Protein AF-0000000078983706 (afdb_homodimer)

Secondary structure (DSSP, 8-state):
--TT---GGGHHHHHHHHTT-EEEEEEETTEEEEEEEES-TTSPPEEEE--TT--GGGGTTTGGGS-TTS-EEEE--TTSTTSPPPPTT----TTHHHHHHHHHHHHHT-SSEEEEEETHHHHHHHHHHHHSGGGEEEEEEES--SPPP--HHHHHHHHHHHHHHHHHHHHHHHHTPPPP-B-HHHHHHHHHHHTTSSS-GGGHHHHHHHHEEE-SSSTT-EEE-S-GGGGG-------HHHHHHHHTT--S-EEEEEETTS--SS-HHHHHHHHHHHHHH-TTEEEEEESS-TTHHHH-HHHHHHHHHHHHHHH----S------/--TT---GGGHHHHHHHHTT-EEEEEEETTEEEEEEEES-TTSPPEEEE--TT--GGGGTTTGGGS-TTS-EEEE--TTSTTSPPPPTT----GGGHHHHHHHHHHHHT-SSEEEEEETHHHHHHHHHHHHSGGGEEEEEEES--SPPP--HHHHHHHHHHHHHHHHHHHHHHHHTPPPP-B-HHHHHHHHHHHTTSSS-GGGHHHHHHHHEEE-SSSTT-EEE-S-GGGGG-------HHHHHHHHTT--S-EEEEEETTS--SS-HHHHHHHHHHHHHH-TTEEEEEESS-TTHHHH-HHHHHHHHHHHHHHH----S------

Foldseek 3Di:
DPPPPPDLLCVVVVLCVVQVWDWDWADDPQGTKIWIKGADLLFAAAEEEEAQQFFLLLQSVQVSLADRNHMYITIGDALFFPHHHGDQPDADALVCLLVVVVSVCVRQVQQAHHYEYAHSRQQSCLQNCLVPVVRYAEYEYEAAHHFAADDPVVLVVLCVPLVVVLVVLSVVVVVPDADDWAAPVVQLVCQCVVVPNQADSSLSSSRVSRQWDADPVHRRIIDGRGRPSSVSDRYNNDHLVVSQSSLLRNAHQYEYEHEPAEDNNHPCVSVVSSVVNNVVRHVNYYYHYFHGYSSCCRHPVVRVNVVVNVSCVVRPDTDPDRPSPD/DPPPVPDLLCVVVVLCVVQVWDWDWADDPQGTKIWIKGADLLFAAAEEEEAQQFFQLLQSVQVSLADRNHMYITIGDALFFPHHHGDQPDADALVCLLVVVVSVCVRQVQQAHHYEYAHSRQQSCLQNCLVPVVRYAEYEYEAAHHFAADDPVVLVVLCVPLVVVLVVLSVVVVVPDADDWAAPVVQLVCQCVVVPNQADSSLSSSRVSRQWDADPVHRRIIDGRGRPSSVSDRYNNDHLVVSQSSLLRNAHQYEYEHEPAEDNNHPCVSVVSSVVNNVVRHVNYYYHYFHGYSSCCRHPVVRVNVVVNVSCVVRPDTDPDRPSPD

InterPro domains:
  IPR000073 Alpha/beta hydrolase fold-1 [PF00561] (45-301)
  IPR029058 Alpha/Beta hydrolase fold [G3DSA:3.40.50.1820] (24-315)
  IPR029058 Alpha/Beta hydrolase fold [SSF53474] (13-315)
  IPR050266 AB hydrolase superfamily [PTHR43798] (25-316)

Solvent-accessible surface area (backbone atoms only — not comparable to full-atom values): 34345 Å² total; per-residue (Å²): 130,82,85,80,75,63,59,72,86,46,48,54,62,53,50,34,60,76,60,58,48,40,82,45,75,41,75,46,73,67,46,38,38,18,32,41,36,34,50,49,75,66,42,77,40,35,38,30,33,35,33,80,94,44,18,34,34,52,44,62,59,25,58,78,64,35,65,66,86,51,18,34,35,22,28,12,55,75,24,17,33,78,13,33,51,73,62,57,78,63,80,80,53,59,72,50,51,60,53,52,55,46,46,53,28,60,75,59,68,46,82,58,43,30,41,33,14,30,39,50,14,7,22,49,47,43,52,45,34,24,47,39,38,90,35,33,64,35,41,37,22,38,49,28,65,55,75,58,54,71,53,48,70,55,49,49,49,46,53,47,59,27,50,62,54,26,53,52,34,43,52,48,66,71,67,71,65,82,67,76,66,29,42,66,67,53,48,44,50,50,52,37,61,70,48,69,74,27,50,43,75,88,42,40,53,39,43,45,66,43,31,43,40,72,30,86,88,43,74,80,22,26,21,73,59,45,46,67,45,66,79,43,52,78,64,78,62,43,46,65,63,40,54,45,55,35,34,69,38,44,56,40,42,30,39,39,38,37,29,70,68,34,76,76,86,38,63,60,66,62,56,51,55,38,50,52,46,27,57,72,68,8,92,49,47,44,82,45,78,36,88,34,29,66,34,25,47,42,58,42,20,82,70,43,26,63,58,53,39,53,52,42,68,74,70,60,74,84,73,89,76,56,63,46,85,116,133,80,85,81,74,62,57,71,87,47,47,53,61,52,51,34,60,76,60,58,48,39,80,46,76,40,76,45,74,65,46,37,37,19,32,41,35,34,48,49,74,66,40,76,40,36,38,30,33,36,32,81,92,44,18,35,36,52,45,62,59,26,58,79,65,36,66,67,85,52,18,35,34,22,29,12,54,76,24,15,33,79,14,34,51,73,63,58,80,63,78,82,53,59,73,50,52,60,53,50,54,48,46,53,27,59,75,58,68,46,81,59,43,31,41,34,14,28,40,49,14,6,23,48,48,43,52,46,36,25,49,39,38,91,37,32,63,34,40,38,23,37,48,28,67,55,75,57,55,70,53,47,70,56,51,49,49,46,53,47,58,28,49,62,54,27,54,52,35,44,52,49,65,70,66,71,65,80,68,78,66,30,42,67,70,53,48,44,50,51,52,38,61,69,49,70,73,26,51,44,74,89,40,39,53,42,43,44,66,43,31,43,40,73,31,87,89,42,74,81,22,27,21,72,58,45,46,67,46,68,80,42,52,78,65,79,62,44,46,64,63,39,54,45,55,35,36,67,38,43,56,41,40,31,40,37,38,38,30,70,66,34,76,75,86,38,65,59,66,62,54,51,54,38,51,51,45,27,57,70,67,9,90,48,49,44,83,46,78,35,89,36,28,67,34,24,48,40,57,42,18,82,70,44,26,62,60,54,40,52,51,42,69,72,70,61,74,84,73,90,77,54,63,44,85,117

Sequence (652 aa):
MDVDSQPIEKLVERHDREHGVQEVRIPVPFGEIAGKWWGPRNVRPIVCLHGWQDNAGTFDTLIPLLPKHISFLALDTPGHGYSSRIPHGMSYQPMNVFFLLNFIMAEYGWRKISLMGHSMGSVLVYAYAAVFPTRVDLVVSLDALKPQVLSDTVIVSLMAELTPEFVKADRRNQDRTEPPAYTYEEAIDRLYHGAVNSITREACPFLLQRNIRRSAKYPDKYYFSRDSRLKYGLGFLWSQAINLRLAQNLTMPFLFVKASDSPYWEKKQYYDEAIEILRRDNPHFELQHVEGTHHVHLSNPERVAPIVTEFLRKYWQKDDDVASKLMDVDSQPIEKLVERHDREHGVQEVRIPVPFGEIAGKWWGPRNVRPIVCLHGWQDNAGTFDTLIPLLPKHISFLALDTPGHGYSSRIPHGMSYQPMNVFFLLNFIMAEYGWRKISLMGHSMGSVLVYAYAAVFPTRVDLVVSLDALKPQVLSDTVIVSLMAELTPEFVKADRRNQDRTEPPAYTYEEAIDRLYHGAVNSITREACPFLLQRNIRRSAKYPDKYYFSRDSRLKYGLGFLWSQAINLRLAQNLTMPFLFVKASDSPYWEKKQYYDEAIEILRRDNPHFELQHVEGTHHVHLSNPERVAPIVTEFLRKYWQKDDDVASKL

Structure (mmCIF, N/CA/C/O backbone):
data_AF-0000000078983706-model_v1
#
loop_
_entity.id
_entity.type
_entity.pdbx_description
1 polymer 'Valacyclovir hydrolase'
#
loop_
_atom_site.group_PDB
_atom_site.id
_atom_site.type_symbol
_atom_site.label_atom_id
_atom_site.label_alt_id
_atom_site.label_comp_id
_atom_site.label_asym_id
_atom_site.label_entity_id
_atom_site.label_seq_id
_atom_site.pdbx_PDB_ins_code
_atom_site.Cartn_x
_atom_site.Cartn_y
_atom_site.Cartn_z
_atom_site.occupancy
_atom_site.B_iso_or_equiv
_atom_site.auth_seq_id
_atom_site.auth_comp_id
_atom_site.auth_asym_id
_atom_site.auth_atom_id
_atom_site.pdbx_PDB_model_num
ATOM 1 N N . MET A 1 1 ? -6.461 -54.969 0.641 1 29.86 1 MET A N 1
ATOM 2 C CA . MET A 1 1 ? -6.688 -53.625 1.18 1 29.86 1 MET A CA 1
ATOM 3 C C . MET A 1 1 ? -6.977 -52.625 0.06 1 29.86 1 MET A C 1
ATOM 5 O O . MET A 1 1 ? -6.20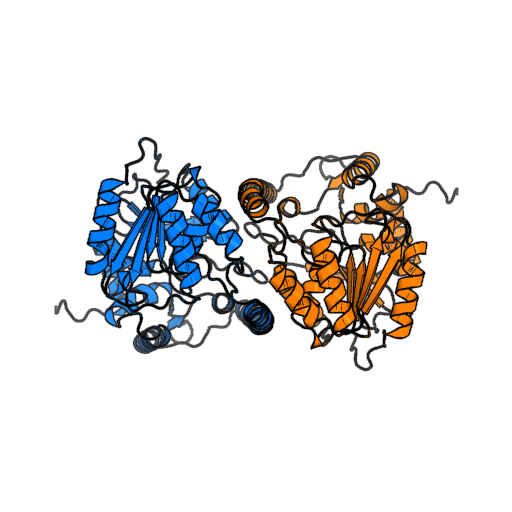3 -52.5 -0.892 1 29.86 1 MET A O 1
ATOM 9 N N . ASP A 1 2 ? -8.211 -52.281 -0.403 1 35.12 2 ASP A N 1
ATOM 10 C CA . ASP A 1 2 ? -8.695 -51.562 -1.582 1 35.12 2 ASP A CA 1
ATOM 11 C C . ASP A 1 2 ? -7.965 -50.25 -1.751 1 35.12 2 ASP A C 1
ATOM 13 O O . ASP A 1 2 ? -7.93 -49.438 -0.828 1 35.12 2 ASP A O 1
ATOM 17 N N . VAL A 1 3 ? -7.012 -50.031 -2.443 1 44.81 3 VAL A N 1
ATOM 18 C CA . VAL A 1 3 ? -6.152 -48.938 -2.896 1 44.81 3 VAL A CA 1
ATOM 19 C C . VAL A 1 3 ? -6.98 -47.656 -3.062 1 44.81 3 VAL A C 1
ATOM 21 O O . VAL A 1 3 ? -6.434 -46.562 -3.082 1 44.81 3 VAL A O 1
ATOM 24 N N . ASP A 1 4 ? -8.227 -47.594 -3.529 1 44.72 4 ASP A N 1
ATOM 25 C CA . ASP A 1 4 ? -9.211 -46.656 -4.066 1 44.72 4 ASP A CA 1
ATOM 26 C C . ASP A 1 4 ? -9.805 -45.781 -2.965 1 44.72 4 ASP A C 1
ATOM 28 O O . ASP A 1 4 ? -10.461 -44.781 -3.244 1 44.72 4 ASP A O 1
ATOM 32 N N . SER A 1 5 ? -10.086 -46.219 -1.645 1 52.59 5 SER A N 1
ATOM 33 C CA . SER A 1 5 ? -10.961 -45.5 -0.709 1 52.59 5 SER A CA 1
ATOM 34 C C . SER A 1 5 ? -10.211 -44.438 0.073 1 52.59 5 SER A C 1
ATOM 36 O O . SER A 1 5 ? -10.391 -44.312 1.283 1 52.59 5 SER A O 1
ATOM 38 N N . GLN A 1 6 ? -9.086 -44.094 -0.352 1 65.31 6 GLN A N 1
ATOM 39 C CA . GLN A 1 6 ? -8.359 -43.125 0.481 1 65.31 6 GLN A CA 1
ATOM 40 C C . GLN A 1 6 ? -9.109 -41.812 0.569 1 65.31 6 GLN A C 1
ATOM 42 O O . GLN A 1 6 ? -9.688 -41.344 -0.417 1 65.31 6 GLN A O 1
ATOM 47 N N . PRO A 1 7 ? -9.141 -41.438 1.779 1 76.69 7 PRO A N 1
ATOM 48 C CA . PRO A 1 7 ? -9.891 -40.219 2.008 1 76.69 7 PRO A CA 1
ATOM 49 C C . PRO A 1 7 ? -9.383 -39.031 1.159 1 76.69 7 PRO A C 1
ATOM 51 O O . PRO A 1 7 ? -8.172 -38.875 1.002 1 76.69 7 PRO A O 1
ATOM 54 N N . ILE A 1 8 ? -10.203 -38.5 0.36 1 80.06 8 ILE A N 1
ATOM 55 C CA . ILE A 1 8 ? -9.914 -37.375 -0.521 1 80.06 8 ILE A CA 1
ATOM 56 C C . ILE A 1 8 ? -9.133 -36.312 0.24 1 80.06 8 ILE A C 1
ATOM 58 O O . ILE A 1 8 ? -8.32 -35.594 -0.346 1 80.06 8 ILE A O 1
ATOM 62 N N . GLU A 1 9 ? -9.18 -36.406 1.566 1 80.44 9 GLU A N 1
ATOM 63 C CA . GLU A 1 9 ? -8.484 -35.438 2.414 1 80.44 9 GLU A CA 1
ATOM 64 C C . GLU A 1 9 ? -6.977 -35.656 2.355 1 80.44 9 GLU A C 1
ATOM 66 O O . GLU A 1 9 ? -6.211 -34.75 2.686 1 80.44 9 GLU A O 1
ATOM 71 N N . LYS A 1 10 ? -6.562 -36.781 1.899 1 88.69 10 LYS A N 1
ATOM 72 C CA . LYS A 1 10 ? -5.137 -37.094 1.896 1 88.69 10 LYS A CA 1
ATOM 73 C C . LYS A 1 10 ? -4.574 -37.094 0.479 1 88.69 10 LYS A C 1
ATOM 75 O O . LYS A 1 10 ? -3.404 -37.406 0.267 1 88.69 10 LYS A O 1
ATOM 80 N N . LEU A 1 11 ? -5.391 -36.75 -0.471 1 92.25 11 LEU A N 1
ATOM 81 C CA . LEU A 1 11 ? -5.004 -36.781 -1.877 1 92.25 11 LEU A CA 1
ATOM 82 C C . LEU A 1 11 ? -3.734 -35.969 -2.104 1 92.25 11 LEU A C 1
ATOM 84 O O . LEU A 1 11 ? -2.787 -36.438 -2.732 1 92.25 11 LEU A O 1
ATOM 88 N N . VAL A 1 12 ? -3.695 -34.75 -1.646 1 95.5 12 VAL A N 1
ATOM 89 C CA . VAL A 1 12 ? -2.6 -33.812 -1.929 1 95.5 12 VAL A CA 1
ATOM 90 C C . VAL A 1 12 ? -1.332 -34.281 -1.219 1 95.5 12 VAL A C 1
ATOM 92 O O . VAL A 1 12 ? -0.235 -34.219 -1.777 1 95.5 12 VAL A O 1
ATOM 95 N N . GLU A 1 13 ? -1.453 -34.75 -0.022 1 94.44 13 GLU A N 1
ATOM 96 C CA . GLU A 1 13 ? -0.304 -35.312 0.692 1 94.44 13 GLU A CA 1
ATOM 97 C C . GLU A 1 13 ? 0.353 -36.438 -0.101 1 94.44 13 GLU A C 1
ATOM 99 O O . GLU A 1 13 ? 1.58 -36.5 -0.205 1 94.44 13 GLU A O 1
ATOM 104 N N . ARG A 1 14 ? -0.441 -37.375 -0.599 1 95.56 14 ARG A N 1
ATOM 105 C CA . ARG A 1 14 ? 0.064 -38.469 -1.406 1 95.56 14 ARG A CA 1
ATOM 106 C C . ARG A 1 14 ? 0.708 -37.969 -2.691 1 95.56 14 ARG A C 1
ATOM 108 O O . ARG A 1 14 ? 1.771 -38.438 -3.092 1 95.56 14 ARG A O 1
ATOM 115 N N . HIS A 1 15 ? 0.01 -37.031 -3.254 1 96.62 15 HIS A N 1
ATOM 116 C CA . HIS A 1 15 ? 0.529 -36.406 -4.465 1 96.62 15 HIS A CA 1
ATOM 117 C C . HIS A 1 15 ? 1.897 -35.781 -4.219 1 96.62 15 HIS A C 1
ATOM 119 O O . HIS A 1 15 ? 2.83 -36 -5 1 96.62 15 HIS A O 1
ATOM 125 N N . ASP A 1 16 ? 2.047 -35 -3.178 1 97.19 16 ASP A N 1
ATOM 126 C CA . ASP A 1 16 ? 3.299 -34.344 -2.84 1 97.19 16 ASP A CA 1
ATOM 127 C C . ASP A 1 16 ? 4.418 -35.344 -2.609 1 97.19 16 ASP A C 1
ATOM 129 O O . ASP A 1 16 ? 5.551 -35.156 -3.047 1 97.19 16 ASP A O 1
ATOM 133 N N . ARG A 1 17 ? 4.102 -36.406 -1.923 1 96.19 17 ARG A N 1
ATOM 134 C CA . ARG A 1 17 ? 5.082 -37.469 -1.683 1 96.19 17 ARG A CA 1
ATOM 135 C C . ARG A 1 17 ? 5.535 -38.094 -2.992 1 96.19 17 ARG A C 1
ATOM 137 O O . ARG A 1 17 ? 6.73 -38.312 -3.203 1 96.19 17 ARG A O 1
ATOM 144 N N . GLU A 1 18 ? 4.598 -38.406 -3.785 1 96.5 18 GLU A N 1
ATOM 145 C CA . GLU A 1 18 ? 4.871 -39.031 -5.066 1 96.5 18 GLU A CA 1
ATOM 146 C C . GLU A 1 18 ? 5.797 -38.188 -5.926 1 96.5 18 GLU A C 1
ATOM 148 O O . GLU A 1 18 ? 6.605 -38.719 -6.695 1 96.5 18 GLU A O 1
ATOM 153 N N . HIS A 1 19 ? 5.715 -36.938 -5.789 1 97.19 19 HIS A N 1
ATOM 154 C CA . HIS A 1 19 ? 6.457 -36.031 -6.684 1 97.19 19 HIS A CA 1
ATOM 155 C C . HIS A 1 19 ? 7.625 -35.375 -5.961 1 97.19 19 HIS A C 1
ATOM 157 O O . HIS A 1 19 ? 8.211 -34.406 -6.465 1 97.19 19 HIS A O 1
ATOM 163 N N . GLY A 1 20 ? 7.914 -35.781 -4.762 1 96.5 20 GLY A N 1
ATOM 164 C CA . GLY A 1 20 ? 9.078 -35.312 -4.023 1 96.5 20 GLY A CA 1
ATOM 165 C C . GLY A 1 20 ? 9 -33.844 -3.654 1 96.5 20 GLY A C 1
ATOM 166 O O . GLY A 1 20 ? 10.008 -33.125 -3.705 1 96.5 20 GLY A O 1
ATOM 167 N N . VAL A 1 21 ? 7.82 -33.375 -3.367 1 97.75 21 VAL A N 1
ATOM 168 C CA . VAL A 1 21 ? 7.613 -31.984 -3.014 1 97.75 21 VAL A CA 1
ATOM 169 C C . VAL A 1 21 ? 8.125 -31.719 -1.599 1 97.75 21 VAL A C 1
ATOM 171 O O . VAL A 1 21 ? 7.895 -32.531 -0.691 1 97.75 21 VAL A O 1
ATOM 174 N N . GLN A 1 22 ? 8.828 -30.641 -1.427 1 97.5 22 GLN A N 1
ATOM 175 C CA . GLN A 1 22 ? 9.273 -30.219 -0.102 1 97.5 22 GLN A CA 1
ATOM 176 C C . GLN A 1 22 ? 8.57 -28.922 0.328 1 97.5 22 GLN A C 1
ATOM 178 O O . GLN A 1 22 ? 8.586 -27.938 -0.401 1 97.5 22 GLN A O 1
ATOM 183 N N . GLU A 1 23 ? 8 -28.984 1.484 1 98 23 GLU A N 1
ATOM 184 C CA . GLU A 1 23 ? 7.48 -27.766 2.102 1 98 23 GLU A CA 1
ATOM 185 C C . GLU A 1 23 ? 8.617 -26.859 2.578 1 98 23 GLU A C 1
ATOM 187 O O . GLU A 1 23 ? 9.609 -27.344 3.133 1 98 23 GLU A O 1
ATOM 192 N N . VAL A 1 24 ? 8.445 -25.594 2.318 1 98.06 24 VAL A N 1
ATOM 193 C CA . VAL A 1 24 ? 9.477 -24.672 2.775 1 98.06 24 VAL A CA 1
ATOM 194 C C . VAL A 1 24 ? 8.828 -23.562 3.609 1 98.06 24 VAL A C 1
ATOM 196 O O . VAL A 1 24 ? 7.629 -23.312 3.496 1 98.06 24 VAL A O 1
ATOM 199 N N . ARG A 1 25 ? 9.57 -22.984 4.445 1 98.31 25 ARG A N 1
ATOM 200 C CA . ARG A 1 25 ? 9.258 -21.812 5.242 1 98.31 25 ARG A CA 1
ATOM 201 C C . ARG A 1 25 ? 10.375 -20.766 5.148 1 98.31 25 ARG A C 1
ATOM 203 O O . ARG A 1 25 ? 11.492 -21.016 5.625 1 98.31 25 ARG A O 1
ATOM 210 N N . ILE A 1 26 ? 10.078 -19.719 4.574 1 98.38 26 ILE A N 1
ATOM 211 C CA . ILE A 1 26 ? 11.055 -18.672 4.344 1 98.38 26 ILE A CA 1
ATOM 212 C C . ILE A 1 26 ? 10.797 -17.5 5.297 1 98.38 26 ILE A C 1
ATOM 214 O O . ILE A 1 26 ? 9.734 -16.891 5.258 1 98.38 26 ILE A O 1
ATOM 218 N N . PRO A 1 27 ? 11.75 -17.188 6.121 1 97.88 27 PRO A N 1
ATOM 219 C CA . PRO A 1 27 ? 11.539 -16.062 7.031 1 97.88 27 PRO A CA 1
ATOM 220 C C . PRO A 1 27 ? 11.453 -14.727 6.305 1 97.88 27 PRO A C 1
ATOM 222 O O . PRO A 1 27 ? 12.203 -14.484 5.355 1 97.88 27 PRO A O 1
ATOM 225 N N . VAL A 1 28 ? 10.562 -13.906 6.68 1 97.19 28 VAL A N 1
ATOM 226 C CA . VAL A 1 28 ? 10.445 -12.516 6.262 1 97.19 28 VAL A CA 1
ATOM 227 C C . VAL A 1 28 ? 10.234 -11.625 7.48 1 97.19 28 VAL A C 1
ATOM 229 O O . VAL A 1 28 ? 9.922 -12.109 8.57 1 97.19 28 VAL A O 1
ATOM 232 N N . PRO A 1 29 ? 10.344 -10.328 7.363 1 96.12 29 PRO A N 1
ATOM 233 C CA . PRO A 1 29 ? 10.367 -9.461 8.539 1 96.12 29 PRO A CA 1
ATOM 234 C C . PRO A 1 29 ? 9.078 -9.539 9.352 1 96.12 29 PRO A C 1
ATOM 236 O O . PRO A 1 29 ? 9.094 -9.32 10.57 1 96.12 29 PRO A O 1
ATOM 239 N N . PHE A 1 30 ? 8.008 -9.898 8.75 1 96.81 30 PHE A N 1
ATOM 240 C CA . PHE A 1 30 ? 6.742 -9.875 9.477 1 96.81 30 PHE A CA 1
ATOM 241 C C . PHE A 1 30 ? 6.266 -11.281 9.789 1 96.81 30 PHE A C 1
ATOM 243 O O . PHE A 1 30 ? 5.164 -11.469 10.312 1 96.81 30 PHE A O 1
ATOM 250 N N . GLY A 1 31 ? 7.066 -12.266 9.438 1 97.75 31 GLY A N 1
ATOM 251 C CA . GLY A 1 31 ? 6.699 -13.656 9.68 1 97.75 31 GLY A CA 1
ATOM 252 C C . GLY A 1 31 ? 7.426 -14.633 8.781 1 97.75 31 GLY A C 1
ATOM 253 O O . GLY A 1 31 ? 8.656 -14.633 8.727 1 97.75 31 GLY A O 1
ATOM 254 N N . GLU A 1 32 ? 6.613 -15.43 8.094 1 98.44 32 GLU A N 1
ATOM 255 C CA . GLU A 1 32 ? 7.207 -16.422 7.188 1 98.44 32 GLU A CA 1
ATOM 256 C C . GLU A 1 32 ? 6.344 -16.609 5.945 1 98.44 32 GLU A C 1
ATOM 258 O O . GLU A 1 32 ? 5.121 -16.469 6 1 98.44 32 GLU A O 1
ATOM 263 N N . ILE A 1 33 ? 7.004 -16.953 4.898 1 98.75 33 ILE A N 1
ATOM 264 C CA . ILE A 1 33 ? 6.371 -17.328 3.639 1 98.75 33 ILE A CA 1
ATOM 265 C C . ILE A 1 33 ? 6.547 -18.828 3.402 1 98.75 33 ILE A C 1
ATOM 267 O O . ILE A 1 33 ? 7.676 -19.328 3.391 1 98.75 33 ILE A O 1
ATOM 271 N N . ALA A 1 34 ? 5.438 -19.438 3.264 1 98.81 34 ALA A N 1
ATOM 272 C CA . ALA A 1 34 ? 5.457 -20.875 2.994 1 98.81 34 ALA A CA 1
ATOM 273 C C . ALA A 1 34 ? 5.375 -21.156 1.495 1 98.81 34 ALA A C 1
ATOM 275 O O . ALA A 1 34 ? 4.965 -20.281 0.719 1 98.81 34 ALA A O 1
ATOM 276 N N . GLY A 1 35 ? 5.801 -22.328 1.123 1 98.62 35 GLY A N 1
ATOM 277 C CA . GLY A 1 35 ? 5.727 -22.734 -0.274 1 98.62 35 GLY A CA 1
ATOM 278 C C . GLY A 1 35 ? 6.047 -24.188 -0.496 1 98.62 35 GLY A C 1
ATOM 279 O O . GLY A 1 35 ? 6.301 -24.938 0.458 1 98.62 35 GLY A O 1
ATOM 280 N N . LYS A 1 36 ? 5.91 -24.562 -1.755 1 98.75 36 LYS A N 1
ATOM 281 C CA . LYS A 1 36 ? 6.234 -25.906 -2.236 1 98.75 36 LYS A CA 1
ATOM 282 C C . LYS A 1 36 ? 7.414 -25.875 -3.205 1 98.75 36 LYS A C 1
ATOM 284 O O . LYS A 1 36 ? 7.371 -25.172 -4.219 1 98.75 36 LYS A O 1
ATOM 289 N N . TRP A 1 37 ? 8.406 -26.641 -2.861 1 98.56 37 TRP A N 1
ATOM 290 C CA . TRP A 1 37 ? 9.586 -26.734 -3.721 1 98.56 37 TRP A CA 1
ATOM 291 C C . TRP A 1 37 ? 9.578 -28.047 -4.492 1 98.56 37 TRP A C 1
ATOM 293 O O . TRP A 1 37 ? 9.562 -29.125 -3.893 1 98.56 37 TRP A O 1
ATOM 303 N N . TRP A 1 38 ? 9.57 -27.922 -5.82 1 98.19 38 TRP A N 1
ATOM 304 C CA . TRP A 1 38 ? 9.625 -29.047 -6.738 1 98.19 38 TRP A CA 1
ATOM 305 C C . TRP A 1 38 ? 10.984 -29.125 -7.43 1 98.19 38 TRP A C 1
ATOM 307 O O . TRP A 1 38 ? 11.57 -28.094 -7.77 1 98.19 38 TRP A O 1
ATOM 317 N N . GLY A 1 39 ? 11.516 -30.359 -7.652 1 97 39 GLY A N 1
ATOM 318 C CA . GLY A 1 39 ? 12.727 -30.516 -8.438 1 97 39 GLY A CA 1
ATOM 319 C C . GLY A 1 39 ? 13.992 -30.422 -7.605 1 97 39 GLY A C 1
ATOM 320 O O . GLY A 1 39 ? 13.938 -30.453 -6.375 1 97 39 GLY A O 1
ATOM 321 N N . PRO A 1 40 ? 15.164 -30.359 -8.266 1 95.5 40 PRO A N 1
ATOM 322 C CA . PRO A 1 40 ? 16.438 -30.375 -7.559 1 95.5 40 PRO A CA 1
ATOM 323 C C . PRO A 1 40 ? 16.672 -29.109 -6.73 1 95.5 40 PRO A C 1
ATOM 325 O O . PRO A 1 40 ? 16.328 -28.016 -7.16 1 95.5 40 PRO A O 1
ATOM 328 N N . ARG A 1 41 ? 17.312 -29.281 -5.641 1 92.75 41 ARG A N 1
ATOM 329 C CA . ARG A 1 41 ? 17.5 -28.188 -4.695 1 92.75 41 ARG A CA 1
ATOM 330 C C . ARG A 1 41 ? 18.75 -27.375 -5.043 1 92.75 41 ARG A C 1
ATOM 332 O O . ARG A 1 41 ? 18.938 -26.266 -4.527 1 92.75 41 ARG A O 1
ATOM 339 N N . ASN A 1 42 ? 19.531 -27.891 -5.875 1 92.06 42 ASN A N 1
ATOM 340 C CA . ASN A 1 42 ? 20.75 -27.188 -6.281 1 92.06 42 ASN A CA 1
ATOM 341 C C . ASN A 1 42 ? 20.531 -26.391 -7.566 1 92.06 42 ASN A C 1
ATOM 343 O O . ASN A 1 42 ? 21.5 -25.891 -8.156 1 92.06 42 ASN A O 1
ATOM 347 N N . VAL A 1 43 ? 19.359 -26.375 -8.016 1 95 43 VAL A N 1
ATOM 348 C CA . VAL A 1 43 ? 18.953 -25.594 -9.18 1 95 43 VAL A CA 1
ATOM 349 C C . VAL A 1 43 ? 18.062 -24.438 -8.742 1 95 43 VAL A C 1
ATOM 351 O O . VAL A 1 43 ? 17.094 -24.641 -7.996 1 95 43 VAL A O 1
ATOM 354 N N . ARG A 1 44 ? 18.391 -23.172 -9.109 1 96.44 44 ARG A N 1
ATOM 355 C CA . ARG A 1 44 ? 17.531 -22.047 -8.781 1 96.44 44 ARG A CA 1
ATOM 356 C C . ARG A 1 44 ? 16.141 -22.234 -9.375 1 96.44 44 ARG A C 1
ATOM 358 O O . ARG A 1 44 ? 15.984 -22.406 -10.586 1 96.44 44 ARG A O 1
ATOM 365 N N . PRO A 1 45 ? 15.203 -22.188 -8.602 1 98.06 45 PRO A N 1
ATOM 366 C CA . PRO A 1 45 ? 13.852 -22.516 -9.086 1 98.06 45 PRO A CA 1
ATOM 367 C C . PRO A 1 45 ? 13.195 -21.344 -9.812 1 98.06 45 PRO A C 1
ATOM 369 O O . PRO A 1 45 ? 13.602 -20.188 -9.633 1 98.06 45 PRO A O 1
ATOM 372 N N . ILE A 1 46 ? 12.266 -21.672 -10.672 1 98.75 46 ILE A N 1
ATOM 373 C CA . ILE A 1 46 ? 11.273 -20.703 -11.117 1 98.75 46 ILE A CA 1
ATOM 374 C C . ILE A 1 46 ? 10.281 -20.422 -9.992 1 98.75 46 ILE A C 1
ATOM 376 O O . ILE A 1 46 ? 9.625 -21.344 -9.492 1 98.75 46 ILE A O 1
ATOM 380 N N . VAL A 1 47 ? 10.195 -19.188 -9.523 1 98.94 47 VAL A N 1
ATOM 381 C CA . VAL A 1 47 ? 9.289 -18.812 -8.445 1 98.94 47 VAL A CA 1
ATOM 382 C C . VAL A 1 47 ? 7.883 -18.609 -9 1 98.94 47 VAL A C 1
ATOM 384 O O . VAL A 1 47 ? 7.688 -17.891 -9.977 1 98.94 47 VAL A O 1
ATOM 387 N N . CYS A 1 48 ? 6.922 -19.281 -8.375 1 98.94 48 CYS A N 1
ATOM 388 C CA . CYS A 1 48 ? 5.547 -19.297 -8.859 1 98.94 48 CYS A CA 1
ATOM 389 C C . CYS A 1 48 ? 4.621 -18.562 -7.91 1 98.94 48 CYS A C 1
ATOM 391 O O . CYS A 1 48 ? 4.609 -18.828 -6.707 1 98.94 48 CYS A O 1
ATOM 393 N N . LEU A 1 49 ? 3.854 -17.609 -8.461 1 98.94 49 LEU A N 1
ATOM 394 C CA . LEU A 1 49 ? 2.889 -16.844 -7.68 1 98.94 49 LEU A CA 1
ATOM 395 C C . LEU A 1 49 ? 1.462 -17.156 -8.125 1 98.94 49 LEU A C 1
ATOM 397 O O . LEU A 1 49 ? 1.158 -17.141 -9.32 1 98.94 49 LEU A O 1
ATOM 401 N N . HIS A 1 50 ? 0.607 -17.422 -7.176 1 98.75 50 HIS A N 1
ATOM 402 C CA . HIS A 1 50 ? -0.759 -17.875 -7.406 1 98.75 50 HIS A CA 1
ATOM 403 C C . HIS A 1 50 ? -1.713 -16.703 -7.566 1 98.75 50 HIS A C 1
ATOM 405 O O . HIS A 1 50 ? -1.305 -15.547 -7.445 1 98.75 50 HIS A O 1
ATOM 411 N N . GLY A 1 51 ? -2.975 -17.047 -7.867 1 97.38 51 GLY A N 1
ATOM 412 C CA . GLY A 1 51 ? -4.016 -16.047 -8.055 1 97.38 51 GLY A CA 1
ATOM 413 C C . GLY A 1 51 ? -4.676 -15.625 -6.758 1 97.38 51 GLY A C 1
ATOM 414 O O . GLY A 1 51 ? -4.363 -16.156 -5.691 1 97.38 51 GLY A O 1
ATOM 415 N N . TRP A 1 52 ? -5.59 -14.68 -6.926 1 95.25 52 TRP A N 1
ATOM 416 C CA . TRP A 1 52 ? -6.305 -14.086 -5.805 1 95.25 52 TRP A CA 1
ATOM 417 C C . TRP A 1 52 ? -7.082 -15.141 -5.027 1 95.25 52 TRP A C 1
ATOM 419 O O . TRP A 1 52 ? -7.875 -15.891 -5.605 1 95.25 52 TRP A O 1
ATOM 429 N N . GLN A 1 53 ? -6.832 -15.258 -3.746 1 93.31 53 GLN A N 1
ATOM 430 C CA . GLN A 1 53 ? -7.492 -16.141 -2.783 1 93.31 53 GLN A CA 1
ATOM 431 C C . GLN A 1 53 ? -7.145 -17.594 -3.043 1 93.31 53 GLN A C 1
ATOM 433 O O . GLN A 1 53 ? -7.82 -18.5 -2.539 1 93.31 53 GLN A O 1
ATOM 438 N N . ASP A 1 54 ? -6.219 -17.859 -3.928 1 96.94 54 ASP A N 1
ATOM 439 C CA . ASP A 1 54 ? -5.648 -19.172 -4.148 1 96.94 54 ASP A CA 1
ATOM 440 C C . ASP A 1 54 ? -4.457 -19.422 -3.225 1 96.94 54 ASP A C 1
ATOM 442 O O . ASP A 1 54 ? -4.473 -19.016 -2.061 1 96.94 54 ASP A O 1
ATOM 446 N N . ASN A 1 55 ? -3.539 -20.297 -3.676 1 98.38 55 ASN A N 1
ATOM 447 C CA . ASN A 1 55 ? -2.287 -20.594 -2.99 1 98.38 55 ASN A CA 1
ATOM 448 C C . ASN A 1 55 ? -1.363 -21.438 -3.855 1 98.38 55 ASN A C 1
ATOM 450 O O . ASN A 1 55 ? -1.621 -21.641 -5.047 1 98.38 55 ASN A O 1
ATOM 454 N N . ALA A 1 56 ? -0.297 -21.875 -3.266 1 98.75 56 ALA A N 1
ATOM 455 C CA . ALA A 1 56 ? 0.75 -22.594 -3.992 1 98.75 56 ALA A CA 1
ATOM 456 C C . ALA A 1 56 ? 0.199 -23.844 -4.652 1 98.75 56 ALA A C 1
ATOM 458 O O . ALA A 1 56 ? 0.729 -24.312 -5.668 1 98.75 56 ALA A O 1
ATOM 459 N N . GLY A 1 57 ? -0.875 -24.375 -4.125 1 98.56 57 GLY A N 1
ATOM 460 C CA . GLY A 1 57 ? -1.439 -25.609 -4.621 1 98.56 57 GLY A CA 1
ATOM 461 C C . GLY A 1 57 ? -1.984 -25.5 -6.031 1 98.56 57 GLY A C 1
ATOM 462 O O . GLY A 1 57 ? -2.221 -26.516 -6.695 1 98.56 57 GLY A O 1
ATOM 463 N N . THR A 1 58 ? -2.162 -24.297 -6.512 1 98.62 58 THR A N 1
ATOM 464 C CA . THR A 1 58 ? -2.734 -24.078 -7.836 1 98.62 58 THR A CA 1
ATOM 465 C C . THR A 1 58 ? -1.834 -24.672 -8.922 1 98.62 58 THR A C 1
ATOM 467 O O . THR A 1 58 ? -2.293 -24.953 -10.023 1 98.62 58 THR A O 1
ATOM 470 N N . PHE A 1 59 ? -0.596 -24.938 -8.602 1 98.88 59 PHE A N 1
ATOM 471 C CA . PHE A 1 59 ? 0.361 -25.391 -9.602 1 98.88 59 PHE A CA 1
ATOM 472 C C . PHE A 1 59 ? 0.6 -26.891 -9.484 1 98.88 59 PHE A C 1
ATOM 474 O O . PHE A 1 59 ? 1.392 -27.453 -10.234 1 98.88 59 PHE A O 1
ATOM 481 N N . ASP A 1 60 ? -0.068 -27.531 -8.57 1 98.62 60 ASP A N 1
ATOM 482 C CA . ASP A 1 60 ? 0.23 -28.906 -8.172 1 98.62 60 ASP A CA 1
ATOM 483 C C . ASP A 1 60 ? 0.049 -29.859 -9.344 1 98.62 60 ASP A C 1
ATOM 485 O O . ASP A 1 60 ? 0.776 -30.859 -9.461 1 98.62 60 ASP A O 1
ATOM 489 N N . THR A 1 61 ? -0.91 -29.609 -10.195 1 98.56 61 THR A N 1
ATOM 490 C CA . THR A 1 61 ? -1.173 -30.562 -11.266 1 98.56 61 THR A CA 1
ATOM 491 C C . THR A 1 61 ? -0.352 -30.219 -12.508 1 98.56 61 THR A C 1
ATOM 493 O O . THR A 1 61 ? -0.101 -31.078 -13.352 1 98.56 61 THR A O 1
ATOM 496 N N . LEU A 1 62 ? 0.1 -29 -12.633 1 98.88 62 LEU A N 1
ATOM 497 C CA . LEU A 1 62 ? 0.853 -28.562 -13.797 1 98.88 62 LEU A CA 1
ATOM 498 C C . LEU A 1 62 ? 2.324 -28.938 -13.672 1 98.88 62 LEU A C 1
ATOM 500 O O . LEU A 1 62 ? 2.906 -29.516 -14.594 1 98.88 62 LEU A O 1
ATOM 504 N N . ILE A 1 63 ? 2.969 -28.656 -12.531 1 98.88 63 ILE A N 1
ATOM 505 C CA . ILE A 1 63 ? 4.418 -28.719 -12.359 1 98.88 63 ILE A CA 1
ATOM 506 C C . ILE A 1 63 ? 4.91 -30.141 -12.578 1 98.88 63 ILE A C 1
ATOM 508 O O . ILE A 1 63 ? 5.945 -30.359 -13.219 1 98.88 63 ILE A O 1
ATOM 512 N N . PRO A 1 64 ? 4.191 -31.219 -12.172 1 98.5 64 PRO A N 1
ATOM 513 C CA . PRO A 1 64 ? 4.652 -32.594 -12.398 1 98.5 64 PRO A CA 1
ATOM 514 C C . PRO A 1 64 ? 4.77 -32.938 -13.883 1 98.5 64 PRO A C 1
ATOM 516 O O . PRO A 1 64 ? 5.441 -33.906 -14.242 1 98.5 64 PRO A O 1
ATOM 519 N N . LEU A 1 65 ? 4.07 -32.156 -14.711 1 98.69 65 LEU A N 1
ATOM 520 C CA . LEU A 1 65 ? 4.094 -32.438 -16.141 1 98.69 65 LEU A CA 1
ATOM 521 C C . LEU A 1 65 ? 5.219 -31.656 -16.828 1 98.69 65 LEU A C 1
ATOM 523 O O . LEU A 1 65 ? 5.469 -31.828 -18.016 1 98.69 65 LEU A O 1
ATOM 527 N N . LEU A 1 66 ? 5.957 -30.797 -16.109 1 98.81 66 LEU A N 1
ATOM 528 C CA . LEU A 1 66 ? 7.047 -29.984 -16.641 1 98.81 66 LEU A CA 1
ATOM 529 C C . LEU A 1 66 ? 8.383 -30.719 -16.5 1 98.81 66 LEU A C 1
ATOM 531 O O . LEU A 1 66 ? 8.461 -31.734 -15.82 1 98.81 66 LEU A O 1
ATOM 535 N N . PRO A 1 67 ? 9.414 -30.203 -17.188 1 98.25 67 PRO A N 1
ATOM 536 C CA . PRO A 1 67 ? 10.695 -30.906 -17.141 1 98.25 67 PRO A CA 1
ATOM 537 C C . PRO A 1 67 ? 11.227 -31.094 -15.727 1 98.25 67 PRO A C 1
ATOM 539 O O . PRO A 1 67 ? 11.305 -30.125 -14.961 1 98.25 67 PRO A O 1
ATOM 542 N N . LYS A 1 68 ? 11.727 -32.219 -15.398 1 96.75 68 LYS A N 1
ATOM 543 C CA . LYS A 1 68 ? 12.062 -32.625 -14.031 1 96.75 68 LYS A CA 1
ATOM 544 C C . LYS A 1 68 ? 13.391 -32.031 -13.594 1 96.75 68 LYS A C 1
ATOM 546 O O . LYS A 1 68 ? 13.68 -31.938 -12.398 1 96.75 68 LYS A O 1
ATOM 551 N N . HIS A 1 69 ? 14.211 -31.672 -14.516 1 96.62 69 HIS A N 1
ATOM 552 C CA . HIS A 1 69 ? 15.508 -31.125 -14.156 1 96.62 69 HIS A CA 1
ATOM 553 C C . HIS A 1 69 ? 15.406 -29.641 -13.789 1 96.62 69 HIS A C 1
ATOM 555 O O . HIS A 1 69 ? 16.359 -29.047 -13.305 1 96.62 69 HIS A O 1
ATOM 561 N N . ILE A 1 70 ? 14.281 -29.047 -14.055 1 97.88 70 ILE A N 1
ATOM 562 C CA . ILE A 1 70 ? 14.023 -27.672 -13.664 1 97.88 70 ILE A CA 1
ATOM 563 C C . ILE A 1 70 ? 13.328 -27.625 -12.305 1 97.88 70 ILE A C 1
ATOM 565 O O . ILE A 1 70 ? 12.43 -28.438 -12.039 1 97.88 70 ILE A O 1
ATOM 569 N N . SER A 1 71 ? 13.727 -26.703 -11.453 1 97.81 71 SER A N 1
ATOM 570 C CA . SER A 1 71 ? 13.125 -26.562 -10.125 1 97.81 71 SER A CA 1
ATOM 571 C C . SER A 1 71 ? 12.062 -25.469 -10.125 1 97.81 71 SER A C 1
ATOM 573 O O . SER A 1 71 ? 12.164 -24.484 -10.867 1 97.81 71 SER A O 1
ATOM 575 N N . PHE A 1 72 ? 11.047 -25.688 -9.32 1 98.75 72 PHE A N 1
ATOM 576 C CA . PHE A 1 72 ? 9.961 -24.734 -9.133 1 98.75 72 PHE A CA 1
ATOM 577 C C . PHE A 1 72 ? 9.711 -24.484 -7.652 1 98.75 72 PHE A C 1
ATOM 579 O O . PHE A 1 72 ? 9.711 -25.422 -6.852 1 98.75 72 PHE A O 1
ATOM 586 N N . LEU A 1 73 ? 9.547 -23.25 -7.266 1 98.81 73 LEU A N 1
ATOM 587 C CA . LEU A 1 73 ? 9.164 -22.844 -5.918 1 98.81 73 LEU A CA 1
ATOM 588 C C . LEU A 1 73 ? 7.836 -22.094 -5.938 1 98.81 73 LEU A C 1
ATOM 590 O O . LEU A 1 73 ? 7.797 -20.891 -6.258 1 98.81 73 LEU A O 1
ATOM 594 N N . ALA A 1 74 ? 6.777 -22.797 -5.633 1 98.94 74 ALA A N 1
ATOM 595 C CA . ALA A 1 74 ? 5.461 -22.172 -5.539 1 98.94 74 ALA A CA 1
ATOM 596 C C . ALA A 1 74 ? 5.223 -21.594 -4.145 1 98.94 74 ALA A C 1
ATOM 598 O O . ALA A 1 74 ? 5.262 -22.328 -3.152 1 98.94 74 ALA A O 1
ATOM 599 N N . LEU A 1 75 ? 4.918 -20.312 -4.105 1 98.94 75 LEU A N 1
ATOM 600 C CA . LEU A 1 75 ? 4.789 -19.641 -2.816 1 98.94 75 LEU A CA 1
ATOM 601 C C . LEU A 1 75 ? 3.322 -19.422 -2.463 1 98.94 75 LEU A C 1
ATOM 603 O O . LEU A 1 75 ? 2.492 -19.203 -3.348 1 98.94 75 LEU A O 1
ATOM 607 N N . ASP A 1 76 ? 3.023 -19.547 -1.171 1 98.81 76 ASP A N 1
ATOM 608 C CA . ASP A 1 76 ? 1.84 -18.891 -0.625 1 98.81 76 ASP A CA 1
ATOM 609 C C . ASP A 1 76 ? 2.104 -17.406 -0.368 1 98.81 76 ASP A C 1
ATOM 611 O O . ASP A 1 76 ? 2.857 -17.047 0.542 1 98.81 76 ASP A O 1
ATOM 615 N N . THR A 1 77 ? 1.511 -16.562 -1.151 1 98.44 77 THR A N 1
ATOM 616 C CA . THR A 1 77 ? 1.708 -15.148 -0.868 1 98.44 77 THR A CA 1
ATOM 617 C C . THR A 1 77 ? 1.139 -14.789 0.501 1 98.44 77 THR A C 1
ATOM 619 O O . THR A 1 77 ? 0.352 -15.547 1.072 1 98.44 77 THR A O 1
ATOM 622 N N . PRO A 1 78 ? 1.542 -13.695 1.05 1 98.38 78 PRO A N 1
ATOM 623 C CA . PRO A 1 78 ? 1.108 -13.352 2.406 1 98.38 78 PRO A CA 1
ATOM 624 C C . PRO A 1 78 ? -0.406 -13.445 2.584 1 98.38 78 PRO A C 1
ATOM 626 O O . PRO A 1 78 ? -1.161 -12.984 1.724 1 98.38 78 PRO A O 1
ATOM 629 N N . GLY A 1 79 ? -0.776 -14.031 3.691 1 98.06 79 GLY A N 1
ATOM 630 C CA . GLY A 1 79 ? -2.189 -14.156 4.012 1 98.06 79 GLY A CA 1
ATOM 631 C C . GLY A 1 79 ? -2.852 -15.344 3.34 1 98.06 79 GLY A C 1
ATOM 632 O O . GLY A 1 79 ? -4.031 -15.617 3.57 1 98.06 79 GLY A O 1
ATOM 633 N N . HIS A 1 80 ? -2.094 -16.062 2.543 1 98.31 80 HIS A N 1
ATOM 634 C CA . HIS A 1 80 ? -2.596 -17.234 1.847 1 98.31 80 HIS A CA 1
ATOM 635 C C . HIS A 1 80 ? -1.917 -18.5 2.354 1 98.31 80 HIS A C 1
ATOM 637 O O . HIS A 1 80 ? -0.776 -18.469 2.818 1 98.31 80 HIS A O 1
ATOM 643 N N . GLY A 1 81 ? -2.648 -19.594 2.217 1 98.06 81 GLY A N 1
ATOM 644 C CA . GLY A 1 81 ? -2.064 -20.891 2.527 1 98.06 81 GLY A CA 1
ATOM 645 C C . GLY A 1 81 ? -1.479 -20.953 3.926 1 98.06 81 GLY A C 1
ATOM 646 O O . GLY A 1 81 ? -2.158 -20.641 4.906 1 98.06 81 GLY A O 1
ATOM 647 N N . TYR A 1 82 ? -0.196 -21.359 3.926 1 98.19 82 TYR A N 1
ATOM 648 C CA . TYR A 1 82 ? 0.461 -21.547 5.211 1 98.19 82 TYR A CA 1
ATOM 649 C C . TYR A 1 82 ? 1.351 -20.359 5.562 1 98.19 82 TYR A C 1
ATOM 651 O O . TYR A 1 82 ? 2.066 -20.391 6.566 1 98.19 82 TYR A O 1
ATOM 659 N N . SER A 1 83 ? 1.294 -19.312 4.746 1 98.62 83 SER A N 1
ATOM 660 C CA . SER A 1 83 ? 2.105 -18.125 4.996 1 98.62 83 SER A CA 1
ATOM 661 C C . SER A 1 83 ? 1.493 -17.266 6.094 1 98.62 83 SER A C 1
ATOM 663 O O . SER A 1 83 ? 0.287 -17.328 6.344 1 98.62 83 SER A O 1
ATOM 665 N N . SER A 1 84 ? 2.309 -16.484 6.707 1 98.12 84 SER A N 1
ATOM 666 C CA . SER A 1 84 ? 1.855 -15.516 7.707 1 98.12 84 SER A CA 1
ATOM 667 C C . SER A 1 84 ? 0.927 -14.477 7.094 1 98.12 84 SER A C 1
ATOM 669 O O . SER A 1 84 ? 1.111 -14.078 5.941 1 98.12 84 SER A O 1
ATOM 671 N N . ARG A 1 85 ? -0.016 -14.102 7.902 1 96.88 85 ARG A N 1
ATOM 672 C CA . ARG A 1 85 ? -0.767 -12.891 7.582 1 96.88 85 ARG A CA 1
ATOM 673 C C . ARG A 1 85 ? 0.087 -11.648 7.797 1 96.88 85 ARG A C 1
ATOM 675 O O . ARG A 1 85 ? 1.079 -11.688 8.531 1 96.88 85 ARG A O 1
ATOM 682 N N . ILE A 1 86 ? -0.256 -10.609 7.133 1 97 86 ILE A N 1
ATOM 683 C CA . ILE A 1 86 ? 0.38 -9.336 7.457 1 97 86 ILE A CA 1
ATOM 684 C C . ILE A 1 86 ? -0.139 -8.828 8.805 1 97 86 ILE A C 1
ATOM 686 O O . ILE A 1 86 ? -1.185 -9.273 9.281 1 97 86 ILE A O 1
ATOM 690 N N . PRO A 1 87 ? 0.59 -7.918 9.43 1 96.94 87 PRO A N 1
ATOM 691 C CA . PRO A 1 87 ? 0.188 -7.438 10.758 1 96.94 87 PRO A CA 1
ATOM 692 C C . PRO A 1 87 ? -1.169 -6.738 10.742 1 96.94 87 PRO A C 1
ATOM 694 O O . PRO A 1 87 ? -1.578 -6.195 9.711 1 96.94 87 PRO A O 1
ATOM 697 N N . HIS A 1 88 ? -1.812 -6.758 11.898 1 96.06 88 HIS A N 1
ATOM 698 C CA . HIS A 1 88 ? -3.096 -6.082 12.055 1 96.06 88 HIS A CA 1
ATOM 699 C C . HIS A 1 88 ? -2.977 -4.594 11.734 1 96.06 88 HIS A C 1
ATOM 701 O O . HIS A 1 88 ? -1.949 -3.975 12.023 1 96.06 88 HIS A O 1
ATOM 707 N N . GLY A 1 89 ? -3.992 -4.043 11.109 1 95.31 89 GLY A N 1
ATOM 708 C CA . GLY A 1 89 ? -4.02 -2.625 10.781 1 95.31 89 GLY A CA 1
ATOM 709 C C . GLY A 1 89 ? -3.35 -2.301 9.461 1 95.31 89 GLY A C 1
ATOM 710 O O . GLY A 1 89 ? -3.436 -1.171 8.977 1 95.31 89 GLY A O 1
ATOM 711 N N . MET A 1 90 ? -2.65 -3.289 8.898 1 95.75 90 MET A N 1
ATOM 712 C CA . MET A 1 90 ? -2.021 -3.127 7.59 1 95.75 90 MET A CA 1
ATOM 713 C C . MET A 1 90 ? -2.914 -3.684 6.488 1 95.75 90 MET A C 1
ATOM 715 O O . MET A 1 90 ? -3.781 -4.52 6.746 1 95.75 90 MET A O 1
ATOM 719 N N . SER A 1 91 ? -2.668 -3.207 5.281 1 94.94 91 SER A N 1
ATOM 720 C CA . SER A 1 91 ? -3.465 -3.684 4.156 1 94.94 91 SER A CA 1
ATOM 721 C C . SER A 1 91 ? -2.598 -4.398 3.125 1 94.94 91 SER A C 1
ATOM 723 O O . SER A 1 91 ? -1.39 -4.16 3.051 1 94.94 91 SER A O 1
ATOM 725 N N . TYR A 1 92 ? -3.207 -5.309 2.387 1 94.94 92 TYR A N 1
ATOM 726 C CA . TYR A 1 92 ? -2.521 -5.988 1.294 1 94.94 92 TYR A CA 1
ATOM 727 C C . TYR A 1 92 ? -2.436 -5.094 0.064 1 94.94 92 TYR A C 1
ATOM 729 O O . TYR A 1 92 ? -3.457 -4.762 -0.543 1 94.94 92 TYR A O 1
ATOM 737 N N . GLN A 1 93 ? -1.274 -4.742 -0.242 1 93.69 93 GLN A N 1
ATOM 738 C CA . GLN A 1 93 ? -1.001 -3.9 -1.4 1 93.69 93 GLN A CA 1
ATOM 739 C C . GLN A 1 93 ? -0.174 -4.648 -2.443 1 93.69 93 GLN A C 1
ATOM 741 O O . GLN A 1 93 ? 0.872 -5.219 -2.121 1 93.69 93 GLN A O 1
ATOM 746 N N . PRO A 1 94 ? -0.624 -4.535 -3.688 1 95.75 94 PRO A N 1
ATOM 747 C CA . PRO A 1 94 ? 0.105 -5.281 -4.715 1 95.75 94 PRO A CA 1
ATOM 748 C C . PRO A 1 94 ? 1.565 -4.852 -4.832 1 95.75 94 PRO A C 1
ATOM 750 O O . PRO A 1 94 ? 2.43 -5.676 -5.152 1 95.75 94 PRO A O 1
ATOM 753 N N . MET A 1 95 ? 1.866 -3.648 -4.539 1 94.44 95 MET A N 1
ATOM 754 C CA . MET A 1 95 ? 3.23 -3.148 -4.676 1 94.44 95 MET A CA 1
ATOM 755 C C . MET A 1 95 ? 4.164 -3.844 -3.689 1 94.44 95 MET A C 1
ATOM 757 O O . MET A 1 95 ? 5.387 -3.818 -3.861 1 94.44 95 MET A O 1
ATOM 761 N N . ASN A 1 96 ? 3.627 -4.48 -2.74 1 94.81 96 ASN A N 1
ATOM 762 C CA . ASN A 1 96 ? 4.445 -5.188 -1.764 1 94.81 96 ASN A CA 1
ATOM 763 C C . ASN A 1 96 ? 5.172 -6.375 -2.393 1 94.81 96 ASN A C 1
ATOM 765 O O . ASN A 1 96 ? 6.098 -6.926 -1.8 1 94.81 96 ASN A O 1
ATOM 769 N N . VAL A 1 97 ? 4.762 -6.719 -3.625 1 96.5 97 VAL A N 1
ATOM 770 C CA . VAL A 1 97 ? 5.434 -7.809 -4.328 1 96.5 97 VAL A CA 1
ATOM 771 C C . VAL A 1 97 ? 6.895 -7.441 -4.57 1 96.5 97 VAL A C 1
ATOM 773 O O . VAL A 1 97 ? 7.762 -8.32 -4.605 1 96.5 97 VAL A O 1
ATOM 776 N N . PHE A 1 98 ? 7.188 -6.16 -4.691 1 96.94 98 PHE A N 1
ATOM 777 C CA . PHE A 1 98 ? 8.555 -5.707 -4.926 1 96.94 98 PHE A CA 1
ATOM 778 C C . PHE A 1 98 ? 9.445 -6.059 -3.744 1 96.94 98 PHE A C 1
ATOM 780 O O . PHE A 1 98 ? 10.578 -6.512 -3.932 1 96.94 98 PHE A O 1
ATOM 787 N N . PHE A 1 99 ? 8.883 -5.969 -2.596 1 95.75 99 PHE A N 1
ATOM 788 C CA . PHE A 1 99 ? 9.641 -6.258 -1.383 1 95.75 99 PHE A CA 1
ATOM 789 C C . PHE A 1 99 ? 9.656 -7.754 -1.1 1 95.75 99 PHE A C 1
ATOM 791 O O . PHE A 1 99 ? 10.695 -8.312 -0.735 1 95.75 99 PHE A O 1
ATOM 798 N N . LEU A 1 100 ? 8.555 -8.375 -1.307 1 97.31 100 LEU A N 1
ATOM 799 C CA . LEU A 1 100 ? 8.422 -9.805 -1.051 1 97.31 100 LEU A CA 1
ATOM 800 C C . LEU A 1 100 ? 9.469 -10.586 -1.838 1 97.31 100 LEU A C 1
ATOM 802 O O . LEU A 1 100 ? 10.188 -11.414 -1.27 1 97.31 100 LEU A O 1
ATOM 806 N N . LEU A 1 101 ? 9.531 -10.312 -3.135 1 98.25 101 LEU A N 1
ATOM 807 C CA . LEU A 1 101 ? 10.461 -11.062 -3.977 1 98.25 101 LEU A CA 1
ATOM 808 C C . LEU A 1 101 ? 11.906 -10.711 -3.652 1 98.25 101 LEU A C 1
ATOM 810 O O . LEU A 1 101 ? 12.805 -11.539 -3.795 1 98.25 101 LEU A O 1
ATOM 814 N N . ASN A 1 102 ? 12.102 -9.508 -3.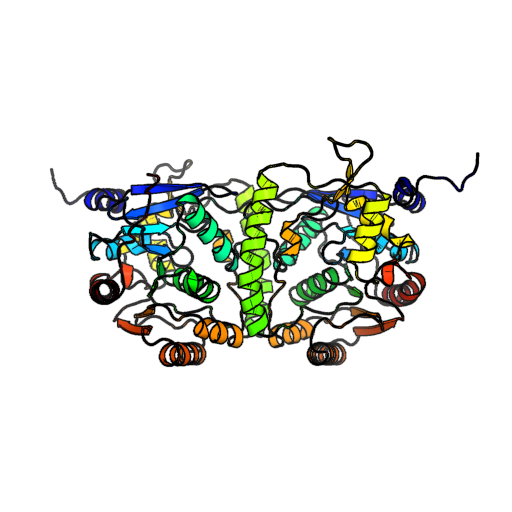164 1 95.75 102 ASN A N 1
ATOM 815 C CA . ASN A 1 102 ? 13.422 -9.156 -2.658 1 95.75 102 ASN A CA 1
ATOM 816 C C . ASN A 1 102 ? 13.797 -9.992 -1.438 1 95.75 102 ASN A C 1
ATOM 818 O O . ASN A 1 102 ? 14.938 -10.453 -1.32 1 95.75 102 ASN A O 1
ATOM 822 N N . PHE A 1 103 ? 12.859 -10.164 -0.504 1 96.25 103 PHE A N 1
ATOM 823 C CA . PHE A 1 103 ? 13.117 -10.977 0.678 1 96.25 103 PHE A CA 1
ATOM 824 C C . PHE A 1 103 ? 13.477 -12.406 0.283 1 96.25 103 PHE A C 1
ATOM 826 O O . PHE A 1 103 ? 14.414 -12.992 0.826 1 96.25 103 PHE A O 1
ATOM 833 N N . ILE A 1 104 ? 12.75 -12.922 -0.704 1 97.75 104 ILE A N 1
ATOM 834 C CA . ILE A 1 104 ? 12.961 -14.297 -1.139 1 97.75 104 ILE A CA 1
ATOM 835 C C . ILE A 1 104 ? 14.336 -14.43 -1.784 1 97.75 104 ILE A C 1
ATOM 837 O O . ILE A 1 104 ? 15.102 -15.344 -1.452 1 97.75 104 ILE A O 1
ATOM 841 N N . MET A 1 105 ? 14.648 -13.523 -2.67 1 97 105 MET A N 1
ATOM 842 C CA . MET A 1 105 ? 15.938 -13.539 -3.354 1 97 105 MET A CA 1
ATOM 843 C C . MET A 1 105 ? 17.078 -13.406 -2.357 1 97 105 MET A C 1
ATOM 845 O O . MET A 1 105 ? 18.094 -14.102 -2.471 1 97 105 MET A O 1
ATOM 849 N N . ALA A 1 106 ? 16.891 -12.531 -1.384 1 95.06 106 ALA A N 1
ATOM 850 C CA . ALA A 1 106 ? 17.938 -12.312 -0.377 1 95.06 106 ALA A CA 1
ATOM 851 C C . ALA A 1 106 ? 18.141 -13.562 0.471 1 95.06 106 ALA A C 1
ATOM 853 O O . ALA A 1 106 ? 19.281 -13.914 0.795 1 95.06 106 ALA A O 1
ATOM 854 N N . GLU A 1 107 ? 17.078 -14.211 0.817 1 95.81 107 GLU A N 1
ATOM 855 C CA . GLU A 1 107 ? 17.156 -15.406 1.644 1 95.81 107 GLU A CA 1
ATOM 856 C C . GLU A 1 107 ? 17.984 -16.484 0.972 1 95.81 107 GLU A C 1
ATOM 858 O O . GLU A 1 107 ? 18.766 -17.188 1.636 1 95.81 107 GLU A O 1
ATOM 863 N N . TYR A 1 108 ? 17.875 -16.594 -0.334 1 95.69 108 TYR A N 1
ATOM 864 C CA . TYR A 1 108 ? 18.531 -17.703 -1.036 1 95.69 108 TYR A CA 1
ATOM 865 C C . TYR A 1 108 ? 19.766 -17.203 -1.775 1 95.69 108 TYR A C 1
ATOM 867 O O . TYR A 1 108 ? 20.438 -17.984 -2.463 1 95.69 108 TYR A O 1
ATOM 875 N N . GLY A 1 109 ? 20.031 -15.906 -1.686 1 94.88 109 GLY A N 1
ATOM 876 C CA . GLY A 1 109 ? 21.203 -15.336 -2.311 1 94.88 109 GLY A CA 1
ATOM 877 C C . GLY A 1 109 ? 21.125 -15.289 -3.824 1 94.88 109 GLY A C 1
ATOM 878 O O . GLY A 1 109 ? 22.125 -15.477 -4.516 1 94.88 109 GLY A O 1
ATOM 879 N N . TRP A 1 110 ? 19.938 -15.156 -4.375 1 95.56 110 TRP A N 1
ATOM 880 C CA . TRP A 1 110 ? 19.75 -15.117 -5.82 1 95.56 110 TRP A CA 1
ATOM 881 C C . TRP A 1 110 ? 19.969 -13.711 -6.367 1 95.56 110 TRP A C 1
ATOM 883 O O . TRP A 1 110 ? 19.406 -12.742 -5.844 1 95.56 110 TRP A O 1
ATOM 893 N N . ARG A 1 111 ? 20.688 -13.547 -7.398 1 93.38 111 ARG A N 1
ATOM 894 C CA . ARG A 1 111 ? 20.875 -12.266 -8.07 1 93.38 111 ARG A CA 1
ATOM 895 C C . ARG A 1 111 ? 19.797 -12.031 -9.125 1 93.38 111 ARG A C 1
ATOM 897 O O . ARG A 1 111 ? 19.438 -10.891 -9.406 1 93.38 111 ARG A O 1
ATOM 904 N N . LYS A 1 112 ? 19.328 -13.148 -9.672 1 96.25 112 LYS A N 1
ATOM 905 C CA . LYS A 1 112 ? 18.25 -13.133 -10.656 1 96.25 112 LYS A CA 1
ATOM 906 C C . LYS A 1 112 ? 17.094 -14.047 -10.227 1 96.25 112 LYS A C 1
ATOM 908 O O . LYS A 1 112 ? 17.25 -14.836 -9.297 1 96.25 112 LYS A O 1
ATOM 913 N N . ILE A 1 113 ? 16.016 -13.859 -10.93 1 97.94 113 ILE A N 1
ATOM 914 C CA . ILE A 1 113 ? 14.844 -14.656 -10.586 1 97.94 113 ILE A CA 1
ATOM 915 C C . ILE A 1 113 ? 14.078 -15.008 -11.859 1 97.94 113 ILE A C 1
ATOM 917 O O . ILE A 1 113 ? 14.047 -14.227 -12.812 1 97.94 113 ILE A O 1
ATOM 921 N N . SER A 1 114 ? 13.602 -16.203 -11.969 1 98.69 114 SER A N 1
ATOM 922 C CA . SER A 1 114 ? 12.633 -16.656 -12.969 1 98.69 114 SER A CA 1
ATOM 923 C C . SER A 1 114 ? 11.234 -16.75 -12.383 1 98.69 114 SER A C 1
ATOM 925 O O . SER A 1 114 ? 11.055 -17.219 -11.25 1 98.69 114 SER A O 1
ATOM 927 N N . LEU A 1 115 ? 10.242 -16.266 -13.18 1 98.88 115 LEU A N 1
ATOM 928 C CA . LEU A 1 115 ? 8.93 -16.094 -12.57 1 98.88 115 LEU A CA 1
ATOM 929 C C . LEU A 1 115 ? 7.848 -16.781 -13.398 1 98.88 115 LEU A C 1
ATOM 931 O O . LEU A 1 115 ? 7.879 -16.734 -14.633 1 98.88 115 LEU A O 1
ATOM 935 N N . MET A 1 116 ? 6.926 -17.422 -12.75 1 98.94 116 MET A N 1
ATOM 936 C CA . MET A 1 116 ? 5.672 -17.922 -13.312 1 98.94 116 MET A CA 1
ATOM 937 C C . MET A 1 116 ? 4.484 -17.469 -12.461 1 98.94 116 MET A C 1
ATOM 939 O O . MET A 1 116 ? 4.52 -17.594 -11.234 1 98.94 116 MET A O 1
ATOM 943 N N . GLY A 1 117 ? 3.479 -16.922 -13.062 1 98.88 117 GLY A N 1
ATOM 944 C CA . GLY A 1 117 ? 2.316 -16.453 -12.328 1 98.88 117 GLY A CA 1
ATOM 945 C C . GLY A 1 117 ? 1.003 -16.906 -12.938 1 98.88 117 GLY A C 1
ATOM 946 O O . GLY A 1 117 ? 0.919 -17.109 -14.148 1 98.88 117 GLY A O 1
ATOM 947 N N . HIS A 1 118 ? -0.002 -17.062 -12.125 1 98.81 118 HIS A N 1
ATOM 948 C CA . HIS A 1 118 ? -1.384 -17.266 -12.555 1 98.81 118 HIS A CA 1
ATOM 949 C C . HIS A 1 118 ? -2.279 -16.141 -12.039 1 98.81 118 HIS A C 1
ATOM 951 O O . HIS A 1 118 ? -2.248 -15.805 -10.852 1 98.81 118 HIS A O 1
ATOM 957 N N . SER A 1 119 ? -3.117 -15.523 -12.93 1 97.62 119 SER A N 1
ATOM 958 C CA . SER A 1 119 ? -4.113 -14.547 -12.516 1 97.62 119 SER A CA 1
ATOM 959 C C . SER A 1 119 ? -3.473 -13.391 -11.75 1 97.62 119 SER A C 1
ATOM 961 O O . SER A 1 119 ? -2.57 -12.727 -12.266 1 97.62 119 SER A O 1
ATOM 963 N N . MET A 1 120 ? -3.754 -13.203 -10.531 1 97.5 120 MET A N 1
ATOM 964 C CA . MET A 1 120 ? -3.117 -12.164 -9.719 1 97.5 120 MET A CA 1
ATOM 965 C C . MET A 1 120 ? -1.602 -12.336 -9.719 1 97.5 120 MET A C 1
ATOM 967 O O . MET A 1 120 ? -0.864 -11.352 -9.781 1 97.5 120 MET A O 1
ATOM 971 N N . GLY A 1 121 ? -1.157 -13.562 -9.625 1 98.69 121 GLY A N 1
ATOM 972 C CA . GLY A 1 121 ? 0.273 -13.82 -9.68 1 98.69 121 GLY A CA 1
ATOM 973 C C . GLY A 1 121 ? 0.923 -13.32 -10.953 1 98.69 121 GLY A C 1
ATOM 974 O O . GLY A 1 121 ? 2.035 -12.789 -10.922 1 98.69 121 GLY A O 1
ATOM 975 N N . SER A 1 122 ? 0.234 -13.461 -12.047 1 98.69 122 SER A N 1
ATOM 976 C CA . SER A 1 122 ? 0.741 -12.961 -13.32 1 98.69 122 SER A CA 1
ATOM 977 C C . SER A 1 122 ? 0.83 -11.445 -13.328 1 98.69 122 SER A C 1
ATOM 979 O O . SER A 1 122 ? 1.785 -10.875 -13.852 1 98.69 122 SER A O 1
ATOM 981 N N . VAL A 1 123 ? -0.145 -10.828 -12.719 1 98.44 123 VAL A N 1
ATOM 982 C CA . VAL A 1 123 ? -0.182 -9.367 -12.617 1 98.44 123 VAL A CA 1
ATOM 983 C C . VAL A 1 123 ? 0.996 -8.883 -11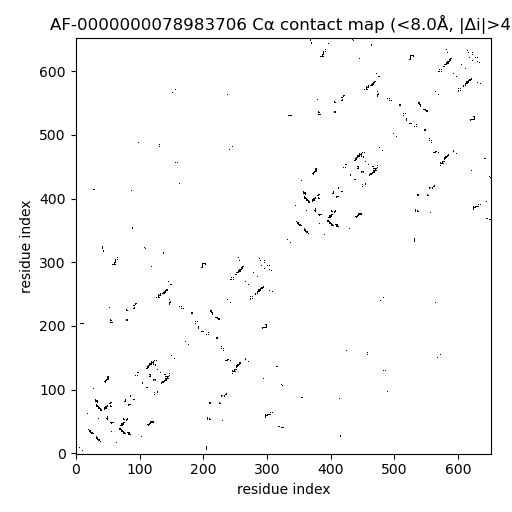.781 1 98.44 123 VAL A C 1
ATOM 985 O O . VAL A 1 123 ? 1.673 -7.918 -12.148 1 98.44 123 VAL A O 1
ATOM 988 N N . LEU A 1 124 ? 1.238 -9.578 -10.703 1 98.69 124 LEU A N 1
ATOM 989 C CA . LEU A 1 124 ? 2.336 -9.227 -9.812 1 98.69 124 LEU A CA 1
ATOM 990 C C . LEU A 1 124 ? 3.682 -9.422 -10.5 1 98.69 124 LEU A C 1
ATOM 992 O O . LEU A 1 124 ? 4.57 -8.57 -10.398 1 98.69 124 LEU A O 1
ATOM 996 N N . VAL A 1 125 ? 3.812 -10.5 -11.234 1 98.62 125 VAL A N 1
ATOM 997 C CA . VAL A 1 125 ? 5.062 -10.812 -11.914 1 98.62 125 VAL A CA 1
ATOM 998 C C . VAL A 1 125 ? 5.305 -9.805 -13.039 1 98.62 125 VAL A C 1
ATOM 1000 O O . VAL A 1 125 ? 6.441 -9.383 -13.266 1 98.62 125 VAL A O 1
ATOM 1003 N N . TYR A 1 126 ? 4.238 -9.414 -13.773 1 98.81 126 TYR A N 1
ATOM 1004 C CA . TYR A 1 126 ? 4.316 -8.375 -14.797 1 98.81 126 TYR A CA 1
ATOM 1005 C C . TYR A 1 126 ? 4.926 -7.098 -14.242 1 98.81 126 TYR A C 1
ATOM 1007 O O . TYR A 1 126 ? 5.867 -6.551 -14.812 1 98.81 126 TYR A O 1
ATOM 1015 N N . ALA A 1 127 ? 4.422 -6.676 -13.164 1 98.75 127 ALA A N 1
ATOM 1016 C CA . ALA A 1 127 ? 4.871 -5.438 -12.531 1 98.75 127 ALA A CA 1
ATOM 1017 C C . ALA A 1 127 ? 6.316 -5.551 -12.062 1 98.75 127 ALA A C 1
ATOM 1019 O O . ALA A 1 127 ? 7.141 -4.68 -12.352 1 98.75 127 ALA A O 1
ATOM 1020 N N . TYR A 1 128 ? 6.633 -6.645 -11.367 1 98.81 128 TYR A N 1
ATOM 1021 C CA . TYR A 1 128 ? 7.984 -6.812 -10.844 1 98.81 128 TYR A CA 1
ATOM 1022 C C . TYR A 1 128 ? 9.008 -6.875 -11.969 1 98.81 128 TYR A C 1
ATOM 1024 O O . TYR A 1 128 ? 10.016 -6.172 -11.938 1 98.81 128 TYR A O 1
ATOM 1032 N N . ALA A 1 129 ? 8.711 -7.691 -12.953 1 98.88 129 ALA A N 1
ATOM 1033 C CA . ALA A 1 129 ? 9.641 -7.902 -14.055 1 98.88 129 ALA A CA 1
ATOM 1034 C C . ALA A 1 129 ? 9.867 -6.613 -14.836 1 98.88 129 ALA A C 1
ATOM 1036 O O . ALA A 1 129 ? 10.961 -6.367 -15.344 1 98.88 129 ALA A O 1
ATOM 1037 N N . ALA A 1 130 ? 8.859 -5.844 -14.93 1 98.81 130 ALA A N 1
ATOM 1038 C CA . ALA A 1 130 ? 8.953 -4.602 -15.688 1 98.81 130 ALA A CA 1
ATOM 1039 C C . ALA A 1 130 ? 9.727 -3.539 -14.906 1 98.81 130 ALA A C 1
ATOM 1041 O O . ALA A 1 130 ? 10.461 -2.738 -15.492 1 98.81 130 ALA A O 1
ATOM 1042 N N . VAL A 1 131 ? 9.531 -3.502 -13.625 1 98.25 131 VAL A N 1
ATOM 1043 C CA . VAL A 1 131 ? 10.211 -2.518 -12.789 1 98.25 131 VAL A CA 1
ATOM 1044 C C . VAL A 1 131 ? 11.68 -2.898 -12.625 1 98.25 131 VAL A C 1
ATOM 1046 O O . VAL A 1 131 ? 12.547 -2.027 -12.547 1 98.25 131 VAL A O 1
ATOM 1049 N N . PHE A 1 132 ? 11.961 -4.207 -12.586 1 98.12 132 PHE A N 1
ATOM 1050 C CA . PHE A 1 132 ? 13.32 -4.711 -12.422 1 98.12 132 PHE A CA 1
ATOM 1051 C C . PHE A 1 132 ? 13.68 -5.684 -13.539 1 98.12 132 PHE A C 1
ATOM 1053 O O . PHE A 1 132 ? 14.016 -6.84 -13.281 1 98.12 132 PHE A O 1
ATOM 1060 N N . PRO A 1 133 ? 13.758 -5.203 -14.711 1 98.12 133 PRO A N 1
ATOM 1061 C CA . PRO A 1 133 ? 13.914 -6.121 -15.844 1 98.12 133 PRO A CA 1
ATOM 1062 C C . PRO A 1 133 ? 15.258 -6.852 -15.828 1 98.12 133 PRO A C 1
ATOM 1064 O O . PRO A 1 133 ? 15.344 -7.996 -16.281 1 98.12 133 PRO A O 1
ATOM 1067 N N . THR A 1 134 ? 16.281 -6.293 -15.258 1 97.12 134 THR A N 1
ATOM 1068 C CA . THR A 1 134 ? 17.609 -6.891 -15.273 1 97.12 134 THR A CA 1
ATOM 1069 C C . THR A 1 134 ? 17.703 -8.023 -14.25 1 97.12 134 THR A C 1
ATOM 1071 O O . THR A 1 134 ? 18.625 -8.828 -14.289 1 97.12 134 THR A O 1
ATOM 1074 N N . ARG A 1 135 ? 16.734 -8.102 -13.383 1 97.25 135 ARG A N 1
ATOM 1075 C CA . ARG A 1 135 ? 16.75 -9.117 -12.344 1 97.25 135 ARG A CA 1
ATOM 1076 C C . ARG A 1 135 ? 15.969 -10.359 -12.773 1 97.25 135 ARG A C 1
ATOM 1078 O O . ARG A 1 135 ? 15.961 -11.367 -12.07 1 97.25 135 ARG A O 1
ATOM 1085 N N . VAL A 1 136 ? 15.328 -10.32 -13.93 1 98.44 136 VAL A N 1
ATOM 1086 C CA . VAL A 1 136 ? 14.406 -11.391 -14.289 1 98.44 136 VAL A CA 1
ATOM 1087 C C . VAL A 1 136 ? 14.898 -12.086 -15.555 1 98.44 136 VAL A C 1
ATOM 1089 O O . VAL A 1 136 ? 15.102 -11.445 -16.578 1 98.44 136 VAL A O 1
ATOM 1092 N N . ASP A 1 137 ? 15 -13.391 -15.5 1 96.56 137 ASP A N 1
ATOM 1093 C CA . ASP A 1 137 ? 15.516 -14.141 -16.641 1 96.56 137 ASP A CA 1
ATOM 1094 C C . ASP A 1 137 ? 14.391 -14.523 -17.594 1 96.56 137 ASP A C 1
ATOM 1096 O O . ASP A 1 137 ? 14.586 -14.531 -18.812 1 96.56 137 ASP A O 1
ATOM 1100 N N . LEU A 1 138 ? 13.312 -14.898 -17.078 1 98.31 138 LEU A N 1
ATOM 1101 C CA . LEU A 1 138 ? 12.172 -15.242 -17.922 1 98.31 138 LEU A CA 1
ATOM 1102 C C . LEU A 1 138 ? 10.867 -15.141 -17.125 1 98.31 138 LEU A C 1
ATOM 1104 O O . LEU A 1 138 ? 10.875 -15.148 -15.898 1 98.31 138 LEU A O 1
ATOM 1108 N N . VAL A 1 139 ? 9.75 -14.977 -17.844 1 98.88 139 VAL A N 1
ATOM 1109 C CA . VAL A 1 139 ? 8.414 -14.82 -17.266 1 98.88 139 VAL A CA 1
ATOM 1110 C C . VAL A 1 139 ? 7.434 -15.742 -17.984 1 98.88 139 VAL A C 1
ATOM 1112 O O . VAL A 1 139 ? 7.441 -15.828 -19.219 1 98.88 139 VAL A O 1
ATOM 1115 N N . VAL A 1 140 ? 6.676 -16.469 -17.203 1 98.94 140 VAL A N 1
ATOM 1116 C CA . VAL A 1 140 ? 5.512 -17.188 -17.703 1 98.94 140 VAL A CA 1
ATOM 1117 C C . VAL A 1 140 ? 4.25 -16.688 -17 1 98.94 140 VAL A C 1
ATOM 1119 O O . VAL A 1 140 ? 4.145 -16.75 -15.773 1 98.94 140 VAL A O 1
ATOM 1122 N N . SER A 1 141 ? 3.324 -16.156 -17.766 1 98.88 141 SER A N 1
ATOM 1123 C CA . SER A 1 141 ? 2.049 -15.703 -17.234 1 98.88 141 SER A CA 1
ATOM 1124 C C . SER A 1 141 ? 0.895 -16.578 -17.719 1 98.88 141 SER A C 1
ATOM 1126 O O . SER A 1 141 ? 0.696 -16.734 -18.922 1 98.88 141 SER A O 1
ATOM 1128 N N . LEU A 1 142 ? 0.11 -17.031 -16.734 1 98.81 142 LEU A N 1
ATOM 1129 C CA . LEU A 1 142 ? -1.028 -17.891 -17.047 1 98.81 142 LEU A CA 1
ATOM 1130 C C . LEU A 1 142 ? -2.342 -17.156 -16.844 1 98.81 142 LEU A C 1
ATOM 1132 O O . LEU A 1 142 ? -2.682 -16.781 -15.719 1 98.81 142 LEU A O 1
ATOM 1136 N N . ASP A 1 143 ? -3.018 -16.719 -17.828 1 98.38 143 ASP A N 1
ATOM 1137 C CA . ASP A 1 143 ? -4.398 -16.297 -18.031 1 98.38 143 ASP A CA 1
ATOM 1138 C C . ASP A 1 143 ? -4.598 -14.852 -17.578 1 98.38 143 ASP A C 1
ATOM 1140 O O . ASP A 1 143 ? -5.719 -14.344 -17.609 1 98.38 143 ASP A O 1
ATOM 1144 N N . ALA A 1 144 ? -3.709 -14.227 -17.062 1 97.69 144 ALA A N 1
ATOM 1145 C CA . ALA A 1 144 ? -3.684 -12.781 -16.875 1 97.69 144 ALA A CA 1
ATOM 1146 C C . ALA A 1 144 ? -2.355 -12.18 -17.328 1 97.69 144 ALA A C 1
ATOM 1148 O O . ALA A 1 144 ? -1.316 -12.844 -17.266 1 97.69 144 ALA A O 1
ATOM 1149 N N . LEU A 1 145 ? -2.492 -10.992 -17.781 1 97.69 145 LEU A N 1
ATOM 1150 C CA . LEU A 1 145 ? -1.291 -10.422 -18.391 1 97.69 145 LEU A CA 1
ATOM 1151 C C . LEU A 1 145 ? -0.727 -9.305 -17.516 1 97.69 145 LEU A C 1
ATOM 1153 O O . LEU A 1 145 ? 0.427 -9.367 -17.078 1 97.69 145 LEU A O 1
ATOM 1157 N N . LYS A 1 146 ? -1.53 -8.305 -17.234 1 98.19 146 LYS A N 1
ATOM 1158 C CA . LYS A 1 146 ? -1.081 -7.07 -16.594 1 98.19 146 LYS A CA 1
ATOM 1159 C C . LYS A 1 146 ? -2.121 -6.551 -15.609 1 98.19 146 LYS A C 1
ATOM 1161 O O . LYS A 1 146 ? -3.234 -7.074 -15.539 1 98.19 146 LYS A O 1
ATOM 1166 N N . PRO A 1 147 ? -1.732 -5.516 -14.797 1 97.44 147 PRO A N 1
ATOM 1167 C CA . PRO A 1 147 ? -2.758 -4.91 -13.945 1 97.44 147 PRO A CA 1
ATOM 1168 C C . PRO A 1 147 ? -3.98 -4.445 -14.734 1 97.44 147 PRO A C 1
ATOM 1170 O O . PRO A 1 147 ? -3.844 -3.918 -15.844 1 97.44 147 PRO A O 1
ATOM 1173 N N . GLN A 1 148 ? -5.133 -4.676 -14.148 1 95.38 148 GLN A N 1
ATOM 1174 C CA . GLN A 1 148 ? -6.387 -4.301 -14.789 1 95.38 148 GLN A CA 1
ATOM 1175 C C . GLN A 1 148 ? -6.574 -2.785 -14.789 1 95.38 148 GLN A C 1
ATOM 1177 O O . GLN A 1 148 ? -6.168 -2.105 -13.844 1 95.38 148 GLN A O 1
ATOM 1182 N N . VAL A 1 149 ? -7.191 -2.357 -15.836 1 96 149 VAL A N 1
ATOM 1183 C CA . VAL A 1 149 ? -7.574 -0.953 -15.93 1 96 149 VAL A CA 1
ATOM 1184 C C . VAL A 1 149 ? -9.062 -0.804 -15.633 1 96 149 VAL A C 1
ATOM 1186 O O . VAL A 1 149 ? -9.898 -1.406 -16.312 1 96 149 VAL A O 1
ATOM 1189 N N . LEU A 1 150 ? -9.328 -0.051 -14.641 1 94.06 150 LEU A N 1
ATOM 1190 C CA . LEU A 1 150 ? -10.703 0.246 -14.258 1 94.06 150 LEU A CA 1
ATOM 1191 C C . LEU A 1 150 ? -11.031 1.715 -14.508 1 94.06 150 LEU A C 1
ATOM 1193 O O . LEU A 1 150 ? -10.133 2.562 -14.516 1 94.06 150 LEU A O 1
ATOM 1197 N N . SER A 1 151 ? -12.273 1.96 -14.727 1 94.25 151 SER A N 1
ATOM 1198 C CA . SER A 1 151 ? -12.672 3.357 -14.867 1 94.25 151 SER A CA 1
ATOM 1199 C C . SER A 1 151 ? -12.516 4.113 -13.555 1 94.25 151 SER A C 1
ATOM 1201 O O . SER A 1 151 ? -12.57 3.518 -12.477 1 94.25 151 SER A O 1
ATOM 1203 N N . ASP A 1 152 ? -12.367 5.41 -13.703 1 93.88 152 ASP A N 1
ATOM 1204 C CA . ASP A 1 152 ? -12.188 6.25 -12.516 1 93.88 152 ASP A CA 1
ATOM 1205 C C . ASP A 1 152 ? -13.398 6.168 -11.602 1 93.88 152 ASP A C 1
ATOM 1207 O O . ASP A 1 152 ? -13.258 6.137 -10.375 1 93.88 152 ASP A O 1
ATOM 1211 N N . THR A 1 153 ? -14.578 6.121 -12.172 1 94.75 153 THR A N 1
ATOM 1212 C CA . THR A 1 153 ? -15.805 6.031 -11.391 1 94.75 153 THR A CA 1
ATOM 1213 C C . THR A 1 153 ? -15.844 4.727 -10.594 1 94.75 153 THR A C 1
ATOM 1215 O O . THR A 1 153 ? -16.188 4.73 -9.406 1 94.75 153 THR A O 1
ATOM 1218 N N . VAL A 1 154 ? -15.422 3.707 -11.242 1 95 154 VAL A N 1
ATOM 1219 C CA . VAL A 1 154 ? -15.406 2.4 -10.594 1 95 154 VAL A CA 1
ATOM 1220 C C . VAL A 1 154 ? -14.367 2.387 -9.469 1 95 154 VAL A C 1
ATOM 1222 O O . VAL A 1 154 ? -14.641 1.891 -8.375 1 95 154 VAL A O 1
ATOM 1225 N N . ILE A 1 155 ? -13.25 2.951 -9.719 1 95.75 155 ILE A N 1
ATOM 1226 C CA . ILE A 1 155 ? -12.164 2.973 -8.75 1 95.75 155 ILE A CA 1
ATOM 1227 C C . ILE A 1 155 ? -12.609 3.705 -7.484 1 95.75 155 ILE A C 1
ATOM 1229 O O . ILE A 1 155 ? -12.438 3.197 -6.375 1 95.75 155 ILE A O 1
ATOM 1233 N N . VAL A 1 156 ? -13.164 4.887 -7.633 1 96.06 156 VAL A N 1
ATOM 1234 C CA . VAL A 1 156 ? -13.586 5.703 -6.504 1 96.06 156 VAL A CA 1
ATOM 1235 C C . VAL A 1 156 ? -14.68 4.98 -5.723 1 96.06 156 VAL A C 1
ATOM 1237 O O . VAL A 1 156 ? -14.656 4.949 -4.488 1 96.06 156 VAL A O 1
ATOM 1240 N N . SER A 1 157 ? -15.586 4.328 -6.43 1 96.12 157 SER A N 1
ATOM 1241 C CA . SER A 1 157 ? -16.656 3.58 -5.785 1 96.12 157 SER A CA 1
ATOM 1242 C C . SER A 1 157 ? -16.109 2.383 -5.016 1 96.12 157 SER A C 1
ATOM 1244 O O . SER A 1 157 ? -16.547 2.105 -3.898 1 96.12 157 SER A O 1
ATOM 1246 N N . LEU A 1 158 ? -15.203 1.723 -5.613 1 95.62 158 LEU A N 1
ATOM 1247 C CA . LEU A 1 158 ? -14.609 0.555 -4.969 1 95.62 158 LEU A CA 1
ATOM 1248 C C . LEU A 1 158 ? -13.898 0.949 -3.676 1 95.62 158 LEU A C 1
ATOM 1250 O O . LEU A 1 158 ? -14.008 0.253 -2.664 1 95.62 158 LEU A O 1
ATOM 1254 N N . MET A 1 159 ? -13.164 2.023 -3.693 1 96.31 159 MET A N 1
ATOM 1255 C CA . MET A 1 159 ? -12.477 2.48 -2.488 1 96.31 159 MET A CA 1
ATOM 1256 C C . MET A 1 159 ? -13.469 2.738 -1.359 1 96.31 159 MET A C 1
ATOM 1258 O O . MET A 1 159 ? -13.242 2.32 -0.223 1 96.31 159 MET A O 1
ATOM 1262 N N . ALA A 1 160 ? -14.547 3.373 -1.666 1 96.69 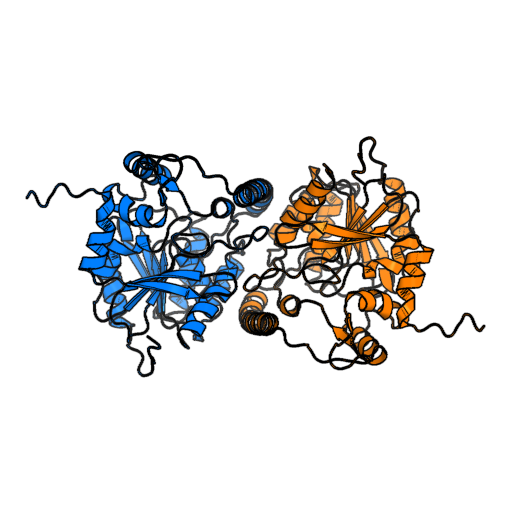160 ALA A N 1
ATOM 1263 C CA . ALA A 1 160 ? -15.57 3.715 -0.679 1 96.69 160 ALA A CA 1
ATOM 1264 C C . ALA A 1 160 ? -16.25 2.463 -0.133 1 96.69 160 ALA A C 1
ATOM 1266 O O . ALA A 1 160 ? -16.562 2.387 1.059 1 96.69 160 ALA A O 1
ATOM 1267 N N . GLU A 1 161 ? -16.406 1.503 -0.969 1 96.75 161 GLU A N 1
ATOM 1268 C CA . GLU A 1 161 ? -17.172 0.312 -0.611 1 96.75 161 GLU A CA 1
ATOM 1269 C C . GLU A 1 161 ? -16.297 -0.701 0.128 1 96.75 161 GLU A C 1
ATOM 1271 O O . GLU A 1 161 ? -16.75 -1.339 1.081 1 96.75 161 GLU A O 1
ATOM 1276 N N . LEU A 1 162 ? -15.125 -0.822 -0.264 1 96.44 162 LEU A N 1
ATOM 1277 C CA . LEU A 1 162 ? -14.297 -1.923 0.225 1 96.44 162 LEU A CA 1
ATOM 1278 C C . LEU A 1 162 ? -13.578 -1.534 1.512 1 96.44 162 LEU A C 1
ATOM 1280 O O . LEU A 1 162 ? -13.258 -2.395 2.336 1 96.44 162 LEU A O 1
ATOM 1284 N N . THR A 1 163 ? -13.328 -0.249 1.715 1 95.62 163 THR A N 1
ATOM 1285 C CA . THR A 1 163 ? -12.57 0.191 2.877 1 95.62 163 THR A CA 1
ATOM 1286 C C . THR A 1 163 ? -13.266 -0.224 4.172 1 95.62 163 THR A C 1
ATOM 1288 O O . THR A 1 163 ? -12.656 -0.858 5.035 1 95.62 163 THR A O 1
ATOM 1291 N N . PRO A 1 164 ? -14.578 0.054 4.359 1 95.38 164 PRO A N 1
ATOM 1292 C CA . PRO A 1 164 ? -15.242 -0.372 5.598 1 95.38 164 PRO A CA 1
ATOM 1293 C C . PRO A 1 164 ? -15.234 -1.888 5.777 1 95.38 164 PRO A C 1
ATOM 1295 O O . PRO A 1 164 ? -15.148 -2.379 6.906 1 95.38 164 PRO A O 1
ATOM 1298 N N . GLU A 1 165 ? -15.352 -2.6 4.66 1 96.56 165 GLU A N 1
ATOM 1299 C CA . GLU A 1 165 ? -15.32 -4.059 4.73 1 96.56 165 GLU A CA 1
ATOM 1300 C C . GLU A 1 165 ? -13.953 -4.562 5.18 1 96.56 165 GLU A C 1
ATOM 1302 O O . GLU A 1 165 ? -13.859 -5.516 5.961 1 96.56 165 GLU A O 1
ATOM 1307 N N . PHE A 1 166 ? -12.977 -3.92 4.715 1 96.25 166 PHE A N 1
ATOM 1308 C CA . PHE A 1 166 ? -11.625 -4.242 5.156 1 96.25 166 PHE A CA 1
ATOM 1309 C C . PHE A 1 166 ? -11.484 -4.02 6.66 1 96.25 166 PHE A C 1
ATOM 1311 O O . PHE A 1 166 ? -10.93 -4.867 7.367 1 96.25 166 PHE A O 1
ATOM 1318 N N . VAL A 1 167 ? -11.906 -2.9 7.137 1 94.75 167 VAL A N 1
ATOM 1319 C CA . VAL A 1 167 ? -11.812 -2.551 8.547 1 94.75 167 VAL A CA 1
ATOM 1320 C C . VAL A 1 167 ? -12.523 -3.604 9.391 1 94.75 167 VAL A C 1
ATOM 1322 O O . VAL A 1 167 ? -12.008 -4.035 10.43 1 94.75 167 VAL A O 1
ATOM 1325 N N . LYS A 1 168 ? -13.672 -4.039 8.938 1 94.69 168 LYS A N 1
ATOM 1326 C CA . LYS A 1 168 ? -14.414 -5.078 9.641 1 94.69 168 LYS A CA 1
ATOM 1327 C C . LYS A 1 168 ? -13.633 -6.383 9.688 1 94.69 168 LYS A C 1
ATOM 1329 O O . LYS A 1 168 ? -13.555 -7.031 10.734 1 94.69 168 LYS A O 1
ATOM 1334 N N . ALA A 1 169 ? -13.07 -6.711 8.578 1 95.06 169 ALA A N 1
ATOM 1335 C CA . ALA A 1 169 ? -12.289 -7.941 8.5 1 95.06 169 ALA A CA 1
ATOM 1336 C C . ALA A 1 169 ? -11.07 -7.871 9.414 1 95.06 169 ALA A C 1
ATOM 1338 O O . ALA A 1 169 ? -10.719 -8.852 10.07 1 95.06 169 ALA A O 1
ATOM 1339 N N . ASP A 1 170 ? -10.422 -6.762 9.414 1 95.19 170 ASP A N 1
ATOM 1340 C CA . ASP A 1 170 ? -9.258 -6.562 10.266 1 95.19 170 ASP A CA 1
ATOM 1341 C C . ASP A 1 170 ? -9.617 -6.715 11.742 1 95.19 170 ASP A C 1
ATOM 1343 O O . ASP A 1 170 ? -8.891 -7.352 12.5 1 95.19 170 ASP A O 1
ATOM 1347 N N . ARG A 1 171 ? -10.75 -6.145 12.109 1 93.62 171 ARG A N 1
ATOM 1348 C CA . ARG A 1 171 ? -11.219 -6.246 13.484 1 93.62 171 ARG A CA 1
ATOM 1349 C C . ARG A 1 171 ? -11.508 -7.695 13.859 1 93.62 171 ARG A C 1
ATOM 1351 O O . ARG A 1 171 ? -11.156 -8.141 14.953 1 93.62 171 ARG A O 1
ATOM 1358 N N . ARG A 1 172 ? -12.07 -8.359 12.961 1 92.69 172 ARG A N 1
ATOM 1359 C CA . ARG A 1 172 ? -12.375 -9.773 13.195 1 92.69 172 ARG A CA 1
ATOM 1360 C C . ARG A 1 172 ? -11.094 -10.57 13.414 1 92.69 172 ARG A C 1
ATOM 1362 O O . ARG A 1 172 ? -11.055 -11.461 14.266 1 92.69 172 ARG A O 1
ATOM 1369 N N . ASN A 1 173 ? -10.094 -10.305 12.641 1 92.69 173 ASN A N 1
ATOM 1370 C CA . ASN A 1 173 ? -8.812 -10.992 12.773 1 92.69 173 ASN A CA 1
ATOM 1371 C C . ASN A 1 173 ? -8.195 -10.75 14.141 1 92.69 173 ASN A C 1
ATOM 1373 O O . ASN A 1 173 ? -7.469 -11.602 14.664 1 92.69 173 ASN A O 1
ATOM 1377 N N . GLN A 1 174 ? -8.477 -9.609 14.688 1 91.81 174 GLN A N 1
ATOM 1378 C CA . GLN A 1 174 ? -7.918 -9.258 15.984 1 91.81 174 GLN A CA 1
ATOM 1379 C C . GLN A 1 174 ? -8.625 -10.008 17.109 1 91.81 174 GLN A C 1
ATOM 1381 O O . GLN A 1 174 ? -8.031 -10.258 18.172 1 91.81 174 GLN A O 1
ATOM 1386 N N . ASP A 1 175 ? -9.914 -10.344 17.062 1 87 175 ASP A N 1
ATOM 1387 C CA . ASP A 1 175 ? -10.711 -11.016 18.078 1 87 175 ASP A CA 1
ATOM 1388 C C . ASP A 1 175 ? -10.383 -12.5 18.141 1 87 175 ASP A C 1
ATOM 1390 O O . ASP A 1 175 ? -10.781 -13.195 19.094 1 87 175 ASP A O 1
ATOM 1394 N N . ARG A 1 176 ? -9.609 -13.117 17.453 1 74.5 176 ARG A N 1
ATOM 1395 C CA . ARG A 1 176 ? -9.117 -14.492 17.422 1 74.5 176 ARG A CA 1
ATOM 1396 C C . ARG A 1 176 ? -10.266 -15.484 17.453 1 74.5 176 ARG A C 1
ATOM 1398 O O . ARG A 1 176 ? -10.156 -16.547 18.062 1 74.5 176 ARG A O 1
ATOM 1405 N N . THR A 1 177 ? -11.391 -15.109 16.953 1 82.88 177 THR A N 1
ATOM 1406 C CA . THR A 1 177 ? -12.492 -16.062 16.875 1 82.88 177 THR A CA 1
ATOM 1407 C C . THR A 1 177 ? -12.383 -16.906 15.609 1 82.88 177 THR A C 1
ATOM 1409 O O . THR A 1 177 ? -11.922 -16.422 14.57 1 82.88 177 THR A O 1
ATOM 1412 N N . GLU A 1 178 ? -12.805 -18.188 15.781 1 87.19 178 GLU A N 1
ATOM 1413 C CA . GLU A 1 178 ? -12.773 -19.094 14.633 1 87.19 178 GLU A CA 1
ATOM 1414 C C . GLU A 1 178 ? -13.914 -18.797 13.664 1 87.19 178 GLU A C 1
ATOM 1416 O O . GLU A 1 178 ? -15.055 -18.594 14.078 1 87.19 178 GLU A O 1
ATOM 1421 N N . PRO A 1 179 ? -13.633 -18.734 12.422 1 90.12 179 PRO A N 1
ATOM 1422 C CA . PRO A 1 179 ? -14.695 -18.594 11.414 1 90.12 179 PRO A CA 1
ATOM 1423 C C . PRO A 1 179 ? -15.617 -19.812 11.359 1 90.12 179 PRO A C 1
ATOM 1425 O O . PRO A 1 179 ? -15.359 -20.828 12.016 1 90.12 179 PRO A O 1
ATOM 1428 N N . PRO A 1 180 ? -16.672 -19.688 10.625 1 91.69 180 PRO A N 1
ATOM 1429 C CA . PRO A 1 180 ? -17.562 -20.844 10.469 1 91.69 180 PRO A CA 1
ATOM 1430 C C . PRO A 1 180 ? -16.844 -22.078 9.938 1 91.69 180 PRO A C 1
ATOM 1432 O O . PRO A 1 180 ? -15.969 -21.969 9.078 1 91.69 180 PRO A O 1
ATOM 1435 N N . ALA A 1 181 ? -17.219 -23.234 10.438 1 95.75 181 ALA A N 1
ATOM 1436 C CA . ALA A 1 181 ? -16.578 -24.5 10.07 1 95.75 181 ALA A CA 1
ATOM 1437 C C . ALA A 1 181 ? -17.469 -25.328 9.156 1 95.75 181 ALA A C 1
ATOM 1439 O O . ALA A 1 181 ? -18.703 -25.281 9.273 1 95.75 181 ALA A O 1
ATOM 1440 N N . TYR A 1 182 ? -16.859 -26.094 8.336 1 96.88 182 TYR A N 1
ATOM 1441 C CA . TYR A 1 182 ? -17.516 -26.906 7.32 1 96.88 182 TYR A CA 1
ATOM 1442 C C . TYR A 1 182 ? -16.906 -28.297 7.258 1 96.88 182 TYR A C 1
ATOM 1444 O O . TYR A 1 182 ? -15.742 -28.5 7.617 1 96.88 182 TYR A O 1
ATOM 1452 N N . THR A 1 183 ? -17.781 -29.234 6.805 1 96.25 183 THR A N 1
ATOM 1453 C CA . THR A 1 183 ? -17.188 -30.516 6.434 1 96.25 183 THR A CA 1
ATOM 1454 C C . THR A 1 183 ? -16.281 -30.344 5.211 1 96.25 183 THR A C 1
ATOM 1456 O O . THR A 1 183 ? -16.375 -29.344 4.496 1 96.25 183 THR A O 1
ATOM 1459 N N . TYR A 1 184 ? -15.445 -31.312 5.051 1 95.19 184 TYR A N 1
ATOM 1460 C CA . TYR A 1 184 ? -14.562 -31.25 3.889 1 95.19 184 TYR A CA 1
ATOM 1461 C C . TYR A 1 184 ? -15.367 -31.156 2.598 1 95.19 184 TYR A C 1
ATOM 1463 O O . TYR A 1 184 ? -15.031 -30.391 1.702 1 95.19 184 TYR A O 1
ATOM 1471 N N . GLU A 1 185 ? -16.438 -31.969 2.484 1 95.12 185 GLU A N 1
ATOM 1472 C CA . GLU A 1 185 ? -17.281 -31.969 1.301 1 95.12 185 GLU A CA 1
ATOM 1473 C C . GLU A 1 185 ? -17.938 -30.609 1.099 1 95.12 185 GLU A C 1
ATOM 1475 O O . GLU A 1 185 ? -18.031 -30.109 -0.028 1 95.12 185 GLU A O 1
ATOM 1480 N N . GLU A 1 186 ? -18.359 -30.031 2.197 1 96 186 GLU A N 1
ATOM 1481 C CA . GLU A 1 186 ? -18.938 -28.688 2.125 1 96 186 GLU A CA 1
ATOM 1482 C C . GLU A 1 186 ? -17.906 -27.672 1.662 1 96 186 GLU A C 1
ATOM 1484 O O . GLU A 1 186 ? -18.234 -26.734 0.918 1 96 186 GLU A O 1
ATOM 1489 N N . ALA A 1 187 ? -16.688 -27.812 2.164 1 95.88 187 ALA A N 1
ATOM 1490 C CA . ALA A 1 187 ? -15.609 -26.922 1.756 1 95.88 187 ALA A CA 1
ATOM 1491 C C . ALA A 1 187 ? -15.336 -27.031 0.259 1 95.88 187 ALA A C 1
ATOM 1493 O O . ALA A 1 187 ? -15.125 -26.031 -0.42 1 95.88 187 ALA A O 1
ATOM 1494 N N . ILE A 1 188 ? -15.367 -28.234 -0.258 1 95.5 188 ILE A N 1
ATOM 1495 C CA . ILE A 1 188 ? -15.211 -28.453 -1.691 1 95.5 188 ILE A CA 1
ATOM 1496 C C . ILE A 1 188 ? -16.328 -27.734 -2.451 1 95.5 188 ILE A C 1
ATOM 1498 O O . ILE A 1 188 ? -16.062 -27.031 -3.43 1 95.5 188 ILE A O 1
ATOM 1502 N N . ASP A 1 189 ? -17.531 -27.875 -2.016 1 95.38 189 ASP A N 1
ATOM 1503 C CA . ASP A 1 189 ? -18.688 -27.25 -2.664 1 95.38 189 ASP A CA 1
ATOM 1504 C C . ASP A 1 189 ? -18.547 -25.719 -2.682 1 95.38 189 ASP A C 1
ATOM 1506 O O . ASP A 1 189 ? -18.812 -25.078 -3.701 1 95.38 189 ASP A O 1
ATOM 1510 N N . ARG A 1 190 ? -18.125 -25.219 -1.585 1 94.62 190 ARG A N 1
ATOM 1511 C CA . ARG A 1 190 ? -17.969 -23.766 -1.469 1 94.62 190 ARG A CA 1
ATOM 1512 C C . ARG A 1 190 ? -16.906 -23.25 -2.422 1 94.62 190 ARG A C 1
ATOM 1514 O O . ARG A 1 190 ? -17.094 -22.219 -3.078 1 94.62 190 ARG A O 1
ATOM 1521 N N . LEU A 1 191 ? -15.797 -23.953 -2.432 1 94.38 191 LEU A N 1
ATOM 1522 C CA . LEU A 1 191 ? -14.727 -23.562 -3.344 1 94.38 191 LEU A CA 1
ATOM 1523 C C . LEU A 1 191 ? -15.172 -23.688 -4.797 1 94.38 191 LEU A C 1
ATOM 1525 O O . LEU A 1 191 ? -14.984 -22.766 -5.594 1 94.38 191 LEU A O 1
ATOM 1529 N N . TYR A 1 192 ? -15.758 -24.781 -5.117 1 94.31 192 TYR A N 1
ATOM 1530 C CA . TYR A 1 192 ? -16.219 -25.062 -6.473 1 94.31 192 TYR A CA 1
ATOM 1531 C C . TYR A 1 192 ? -17.219 -24 -6.938 1 94.31 192 TYR A C 1
ATOM 1533 O O . TYR A 1 192 ? -17.062 -23.438 -8.023 1 94.31 192 TYR A O 1
ATOM 1541 N N . HIS A 1 193 ? -18.188 -23.656 -6.176 1 92.12 193 HIS A N 1
ATOM 1542 C CA . HIS A 1 193 ? -19.219 -22.688 -6.539 1 92.12 193 HIS A CA 1
ATOM 1543 C C . HIS A 1 193 ? -18.672 -21.25 -6.504 1 92.12 193 HIS A C 1
ATOM 1545 O O . HIS A 1 193 ? -19.062 -20.422 -7.316 1 92.12 193 HIS A O 1
ATOM 1551 N N . GLY A 1 194 ? -17.781 -21.047 -5.59 1 88.88 194 GLY A N 1
ATOM 1552 C CA . GLY A 1 194 ? -17.203 -19.719 -5.465 1 88.88 194 GLY A CA 1
ATOM 1553 C C . GLY A 1 194 ? -16.297 -19.344 -6.629 1 88.88 194 GLY A C 1
ATOM 1554 O O . GLY A 1 194 ? -16.125 -18.172 -6.934 1 88.88 194 GLY A O 1
ATOM 1555 N N . ALA A 1 195 ? -15.727 -20.297 -7.258 1 84.81 195 ALA A N 1
ATOM 1556 C CA . ALA A 1 195 ? -14.82 -20.062 -8.375 1 84.81 195 ALA A CA 1
ATOM 1557 C C . ALA A 1 195 ? -15.586 -19.891 -9.68 1 84.81 195 ALA A C 1
ATOM 1559 O O . ALA A 1 195 ? -14.992 -19.656 -10.734 1 84.81 195 ALA A O 1
ATOM 1560 N N . VAL A 1 196 ? -16.828 -19.891 -9.711 1 79.88 196 VAL A N 1
ATOM 1561 C CA . VAL A 1 196 ? -17.75 -19.609 -10.812 1 79.88 196 VAL A CA 1
ATOM 1562 C C . VAL A 1 196 ? -17.375 -20.453 -12.023 1 79.88 196 VAL A C 1
ATOM 1564 O O . VAL A 1 196 ? -17.156 -19.922 -13.117 1 79.88 196 VAL A O 1
ATOM 1567 N N . ASN A 1 197 ? -17.188 -21.672 -11.922 1 79.5 197 ASN A N 1
ATOM 1568 C CA . ASN A 1 197 ? -16.969 -22.672 -12.961 1 79.5 197 ASN A CA 1
ATOM 1569 C C . ASN A 1 197 ? -15.555 -22.594 -13.531 1 79.5 197 ASN A C 1
ATOM 1571 O O . ASN A 1 197 ? -15.328 -22.906 -14.703 1 79.5 197 ASN A O 1
ATOM 1575 N N . SER A 1 198 ? -14.711 -22.125 -12.758 1 91.69 198 SER A N 1
ATOM 1576 C CA . SER A 1 198 ? -13.344 -22 -13.266 1 91.69 198 SER A CA 1
ATOM 1577 C C . SER A 1 198 ? -12.492 -23.203 -12.867 1 91.69 198 SER A C 1
ATOM 1579 O O . SER A 1 198 ? -11.438 -23.453 -13.453 1 91.69 198 SER A O 1
ATOM 1581 N N . ILE A 1 199 ? -12.914 -23.906 -11.836 1 94.25 199 ILE A N 1
ATOM 1582 C CA . ILE A 1 199 ? -12.141 -25.031 -11.328 1 94.25 199 ILE A CA 1
ATOM 1583 C C . ILE A 1 199 ? -13 -26.297 -11.344 1 94.25 199 ILE A C 1
ATOM 1585 O O . ILE A 1 199 ? -14.211 -26.234 -11.125 1 94.25 199 ILE A O 1
ATOM 1589 N N . THR A 1 200 ? -12.422 -27.453 -11.586 1 94.44 200 THR A N 1
ATOM 1590 C CA . THR A 1 200 ? -13.148 -28.703 -11.5 1 94.44 200 THR A CA 1
ATOM 1591 C C . THR A 1 200 ? -13.195 -29.219 -10.062 1 94.44 200 THR A C 1
ATOM 1593 O O . THR A 1 200 ? -12.328 -28.859 -9.25 1 94.44 200 THR A O 1
ATOM 1596 N N . ARG A 1 201 ? -14.125 -30.031 -9.781 1 93.31 201 ARG A N 1
ATOM 1597 C CA . ARG A 1 201 ? -14.25 -30.594 -8.438 1 93.31 201 ARG A CA 1
ATOM 1598 C C . ARG A 1 201 ? -13.016 -31.422 -8.078 1 93.31 201 ARG A C 1
ATOM 1600 O O . ARG A 1 201 ? -12.562 -31.406 -6.934 1 93.31 201 ARG A O 1
ATOM 1607 N N . GLU A 1 202 ? -12.5 -32.125 -9.055 1 93.06 202 GLU A N 1
ATOM 1608 C CA . GLU A 1 202 ? -11.336 -32.969 -8.852 1 93.06 202 GLU A CA 1
ATOM 1609 C C . GLU A 1 202 ? -10.109 -32.156 -8.469 1 93.06 202 GLU A C 1
ATOM 1611 O O . GLU A 1 202 ? -9.195 -32.656 -7.812 1 93.06 202 GLU A O 1
ATOM 1616 N N . ALA A 1 203 ? -10.109 -30.891 -8.812 1 95.31 203 ALA A N 1
ATOM 1617 C CA . ALA A 1 203 ? -8.945 -30.047 -8.578 1 95.31 203 ALA A CA 1
ATOM 1618 C C . ALA A 1 203 ? -9.078 -29.281 -7.262 1 95.31 203 ALA A C 1
ATOM 1620 O O . ALA A 1 203 ? -8.094 -28.734 -6.75 1 95.31 203 ALA A O 1
ATOM 1621 N N . CYS A 1 204 ? -10.227 -29.219 -6.688 1 96.06 204 CYS A N 1
ATOM 1622 C CA . CYS A 1 204 ? -10.516 -28.422 -5.504 1 96.06 204 CYS A CA 1
ATOM 1623 C C . CYS A 1 204 ? -9.617 -28.812 -4.34 1 96.06 204 CYS A C 1
ATOM 1625 O O . CYS A 1 204 ? -9.117 -27.938 -3.617 1 96.06 204 CYS A O 1
ATOM 1627 N N . PRO A 1 205 ? -9.289 -30.141 -4.172 1 96.62 205 PRO A N 1
ATOM 1628 C CA . PRO A 1 205 ? -8.469 -30.531 -3.021 1 96.62 205 PRO A CA 1
ATOM 1629 C C . PRO A 1 205 ? -7.09 -29.875 -3.033 1 96.62 205 PRO A C 1
ATOM 1631 O O . PRO A 1 205 ? -6.531 -29.594 -1.973 1 96.62 205 PRO A O 1
ATOM 1634 N N . PHE A 1 206 ? -6.574 -29.609 -4.176 1 97.56 206 PHE A N 1
ATOM 1635 C CA . PHE A 1 206 ? -5.234 -29.047 -4.285 1 97.56 206 PHE A CA 1
ATOM 1636 C C . PHE A 1 206 ? -5.191 -27.641 -3.717 1 97.56 206 PHE A C 1
ATOM 1638 O O . PHE A 1 206 ? -4.203 -27.234 -3.092 1 97.56 206 PHE A O 1
ATOM 1645 N N . LEU A 1 207 ? -6.242 -26.891 -3.914 1 97.12 207 LEU A N 1
ATOM 1646 C CA . LEU A 1 207 ? -6.32 -25.562 -3.318 1 97.12 207 LEU A CA 1
ATOM 1647 C C . LEU A 1 207 ? -6.766 -25.641 -1.861 1 97.12 207 LEU A C 1
ATOM 1649 O O . LEU A 1 207 ? -6.258 -24.906 -1.011 1 97.12 207 LEU A O 1
ATOM 1653 N N . LEU A 1 208 ? -7.648 -26.547 -1.592 1 96.44 208 LEU A N 1
ATOM 1654 C CA . LEU A 1 208 ? -8.273 -26.625 -0.277 1 96.44 208 LEU A CA 1
ATOM 1655 C C . LEU A 1 208 ? -7.262 -27.016 0.788 1 96.44 208 LEU A C 1
ATOM 1657 O O . LEU A 1 208 ? -7.348 -26.578 1.934 1 96.44 208 LEU A O 1
ATOM 1661 N N . GLN A 1 209 ? -6.301 -27.828 0.425 1 95.75 209 GLN A N 1
ATOM 1662 C CA . GLN A 1 209 ? -5.324 -28.344 1.386 1 95.75 209 GLN A CA 1
ATOM 1663 C C . GLN A 1 209 ? -4.668 -27.188 2.158 1 95.75 209 GLN A C 1
ATOM 1665 O O . GLN A 1 209 ? -4.434 -27.312 3.363 1 95.75 209 GLN A O 1
ATOM 1670 N N . ARG A 1 210 ? -4.43 -26.156 1.489 1 97 210 ARG A N 1
ATOM 1671 C CA . ARG A 1 210 ? -3.699 -25.062 2.109 1 97 210 ARG A CA 1
ATOM 1672 C C . ARG A 1 210 ? -4.641 -23.922 2.482 1 97 210 ARG A C 1
ATOM 1674 O O . ARG A 1 210 ? -4.203 -22.891 3.014 1 97 210 ARG A O 1
ATOM 1681 N N . ASN A 1 211 ? -5.898 -24.078 2.182 1 96.31 211 ASN A N 1
ATOM 1682 C CA . ASN A 1 211 ? -6.863 -23 2.406 1 96.31 211 ASN A CA 1
ATOM 1683 C C . ASN A 1 211 ? -7.719 -23.266 3.643 1 96.31 211 ASN A C 1
ATOM 1685 O O . ASN A 1 211 ? -8.508 -22.422 4.051 1 96.31 211 ASN A O 1
ATOM 1689 N N . ILE A 1 212 ? -7.566 -24.453 4.23 1 95.88 212 ILE A N 1
ATOM 1690 C CA . ILE A 1 212 ? -8.438 -24.766 5.359 1 95.88 212 ILE A CA 1
ATOM 1691 C C . ILE A 1 212 ? -7.598 -25.266 6.531 1 95.88 212 ILE A C 1
ATOM 1693 O O . ILE A 1 212 ? -6.457 -25.703 6.344 1 95.88 212 ILE A O 1
ATOM 1697 N N . ARG A 1 213 ? -8.148 -25.172 7.652 1 94.62 213 ARG A N 1
ATOM 1698 C CA . ARG A 1 213 ? -7.609 -25.703 8.891 1 94.62 213 ARG A CA 1
ATOM 1699 C C . ARG A 1 213 ? -8.688 -26.453 9.68 1 94.62 213 ARG A C 1
ATOM 1701 O O . ARG A 1 213 ? -9.867 -26.125 9.586 1 94.62 213 ARG A O 1
ATOM 1708 N N . ARG A 1 214 ? -8.227 -27.375 10.406 1 94.19 214 ARG A N 1
ATOM 1709 C CA . ARG A 1 214 ? -9.164 -28.125 11.25 1 94.19 214 ARG A CA 1
ATOM 1710 C C . ARG A 1 214 ? -9.688 -27.25 12.383 1 94.19 214 ARG A C 1
ATOM 1712 O O . ARG A 1 214 ? -8.922 -26.5 13 1 94.19 214 ARG A O 1
ATOM 1719 N N . SER A 1 215 ? -10.969 -27.391 12.602 1 95.25 215 SER A N 1
ATOM 1720 C CA . SER A 1 215 ? -11.594 -26.625 13.688 1 95.25 215 SER A CA 1
ATOM 1721 C C . SER A 1 215 ? -11.258 -27.234 15.047 1 95.25 215 SER A C 1
ATOM 1723 O O . SER A 1 215 ? -11.25 -28.453 15.211 1 95.25 215 SER A O 1
ATOM 1725 N N . ALA A 1 216 ? -10.922 -26.406 15.938 1 91.44 216 ALA A N 1
ATOM 1726 C CA . ALA A 1 216 ? -10.742 -26.875 17.312 1 91.44 216 ALA A CA 1
ATOM 1727 C C . ALA A 1 216 ? -12.086 -27.156 17.984 1 91.44 216 ALA A C 1
ATOM 1729 O O . ALA A 1 216 ? -12.188 -28.047 18.828 1 91.44 216 ALA A O 1
ATOM 1730 N N . LYS A 1 217 ? -13.117 -26.484 17.594 1 92.5 217 LYS A N 1
ATOM 1731 C CA . LYS A 1 217 ? -14.453 -26.594 18.172 1 92.5 217 LYS A CA 1
ATOM 1732 C C . LYS A 1 217 ? -15.188 -27.812 17.609 1 92.5 217 LYS A C 1
ATOM 1734 O O . LYS A 1 217 ? -15.914 -28.5 18.344 1 92.5 217 LYS A O 1
ATOM 1739 N N . TYR A 1 218 ? -14.984 -27.984 16.344 1 94 218 TYR A N 1
ATOM 1740 C CA . TYR A 1 218 ? -15.586 -29.125 15.641 1 94 218 TYR A CA 1
ATOM 1741 C C . TYR A 1 218 ? -14.523 -29.969 14.961 1 94 218 TYR A C 1
ATOM 1743 O O . TYR A 1 218 ? -14.258 -29.797 13.766 1 94 218 TYR A O 1
ATOM 1751 N N . PRO A 1 219 ? -14.023 -30.953 15.609 1 90.81 219 PRO A N 1
ATOM 1752 C CA . PRO A 1 219 ? -12.828 -31.672 15.156 1 90.81 219 PRO A CA 1
ATOM 1753 C C . PRO A 1 219 ? -13.016 -32.312 13.781 1 90.81 219 PRO A C 1
ATOM 1755 O O . PRO A 1 219 ? -12.031 -32.625 13.102 1 90.81 219 PRO A O 1
ATOM 1758 N N . ASP A 1 220 ? -14.195 -32.562 13.352 1 92.56 220 ASP A N 1
ATOM 1759 C CA . ASP A 1 220 ? -14.43 -33.219 12.062 1 92.56 220 ASP A CA 1
ATOM 1760 C C . ASP A 1 220 ? -14.695 -32.156 10.969 1 92.56 220 ASP A C 1
ATOM 1762 O O . ASP A 1 220 ? -15.086 -32.531 9.859 1 92.56 220 ASP A O 1
ATOM 1766 N N . LYS A 1 221 ? -14.477 -30.922 11.352 1 96 221 LYS A N 1
ATOM 1767 C CA . LYS A 1 221 ? -14.758 -29.859 10.406 1 96 221 LYS A CA 1
ATOM 1768 C C . LYS A 1 221 ? -13.539 -28.969 10.195 1 96 221 LYS A C 1
ATOM 1770 O O . LYS A 1 221 ? -12.516 -29.141 10.859 1 96 221 LYS A O 1
ATOM 1775 N N . TYR A 1 222 ? -13.68 -28.141 9.164 1 96.19 222 TYR A N 1
ATOM 1776 C CA . TYR A 1 222 ? -12.609 -27.25 8.75 1 96.19 222 TYR A CA 1
ATOM 1777 C C . TYR A 1 222 ? -13.125 -25.828 8.555 1 96.19 222 TYR A C 1
ATOM 1779 O O . TYR A 1 222 ? -14.305 -25.625 8.25 1 96.19 222 TYR A O 1
ATOM 1787 N N . TYR A 1 223 ? -12.297 -24.891 8.789 1 95.12 223 TYR A N 1
ATOM 1788 C CA . TYR A 1 223 ? -12.625 -23.516 8.406 1 95.12 223 TYR A CA 1
ATOM 1789 C C . TYR A 1 223 ? -11.609 -22.969 7.418 1 95.12 223 TYR A C 1
ATOM 1791 O O . TYR A 1 223 ? -10.469 -23.438 7.359 1 95.12 223 TYR A O 1
ATOM 1799 N N . PHE A 1 224 ? -12.039 -22.047 6.598 1 94.69 224 PHE A N 1
ATOM 1800 C CA . PHE A 1 224 ? -11.133 -21.391 5.668 1 94.69 224 PHE A CA 1
ATOM 1801 C C . PHE A 1 224 ? -10.18 -20.453 6.414 1 94.69 224 PHE A C 1
ATOM 1803 O O . PHE A 1 224 ? -10.617 -19.609 7.199 1 94.69 224 PHE A O 1
ATOM 1810 N N . SER A 1 225 ? -8.906 -20.594 6.137 1 93.06 225 SER A N 1
ATOM 1811 C CA . SER A 1 225 ? -7.895 -19.953 6.965 1 93.06 225 SER A CA 1
ATOM 1812 C C . SER A 1 225 ? -7.27 -18.766 6.246 1 93.06 225 SER A C 1
ATOM 1814 O O . SER A 1 225 ? -6.465 -18.031 6.824 1 93.06 225 SER A O 1
ATOM 1816 N N . ARG A 1 226 ? -7.574 -18.547 4.984 1 94 226 ARG A N 1
ATOM 1817 C CA . ARG A 1 226 ? -7.066 -17.375 4.277 1 94 226 ARG A CA 1
ATOM 1818 C C . ARG A 1 226 ? -7.453 -16.094 5 1 94 226 ARG A C 1
ATOM 1820 O O . ARG A 1 226 ? -8.523 -16 5.598 1 94 226 ARG A O 1
ATOM 1827 N N . ASP A 1 227 ? -6.555 -15.125 4.996 1 96.38 227 ASP A N 1
ATOM 1828 C CA . ASP A 1 227 ? -6.859 -13.828 5.598 1 96.38 227 ASP A CA 1
ATOM 1829 C C . ASP A 1 227 ? -8.078 -13.188 4.941 1 96.38 227 ASP A C 1
ATOM 1831 O O . ASP A 1 227 ? -8.086 -12.945 3.732 1 96.38 227 ASP A O 1
ATOM 1835 N N . SER A 1 228 ? -9.086 -12.945 5.707 1 93.25 228 SER A N 1
ATOM 1836 C CA . SER A 1 228 ? -10.336 -12.414 5.172 1 93.25 228 SER A CA 1
ATOM 1837 C C . SER A 1 228 ? -10.133 -11.023 4.57 1 93.25 228 SER A C 1
ATOM 1839 O O . SER A 1 228 ? -10.922 -10.586 3.732 1 93.25 228 SER A O 1
ATOM 1841 N N . ARG A 1 229 ? -9.086 -10.258 4.98 1 95.88 229 ARG A N 1
ATOM 1842 C CA . ARG A 1 229 ? -8.797 -8.922 4.461 1 95.88 229 ARG A CA 1
ATOM 1843 C C . ARG A 1 229 ? -8.484 -8.969 2.969 1 95.88 229 ARG A C 1
ATOM 1845 O O . ARG A 1 229 ? -8.633 -7.973 2.264 1 95.88 229 ARG A O 1
ATOM 1852 N N . LEU A 1 230 ? -8.07 -10.141 2.447 1 96.62 230 LEU A N 1
ATOM 1853 C CA . LEU A 1 230 ? -7.66 -10.312 1.058 1 96.62 230 LEU A CA 1
ATOM 1854 C C . LEU A 1 230 ? -8.828 -10.047 0.111 1 96.62 230 LEU A C 1
ATOM 1856 O O . LEU A 1 230 ? -8.617 -9.664 -1.044 1 96.62 230 LEU A O 1
ATOM 1860 N N . LYS A 1 231 ? -10.016 -10.172 0.595 1 94.44 231 LYS A N 1
ATOM 1861 C CA . LYS A 1 231 ? -11.211 -10.008 -0.227 1 94.44 231 LYS A CA 1
ATOM 1862 C C . LYS A 1 231 ? -11.43 -8.547 -0.598 1 94.44 231 LYS A C 1
ATOM 1864 O O . LYS A 1 231 ? -12.195 -8.242 -1.518 1 94.44 231 LYS A O 1
ATOM 1869 N N . TYR A 1 232 ? -10.727 -7.68 0.109 1 94.62 232 TYR A N 1
ATOM 1870 C CA . TYR A 1 232 ? -11.086 -6.273 0.001 1 94.62 232 TYR A CA 1
ATOM 1871 C C . TYR A 1 232 ? -9.906 -5.445 -0.5 1 94.62 232 TYR A C 1
ATOM 1873 O O . TYR A 1 232 ? -9.789 -4.258 -0.185 1 94.62 232 TYR A O 1
ATOM 1881 N N . GLY A 1 233 ? -9.07 -6.113 -1.254 1 89.75 233 GLY A N 1
ATOM 1882 C CA . GLY A 1 233 ? -7.957 -5.418 -1.886 1 89.75 233 GLY A CA 1
ATOM 1883 C C . GLY A 1 233 ? -8.352 -4.703 -3.162 1 89.75 233 GLY A C 1
ATOM 1884 O O . GLY A 1 233 ? -9.297 -5.109 -3.844 1 89.75 233 GLY A O 1
ATOM 1885 N N . LEU A 1 234 ? -7.703 -3.609 -3.584 1 88.06 234 LEU A N 1
ATOM 1886 C CA . LEU A 1 234 ? -8.07 -2.77 -4.719 1 88.06 234 LEU A CA 1
ATOM 1887 C C . LEU A 1 234 ? -7.141 -3.023 -5.902 1 88.06 234 LEU A C 1
ATOM 1889 O O . LEU A 1 234 ? -7.395 -2.545 -7.012 1 88.06 234 LEU A O 1
ATOM 1893 N N . GLY A 1 235 ? -6.137 -3.783 -5.84 1 91.69 235 GLY A N 1
ATOM 1894 C CA . GLY A 1 235 ? -5.164 -3.945 -6.906 1 91.69 235 GLY A CA 1
ATOM 1895 C C . GLY A 1 235 ? -4.227 -2.76 -7.047 1 91.69 235 GLY A C 1
ATOM 1896 O O . GLY A 1 235 ? -4.047 -1.988 -6.102 1 91.69 235 GLY A O 1
ATOM 1897 N N . PHE A 1 236 ? -3.576 -2.582 -8.25 1 94.31 236 PHE A N 1
ATOM 1898 C CA . PHE A 1 236 ? -2.57 -1.542 -8.438 1 94.31 236 PHE A CA 1
ATOM 1899 C C . PHE A 1 236 ? -3.229 -0.191 -8.688 1 94.31 236 PHE A C 1
ATOM 1901 O O . PHE A 1 236 ? -2.664 0.853 -8.352 1 94.31 236 PHE A O 1
ATOM 1908 N N . LEU A 1 237 ? -4.355 -0.139 -9.359 1 93.81 237 LEU A N 1
ATOM 1909 C CA . LEU A 1 237 ? -5.105 1.061 -9.711 1 93.81 237 LEU A CA 1
ATOM 1910 C C . LEU A 1 237 ? -4.301 1.939 -10.664 1 93.81 237 LEU A C 1
ATOM 1912 O O . LEU A 1 237 ? -4.441 3.164 -10.656 1 93.81 237 LEU A O 1
ATOM 1916 N N . TRP A 1 238 ? -3.414 1.357 -11.414 1 95.19 238 TRP A N 1
ATOM 1917 C CA . TRP A 1 238 ? -2.568 2.098 -12.344 1 95.19 238 TRP A CA 1
ATOM 1918 C C . TRP A 1 238 ? -3.316 2.406 -13.633 1 95.19 238 TRP A C 1
ATOM 1920 O O . TRP A 1 238 ? -4.238 1.68 -14.016 1 95.19 238 TRP A O 1
ATOM 1930 N N . SER A 1 239 ? -2.889 3.482 -14.234 1 95.81 239 SER A N 1
ATOM 1931 C CA . SER A 1 239 ? -3.436 3.836 -15.539 1 95.81 239 SER A CA 1
ATOM 1932 C C . SER A 1 239 ? -2.893 2.92 -16.641 1 95.81 239 SER A C 1
ATOM 1934 O O . SER A 1 239 ? -1.869 2.26 -16.438 1 95.81 239 SER A O 1
ATOM 1936 N N . GLN A 1 240 ? -3.619 2.906 -17.766 1 97.19 240 GLN A N 1
ATOM 1937 C CA . GLN A 1 240 ? -3.139 2.162 -18.922 1 97.19 240 GLN A CA 1
ATOM 1938 C C . GLN A 1 240 ? -1.773 2.67 -19.375 1 97.19 240 GLN A C 1
ATOM 1940 O O . GLN A 1 240 ? -0.928 1.888 -19.812 1 97.19 240 GLN A O 1
ATOM 1945 N N . ALA A 1 241 ? -1.559 3.951 -19.25 1 97.31 241 ALA A N 1
ATOM 1946 C CA . ALA A 1 241 ? -0.284 4.531 -19.656 1 97.31 241 ALA A CA 1
ATOM 1947 C C . ALA A 1 241 ? 0.876 3.916 -18.891 1 97.31 241 ALA A C 1
ATOM 1949 O O . ALA A 1 241 ? 1.931 3.625 -19.453 1 97.31 241 ALA A O 1
ATOM 1950 N N . ILE A 1 242 ? 0.681 3.713 -17.641 1 97.31 242 ILE A N 1
ATOM 1951 C CA . ILE A 1 242 ? 1.713 3.088 -16.812 1 97.31 242 ILE A CA 1
ATOM 1952 C C . ILE A 1 242 ? 1.938 1.65 -17.281 1 97.31 242 ILE A C 1
ATOM 1954 O O . ILE A 1 242 ? 3.082 1.217 -17.438 1 97.31 242 ILE A O 1
ATOM 1958 N N . ASN A 1 243 ? 0.867 0.913 -17.484 1 98.12 243 ASN A N 1
ATOM 1959 C CA . ASN A 1 243 ? 0.961 -0.47 -17.938 1 98.12 243 ASN A CA 1
ATOM 1960 C C . ASN A 1 243 ? 1.746 -0.579 -19.25 1 98.12 243 ASN A C 1
ATOM 1962 O O . ASN A 1 243 ? 2.576 -1.478 -19.406 1 98.12 243 ASN A O 1
ATOM 1966 N N . LEU A 1 244 ? 1.43 0.339 -20.125 1 98.56 244 LEU A N 1
ATOM 1967 C CA . LEU A 1 244 ? 2.094 0.307 -21.438 1 98.56 244 LEU A CA 1
ATOM 1968 C C . LEU A 1 244 ? 3.57 0.666 -21.297 1 98.56 244 LEU A C 1
ATOM 1970 O O . LEU A 1 244 ? 4.422 0.079 -21.969 1 98.56 244 LEU A O 1
ATOM 1974 N N . ARG A 1 245 ? 3.84 1.61 -20.422 1 98.44 245 ARG A N 1
ATOM 1975 C CA . ARG A 1 245 ? 5.238 1.939 -20.172 1 98.44 245 ARG A CA 1
ATOM 1976 C C . ARG A 1 245 ? 5.984 0.746 -19.578 1 98.44 245 ARG A C 1
ATOM 1978 O O . ARG A 1 245 ? 7.141 0.493 -19.938 1 98.44 245 ARG A O 1
ATOM 1985 N N . LEU A 1 246 ? 5.367 0.062 -18.703 1 98.69 246 LEU A N 1
ATOM 1986 C CA . LEU A 1 246 ? 5.941 -1.141 -18.109 1 98.69 246 LEU A CA 1
ATOM 1987 C C . LEU A 1 246 ? 6.211 -2.195 -19.188 1 98.69 246 LEU A C 1
ATOM 1989 O O . LEU A 1 246 ? 7.258 -2.848 -19.172 1 98.69 246 LEU A O 1
ATOM 1993 N N . ALA A 1 247 ? 5.34 -2.373 -20.078 1 98.81 247 ALA A N 1
ATOM 1994 C CA . ALA A 1 247 ? 5.469 -3.367 -21.141 1 98.81 247 ALA A CA 1
ATOM 1995 C C . ALA A 1 247 ? 6.766 -3.172 -21.906 1 98.81 247 ALA A C 1
ATOM 1997 O O . ALA A 1 247 ? 7.402 -4.145 -22.328 1 98.81 247 ALA A O 1
ATOM 1998 N N . GLN A 1 248 ? 7.152 -1.95 -22.062 1 98.62 248 GLN A N 1
ATOM 1999 C CA . GLN A 1 248 ? 8.352 -1.625 -22.812 1 98.62 248 GLN A CA 1
ATOM 2000 C C . GLN A 1 248 ? 9.602 -2.164 -22.141 1 98.62 248 GLN A C 1
ATOM 2002 O O . GLN A 1 248 ? 10.641 -2.344 -22.781 1 98.62 248 GLN A O 1
ATOM 2007 N N . ASN A 1 249 ? 9.492 -2.412 -20.859 1 98.5 249 ASN A N 1
ATOM 2008 C CA . ASN A 1 249 ? 10.633 -2.891 -20.094 1 98.5 249 ASN A CA 1
ATOM 2009 C C . ASN A 1 249 ? 10.719 -4.414 -20.109 1 98.5 249 ASN A C 1
ATOM 2011 O O . ASN A 1 249 ? 11.711 -4.988 -19.641 1 98.5 249 ASN A O 1
ATOM 2015 N N . LEU A 1 250 ? 9.68 -5.082 -20.562 1 98.75 250 LEU A N 1
ATOM 2016 C CA . LEU A 1 250 ? 9.641 -6.539 -20.531 1 98.75 250 LEU A CA 1
ATOM 2017 C C . LEU A 1 250 ? 10.352 -7.129 -21.75 1 98.75 250 LEU A C 1
ATOM 2019 O O . LEU A 1 250 ? 9.695 -7.605 -22.688 1 98.75 250 LEU A O 1
ATOM 2023 N N . THR A 1 251 ? 11.664 -7.18 -21.625 1 97.81 251 THR A N 1
ATOM 2024 C CA . THR A 1 251 ? 12.461 -7.562 -22.781 1 97.81 251 THR A CA 1
ATOM 2025 C C . THR A 1 251 ? 13.016 -8.977 -22.625 1 97.81 251 THR A C 1
ATOM 2027 O O . THR A 1 251 ? 13.625 -9.516 -23.547 1 97.81 251 THR A O 1
ATOM 2030 N N . MET A 1 252 ? 12.852 -9.578 -21.531 1 98.62 252 MET A N 1
ATOM 2031 C CA . MET A 1 252 ? 13.258 -10.961 -21.297 1 98.62 252 MET A CA 1
ATOM 2032 C C . MET A 1 252 ? 12.289 -11.93 -21.969 1 98.62 252 MET A C 1
ATOM 2034 O O . MET A 1 252 ? 11.172 -11.547 -22.328 1 98.62 252 MET A O 1
ATOM 2038 N N . PRO A 1 253 ? 12.75 -13.211 -22.125 1 98.88 253 PRO A N 1
ATOM 2039 C CA . PRO A 1 253 ? 11.766 -14.172 -22.625 1 98.88 253 PRO A CA 1
ATOM 2040 C C . PRO A 1 253 ? 10.477 -14.172 -21.797 1 98.88 253 PRO A C 1
ATOM 2042 O O . PRO A 1 253 ? 10.523 -14.25 -20.578 1 98.88 253 PRO A O 1
ATOM 2045 N N . PHE A 1 254 ? 9.328 -14.023 -22.516 1 98.94 254 PHE A N 1
ATOM 2046 C CA . PHE A 1 254 ? 8.039 -13.844 -21.859 1 98.94 254 PHE A CA 1
ATOM 2047 C C . PHE A 1 254 ? 6.953 -14.648 -22.562 1 98.94 254 PHE A C 1
ATOM 2049 O O . PHE A 1 254 ? 6.609 -14.367 -23.703 1 98.94 254 PHE A O 1
ATOM 2056 N N . LEU A 1 255 ? 6.426 -15.664 -21.859 1 98.94 255 LEU A N 1
ATOM 2057 C CA . LEU A 1 255 ? 5.305 -16.453 -22.344 1 98.94 255 LEU A CA 1
ATOM 2058 C C . LEU A 1 255 ? 4.004 -16.031 -21.672 1 98.94 255 LEU A C 1
ATOM 2060 O O . LEU A 1 255 ? 3.924 -16.016 -20.438 1 98.94 255 LEU A O 1
ATOM 2064 N N . PHE A 1 256 ? 3.029 -15.695 -22.469 1 98.88 256 PHE A N 1
ATOM 2065 C CA . PHE A 1 256 ? 1.676 -15.477 -21.984 1 98.88 256 PHE A CA 1
ATOM 2066 C C . PHE A 1 256 ? 0.716 -16.516 -22.547 1 98.88 256 PHE A C 1
ATOM 2068 O O . PHE A 1 256 ? 0.587 -16.656 -23.766 1 98.88 256 PHE A O 1
ATOM 2075 N N . VAL A 1 257 ? 0.106 -17.25 -21.625 1 98.88 257 VAL A N 1
ATOM 2076 C CA . VAL A 1 257 ? -0.894 -18.234 -22 1 98.88 257 VAL A CA 1
ATOM 2077 C C . VAL A 1 257 ? -2.285 -17.75 -21.625 1 98.88 257 VAL A C 1
ATOM 2079 O O . VAL A 1 257 ? -2.559 -17.5 -20.438 1 98.88 257 VAL A O 1
ATOM 2082 N N . LYS A 1 258 ? -3.174 -17.609 -22.578 1 98.62 258 LYS A N 1
ATOM 2083 C CA . LYS A 1 258 ? -4.539 -17.141 -22.344 1 98.62 258 LYS A CA 1
ATOM 2084 C C . LYS A 1 258 ? -5.547 -18.266 -22.531 1 98.62 258 LYS A C 1
ATOM 2086 O O . LYS A 1 258 ? -5.516 -18.969 -23.547 1 98.62 258 LYS A O 1
ATOM 2091 N N . ALA A 1 259 ? -6.375 -18.484 -21.516 1 98.12 259 ALA A N 1
ATOM 2092 C CA . ALA A 1 259 ? -7.469 -19.438 -21.625 1 98.12 259 ALA A CA 1
ATOM 2093 C C . ALA A 1 259 ? -8.633 -18.875 -22.422 1 98.12 259 ALA A C 1
ATOM 2095 O O . ALA A 1 259 ? -9.133 -17.781 -22.109 1 98.12 259 ALA A O 1
ATOM 2096 N N . SER A 1 260 ? -9.188 -19.594 -23.328 1 96.31 260 SER A N 1
ATOM 2097 C CA . SER A 1 260 ? -10.148 -19.109 -24.312 1 96.31 260 SER A CA 1
ATOM 2098 C C . SER A 1 260 ? -11.484 -18.781 -23.656 1 96.31 260 SER A C 1
ATOM 2100 O O . SER A 1 260 ? -12.211 -17.906 -24.109 1 96.31 260 SER A O 1
ATOM 2102 N N . ASP A 1 261 ? -11.82 -19.453 -22.547 1 94.62 261 ASP A N 1
ATOM 2103 C CA . ASP A 1 261 ? -13.141 -19.266 -21.938 1 94.62 261 ASP A CA 1
ATOM 2104 C C . ASP A 1 261 ? -13.055 -18.344 -20.719 1 94.62 261 ASP A C 1
ATOM 2106 O O . ASP A 1 261 ? -14.023 -18.203 -19.969 1 94.62 261 ASP A O 1
ATOM 2110 N N . SER A 1 262 ? -11.93 -17.797 -20.531 1 95 262 SER A N 1
ATOM 2111 C CA . SER A 1 262 ? -11.711 -16.891 -19.406 1 95 262 SER A CA 1
ATOM 2112 C C . SER A 1 262 ? -11.945 -15.438 -19.812 1 95 262 SER A C 1
ATOM 2114 O O . SER A 1 262 ? -11.555 -15.031 -20.906 1 95 262 SER A O 1
ATOM 2116 N N . PRO A 1 263 ? -12.539 -14.656 -18.953 1 91.12 263 PRO A N 1
ATOM 2117 C CA . PRO A 1 263 ? -12.734 -13.242 -19.281 1 91.12 263 PRO A CA 1
ATOM 2118 C C . PRO A 1 263 ? -11.445 -12.43 -19.203 1 91.12 263 PRO A C 1
ATOM 2120 O O . PRO A 1 263 ? -10.43 -12.93 -18.719 1 91.12 263 PRO A O 1
ATOM 2123 N N . TYR A 1 264 ? -11.492 -11.219 -19.719 1 91.12 264 TYR A N 1
ATOM 2124 C CA . TYR A 1 264 ? -10.352 -10.32 -19.641 1 91.12 264 TYR A CA 1
ATOM 2125 C C . TYR A 1 264 ? -10.43 -9.453 -18.391 1 91.12 264 TYR A C 1
ATOM 2127 O O . TYR A 1 264 ? -9.43 -8.867 -17.969 1 91.12 264 TYR A O 1
ATOM 2135 N N . TRP A 1 265 ? -11.469 -9.344 -17.672 1 86.88 265 TRP A N 1
ATOM 2136 C CA . TRP A 1 265 ? -11.742 -8.594 -16.453 1 86.88 265 TRP A CA 1
ATOM 2137 C C . TRP A 1 265 ? -11.492 -7.102 -16.656 1 86.88 265 TRP A C 1
ATOM 2139 O O . TRP A 1 265 ? -11.297 -6.355 -15.703 1 86.88 265 TRP A O 1
ATOM 2149 N N . GLU A 1 266 ? -11.25 -6.633 -17.797 1 92.5 266 GLU A N 1
ATOM 2150 C CA . GLU A 1 266 ? -11.141 -5.266 -18.297 1 92.5 266 GLU A CA 1
ATOM 2151 C C . GLU A 1 266 ? -11.539 -5.188 -19.781 1 92.5 266 GLU A C 1
ATOM 2153 O O . GLU A 1 266 ? -11.875 -6.199 -20.391 1 92.5 266 GLU A O 1
ATOM 2158 N N . LYS A 1 267 ? -11.594 -3.936 -20.281 1 95 267 LYS A N 1
ATOM 2159 C CA . LYS A 1 267 ? -11.797 -3.826 -21.719 1 95 267 LYS A CA 1
ATOM 2160 C C . LYS A 1 267 ? -10.656 -4.488 -22.5 1 95 267 LYS A C 1
ATOM 2162 O O . LYS A 1 267 ? -9.484 -4.242 -22.203 1 95 267 LYS A O 1
ATOM 2167 N N . LYS A 1 268 ? -11 -5.289 -23.453 1 96 268 LYS A N 1
ATOM 2168 C CA . LYS A 1 268 ? -10.023 -6.047 -24.219 1 96 268 LYS A CA 1
ATOM 2169 C C . LYS A 1 268 ? -9.016 -5.121 -24.891 1 96 268 LYS A C 1
ATOM 2171 O O . LYS A 1 268 ? -7.852 -5.488 -25.078 1 96 268 LYS A O 1
ATOM 2176 N N . GLN A 1 269 ? -9.461 -3.936 -25.203 1 97.12 269 GLN A N 1
ATOM 2177 C CA . GLN A 1 269 ? -8.594 -2.953 -25.859 1 97.12 269 GLN A CA 1
ATOM 2178 C C . GLN A 1 269 ? -7.309 -2.742 -25.062 1 97.12 269 GLN A C 1
ATOM 2180 O O . GLN A 1 269 ? -6.234 -2.578 -25.641 1 97.12 269 GLN A O 1
ATOM 2185 N N . TYR A 1 270 ? -7.391 -2.707 -23.781 1 97.12 270 TYR A N 1
ATOM 2186 C CA . TYR A 1 270 ? -6.223 -2.48 -22.938 1 97.12 270 TYR A CA 1
ATOM 2187 C C . TYR A 1 270 ? -5.258 -3.66 -23.016 1 97.12 270 TYR A C 1
ATOM 2189 O O . TYR A 1 270 ? -4.039 -3.473 -23.031 1 97.12 270 TYR A O 1
ATOM 2197 N N . TYR A 1 271 ? -5.816 -4.797 -23.094 1 95.56 271 TYR A N 1
ATOM 2198 C CA . TYR A 1 271 ? -5.047 -6.02 -23.281 1 95.56 271 TYR A CA 1
ATOM 2199 C C . TYR A 1 271 ? -4.328 -6 -24.625 1 95.56 271 TYR A C 1
ATOM 2201 O O . TYR A 1 271 ? -3.123 -6.254 -24.703 1 95.56 271 TYR A O 1
ATOM 2209 N N . ASP A 1 272 ? -5.02 -5.68 -25.641 1 97.75 272 ASP A N 1
ATOM 2210 C CA . ASP A 1 272 ? -4.492 -5.676 -27 1 97.75 272 ASP A CA 1
ATOM 2211 C C . ASP A 1 272 ? -3.357 -4.66 -27.141 1 97.75 272 ASP A C 1
ATOM 2213 O O . ASP A 1 272 ? -2.348 -4.941 -27.781 1 97.75 272 ASP A O 1
ATOM 2217 N N . GLU A 1 273 ? -3.518 -3.555 -26.578 1 98.5 273 GLU A N 1
ATOM 2218 C CA . GLU A 1 273 ? -2.49 -2.52 -26.625 1 98.5 273 GLU A CA 1
ATOM 2219 C C . GLU A 1 273 ? -1.191 -2.99 -25.984 1 98.5 273 GLU A C 1
ATOM 2221 O O . GLU A 1 273 ? -0.103 -2.727 -26.5 1 98.5 273 GLU A O 1
ATOM 2226 N N . ALA A 1 274 ? -1.3 -3.666 -24.875 1 98.5 274 ALA A N 1
ATOM 2227 C CA . ALA A 1 274 ? -0.113 -4.188 -24.203 1 98.5 274 ALA A CA 1
ATOM 2228 C C . ALA A 1 274 ? 0.565 -5.266 -25.047 1 98.5 274 ALA A C 1
ATOM 2230 O O . ALA A 1 274 ? 1.792 -5.281 -25.172 1 98.5 274 ALA A O 1
ATOM 2231 N N . ILE A 1 275 ? -0.208 -6.129 -25.641 1 98.56 275 ILE A N 1
ATOM 2232 C CA . ILE A 1 275 ? 0.31 -7.199 -26.484 1 98.56 275 ILE A CA 1
ATOM 2233 C C . ILE A 1 275 ? 1.062 -6.602 -27.672 1 98.56 275 ILE A C 1
ATOM 2235 O O . ILE A 1 275 ? 2.123 -7.098 -28.062 1 98.56 275 ILE A O 1
ATOM 2239 N N . GLU A 1 276 ? 0.528 -5.578 -28.234 1 98.69 276 GLU A N 1
ATOM 2240 C CA . GLU A 1 276 ? 1.176 -4.914 -29.359 1 98.69 276 GLU A CA 1
ATOM 2241 C C . GLU A 1 276 ? 2.572 -4.43 -28.984 1 98.69 276 GLU A C 1
ATOM 2243 O O . GLU A 1 276 ? 3.527 -4.625 -29.75 1 98.69 276 GLU A O 1
ATOM 2248 N N . ILE A 1 277 ? 2.691 -3.82 -27.844 1 98.75 277 ILE A N 1
ATOM 2249 C CA . ILE A 1 277 ? 3.979 -3.314 -27.391 1 98.75 277 ILE A CA 1
ATOM 2250 C C . ILE A 1 277 ? 4.926 -4.48 -27.109 1 98.75 277 ILE A C 1
ATOM 2252 O O . ILE A 1 277 ? 6.094 -4.445 -27.5 1 98.75 277 ILE A O 1
ATOM 2256 N N . LEU A 1 278 ? 4.418 -5.516 -26.469 1 98.81 278 LEU A N 1
ATOM 2257 C CA . LEU A 1 278 ? 5.23 -6.684 -26.156 1 98.81 278 LEU A CA 1
ATOM 2258 C C . LEU A 1 278 ? 5.766 -7.336 -27.422 1 98.81 278 LEU A C 1
ATOM 2260 O O . LEU A 1 278 ? 6.941 -7.707 -27.484 1 98.81 278 LEU A O 1
ATOM 2264 N N . ARG A 1 279 ? 4.934 -7.418 -28.438 1 98.56 279 ARG A N 1
ATOM 2265 C CA . ARG A 1 279 ? 5.344 -8.016 -29.703 1 98.56 279 ARG A CA 1
ATOM 2266 C C . ARG A 1 279 ? 6.375 -7.141 -30.406 1 98.56 279 ARG A C 1
ATOM 2268 O O . ARG A 1 279 ? 7.324 -7.652 -31 1 98.56 279 ARG A O 1
ATOM 2275 N N . ARG A 1 280 ? 6.121 -5.914 -30.297 1 98.38 280 ARG A N 1
ATOM 2276 C CA . ARG A 1 280 ? 6.984 -4.965 -31 1 98.38 280 ARG A CA 1
ATOM 2277 C C . ARG A 1 280 ? 8.359 -4.895 -30.344 1 98.38 280 ARG A C 1
ATOM 2279 O O . ARG A 1 280 ? 9.383 -4.895 -31.031 1 98.38 280 ARG A O 1
ATOM 2286 N N . ASP A 1 281 ? 8.406 -4.895 -29.031 1 98.25 281 ASP A N 1
ATOM 2287 C CA . ASP A 1 281 ? 9.625 -4.512 -28.328 1 98.25 281 ASP A CA 1
ATOM 2288 C C . ASP A 1 281 ? 10.359 -5.738 -27.797 1 98.25 281 ASP A C 1
ATOM 2290 O O . ASP A 1 281 ? 11.516 -5.641 -27.359 1 98.25 281 ASP A O 1
ATOM 2294 N N . ASN A 1 282 ? 9.773 -6.922 -27.75 1 98.56 282 ASN A N 1
ATOM 2295 C CA . ASN A 1 282 ? 10.367 -8.141 -27.203 1 98.56 282 ASN A CA 1
ATOM 2296 C C . ASN A 1 282 ? 10.312 -9.289 -28.203 1 98.56 282 ASN A C 1
ATOM 2298 O O . ASN A 1 282 ? 9.297 -9.977 -28.312 1 98.56 282 ASN A O 1
ATOM 2302 N N . PRO A 1 283 ? 11.375 -9.562 -28.859 1 98.12 283 PRO A N 1
ATOM 2303 C CA . PRO A 1 283 ? 11.398 -10.633 -29.859 1 98.12 283 PRO A CA 1
ATOM 2304 C C . PRO A 1 283 ? 11.195 -12.016 -29.234 1 98.12 283 PRO A C 1
ATOM 2306 O O . PRO A 1 283 ? 10.977 -12.992 -29.969 1 98.12 283 PRO A O 1
ATOM 2309 N N . HIS A 1 284 ? 11.273 -12.07 -27.953 1 97.94 284 HIS A N 1
ATOM 2310 C CA . HIS A 1 284 ? 11.133 -13.352 -27.266 1 97.94 284 HIS A CA 1
ATOM 2311 C C . HIS A 1 284 ? 9.789 -13.461 -26.562 1 97.94 284 HIS A C 1
ATOM 2313 O O . HIS A 1 284 ? 9.617 -14.281 -25.656 1 97.94 284 HIS A O 1
ATOM 2319 N N . PHE A 1 285 ? 8.859 -12.539 -26.906 1 98.75 285 PHE A N 1
ATOM 2320 C CA . PHE A 1 285 ? 7.5 -12.617 -26.375 1 98.75 285 PHE A CA 1
ATOM 2321 C C . PHE A 1 285 ? 6.672 -13.633 -27.141 1 98.75 285 PHE A C 1
ATOM 2323 O O . PHE A 1 285 ? 6.672 -13.617 -28.375 1 98.75 285 PHE A O 1
ATOM 2330 N N . GLU A 1 286 ? 5.973 -14.523 -26.453 1 98.81 286 GLU A N 1
ATOM 2331 C CA . GLU A 1 286 ? 5.09 -15.523 -27.047 1 98.81 286 GLU A CA 1
ATOM 2332 C C . GLU A 1 286 ? 3.699 -15.477 -26.422 1 98.81 286 GLU A C 1
ATOM 2334 O O . GLU A 1 286 ? 3.566 -15.445 -25.188 1 98.81 286 GLU A O 1
ATOM 2339 N N . LEU A 1 287 ? 2.713 -15.414 -27.281 1 98.69 287 LEU A N 1
ATOM 2340 C CA . LEU A 1 287 ? 1.319 -15.508 -26.859 1 98.69 287 LEU A CA 1
ATOM 2341 C C . LEU A 1 287 ? 0.684 -16.797 -27.375 1 98.69 287 LEU A C 1
ATOM 2343 O O . LEU A 1 287 ? 0.714 -17.062 -28.578 1 98.69 287 LEU A O 1
ATOM 2347 N N . GLN A 1 288 ? 0.204 -17.578 -26.453 1 98.62 288 GLN A N 1
ATOM 2348 C CA . GLN A 1 288 ? -0.489 -18.812 -26.812 1 98.62 288 GLN A CA 1
ATOM 2349 C C . GLN A 1 288 ? -1.885 -18.859 -26.203 1 98.62 288 GLN A C 1
ATOM 2351 O O . GLN A 1 288 ? -2.09 -18.391 -25.078 1 98.62 288 GLN A O 1
ATOM 2356 N N . HIS A 1 289 ? -2.822 -19.422 -26.938 1 98 289 HIS A N 1
ATOM 2357 C CA . HIS A 1 289 ? -4.176 -19.641 -26.438 1 98 289 HIS A CA 1
ATOM 2358 C C . HIS A 1 289 ? -4.426 -21.125 -26.172 1 98 289 HIS A C 1
ATOM 2360 O O . HIS A 1 289 ? -3.963 -21.984 -26.922 1 98 289 HIS A O 1
ATOM 2366 N N . VAL A 1 290 ? -5.113 -21.359 -25.109 1 98.31 290 VAL A N 1
ATOM 2367 C CA . VAL A 1 290 ? -5.496 -22.734 -24.781 1 98.31 290 VAL A CA 1
ATOM 2368 C C . VAL A 1 290 ? -6.988 -22.797 -24.469 1 98.31 290 VAL A C 1
ATOM 2370 O O . VAL A 1 290 ? -7.543 -21.875 -23.859 1 98.31 290 VAL A O 1
ATOM 2373 N N . GLU A 1 291 ? -7.602 -23.906 -24.859 1 97.88 291 GLU A N 1
ATOM 2374 C CA . GLU A 1 291 ? -9.008 -24.094 -24.516 1 97.88 291 GLU A CA 1
ATOM 2375 C C . GLU A 1 291 ? -9.172 -24.391 -23.031 1 97.88 291 GLU A C 1
ATOM 2377 O O . GLU A 1 291 ? -8.531 -25.297 -22.484 1 97.88 291 GLU A O 1
ATOM 2382 N N . GLY A 1 292 ? -9.992 -23.594 -22.438 1 96.88 292 GLY A N 1
ATOM 2383 C CA . GLY A 1 292 ? -10.258 -23.828 -21.016 1 96.88 292 GLY A CA 1
ATOM 2384 C C . GLY A 1 292 ? -10.695 -22.578 -20.281 1 96.88 292 GLY A C 1
ATOM 2385 O O . GLY A 1 292 ? -10.883 -21.516 -20.891 1 96.88 292 GLY A O 1
ATOM 2386 N N . THR A 1 293 ? -10.906 -22.781 -18.984 1 96.62 293 THR A N 1
ATOM 2387 C CA . THR A 1 293 ? -11.367 -21.703 -18.109 1 96.62 293 THR A CA 1
ATOM 2388 C C . THR A 1 293 ? -10.188 -21.062 -17.375 1 96.62 293 THR A C 1
ATOM 2390 O O . THR A 1 293 ? -9.031 -21.344 -17.672 1 96.62 293 THR A O 1
ATOM 2393 N N . HIS A 1 294 ? -10.453 -20.125 -16.5 1 97 294 HIS A N 1
ATOM 2394 C CA . HIS A 1 294 ? -9.469 -19.312 -15.789 1 97 294 HIS A CA 1
ATOM 2395 C C . HIS A 1 294 ? -8.43 -20.188 -15.094 1 97 294 HIS A C 1
ATOM 2397 O O . HIS A 1 294 ? -7.262 -19.812 -15.008 1 97 294 HIS A O 1
ATOM 2403 N N . HIS A 1 295 ? -8.805 -21.375 -14.594 1 98.19 295 HIS A N 1
ATOM 2404 C CA . HIS A 1 295 ? -7.895 -22.281 -13.898 1 98.19 295 HIS A CA 1
ATOM 2405 C C . HIS A 1 295 ? -7.5 -23.453 -14.789 1 98.19 295 HIS A C 1
ATOM 2407 O O . HIS A 1 295 ? -7.344 -24.578 -14.305 1 98.19 295 HIS A O 1
ATOM 2413 N N . VAL A 1 296 ? -7.34 -23.219 -16.031 1 98.06 296 VAL A N 1
ATOM 2414 C CA . VAL A 1 296 ? -7.043 -24.266 -17 1 98.06 296 VAL A CA 1
ATOM 2415 C C . VAL A 1 296 ? -5.734 -24.969 -16.609 1 98.06 296 VAL A C 1
ATOM 2417 O O . VAL A 1 296 ? -5.594 -26.172 -16.781 1 98.06 296 VAL A O 1
ATOM 2420 N N . HIS A 1 297 ? -4.746 -24.328 -16.062 1 98.69 297 HIS A N 1
ATOM 2421 C CA . HIS A 1 297 ? -3.463 -24.906 -15.672 1 98.69 297 HIS A CA 1
ATOM 2422 C C . HIS A 1 297 ? -3.637 -25.922 -14.555 1 98.69 297 HIS A C 1
ATOM 2424 O O . HIS A 1 297 ? -2.795 -26.797 -14.367 1 98.69 297 HIS A O 1
ATOM 2430 N N . LEU A 1 298 ? -4.648 -25.781 -13.773 1 98.25 298 LEU A N 1
ATOM 2431 C CA . LEU A 1 298 ? -4.941 -26.656 -12.648 1 98.25 298 LEU A CA 1
ATOM 2432 C C . LEU A 1 298 ? -5.934 -27.75 -13.039 1 98.25 298 LEU A C 1
ATOM 2434 O O . LEU A 1 298 ? -5.727 -28.922 -12.734 1 98.25 298 LEU A O 1
ATOM 2438 N N . SER A 1 299 ? -6.941 -27.406 -13.828 1 97.19 299 SER A N 1
ATOM 2439 C CA . SER A 1 299 ? -8.039 -28.297 -14.18 1 97.19 299 SER A CA 1
ATOM 2440 C C . SER A 1 299 ? -7.695 -29.141 -15.398 1 97.19 299 SER A C 1
ATOM 2442 O O . SER A 1 299 ? -8.141 -30.297 -15.516 1 97.19 299 SER A O 1
ATOM 2444 N N . ASN A 1 300 ? -6.98 -28.578 -16.297 1 97.44 300 ASN A N 1
ATOM 2445 C CA . ASN A 1 300 ? -6.551 -29.25 -17.531 1 97.44 300 ASN A CA 1
ATOM 2446 C C . ASN A 1 300 ? -5.078 -28.969 -17.828 1 97.44 300 ASN A C 1
ATOM 2448 O O . ASN A 1 300 ? -4.742 -28.484 -18.906 1 97.44 300 ASN A O 1
ATOM 2452 N N . PRO A 1 301 ? -4.223 -29.453 -16.906 1 98.44 301 PRO A N 1
ATOM 2453 C CA . PRO A 1 301 ? -2.805 -29.109 -17.047 1 98.44 301 PRO A CA 1
ATOM 2454 C C . PRO A 1 301 ? -2.186 -29.656 -18.328 1 98.44 301 PRO A C 1
ATOM 2456 O O . PRO A 1 301 ? -1.206 -29.109 -18.828 1 98.44 301 PRO A O 1
ATOM 2459 N N . GLU A 1 302 ? -2.713 -30.734 -18.906 1 98.31 302 GLU A N 1
ATOM 2460 C CA . GLU A 1 302 ? -2.182 -31.359 -20.109 1 98.31 302 GLU A CA 1
ATOM 2461 C C . GLU A 1 302 ? -2.273 -30.422 -21.297 1 98.31 302 GLU A C 1
ATOM 2463 O O . GLU A 1 302 ? -1.553 -30.578 -22.297 1 98.31 302 GLU A O 1
ATOM 2468 N N . ARG A 1 303 ? -3.133 -29.406 -21.219 1 98.56 303 ARG A N 1
ATOM 2469 C CA . ARG A 1 303 ? -3.293 -28.438 -22.312 1 98.56 303 ARG A CA 1
ATOM 2470 C C . ARG A 1 303 ? -2.262 -27.328 -22.203 1 98.56 303 ARG A C 1
ATOM 2472 O O . ARG A 1 303 ? -1.948 -26.672 -23.203 1 98.56 303 ARG A O 1
ATOM 2479 N N . VAL A 1 304 ? -1.738 -27.094 -21.062 1 98.88 304 VAL A N 1
ATOM 2480 C CA . VAL A 1 304 ? -0.834 -25.984 -20.781 1 98.88 304 VAL A CA 1
ATOM 2481 C C . VAL A 1 304 ? 0.608 -26.469 -20.766 1 98.88 304 VAL A C 1
ATOM 2483 O O . VAL A 1 304 ? 1.514 -25.797 -21.25 1 98.88 304 VAL A O 1
ATOM 2486 N N . ALA A 1 305 ? 0.896 -27.688 -20.266 1 98.88 305 ALA A N 1
ATOM 2487 C CA . ALA A 1 305 ? 2.221 -28.219 -19.969 1 98.88 305 ALA A CA 1
ATOM 2488 C C . ALA A 1 305 ? 3.096 -28.25 -21.234 1 98.88 305 ALA A C 1
ATOM 2490 O O . ALA A 1 305 ? 4.254 -27.828 -21.188 1 98.88 305 ALA A O 1
ATOM 2491 N N . PRO A 1 306 ? 2.541 -28.688 -22.406 1 98.81 306 PRO A N 1
ATOM 2492 C CA . PRO A 1 306 ? 3.41 -28.719 -23.578 1 98.81 306 PRO A CA 1
ATOM 2493 C C . PRO A 1 306 ? 3.873 -27.328 -24 1 98.81 306 PRO A C 1
ATOM 2495 O O . PRO A 1 306 ? 5.004 -27.172 -24.469 1 98.81 306 PRO A O 1
ATOM 2498 N N . ILE A 1 307 ? 3.043 -26.312 -23.844 1 98.88 307 ILE A N 1
ATOM 2499 C CA . ILE A 1 307 ? 3.357 -24.953 -24.219 1 98.88 307 ILE A CA 1
ATOM 2500 C C . ILE A 1 307 ? 4.465 -24.406 -23.328 1 98.88 307 ILE A C 1
ATOM 2502 O O . ILE A 1 307 ? 5.461 -23.859 -23.812 1 98.88 307 ILE A O 1
ATOM 2506 N N . VAL A 1 308 ? 4.32 -24.609 -22.031 1 98.94 308 VAL A N 1
ATOM 2507 C CA . VAL A 1 308 ? 5.309 -24.125 -21.078 1 98.94 308 VAL A CA 1
ATOM 2508 C C . VAL A 1 308 ? 6.617 -24.891 -21.25 1 98.94 308 VAL A C 1
ATOM 2510 O O . VAL A 1 308 ? 7.699 -24.297 -21.203 1 98.94 308 VAL A O 1
ATOM 2513 N N . THR A 1 309 ? 6.504 -26.188 -21.469 1 98.88 309 THR A N 1
ATOM 2514 C CA . THR A 1 309 ? 7.68 -27.031 -21.672 1 98.88 309 THR A CA 1
ATOM 2515 C C . THR A 1 309 ? 8.5 -26.531 -22.859 1 98.88 309 THR A C 1
ATOM 2517 O O . THR A 1 309 ? 9.719 -26.406 -22.766 1 98.88 309 THR A O 1
ATOM 2520 N N . GLU A 1 310 ? 7.82 -26.281 -23.938 1 98.75 310 GLU A N 1
ATOM 2521 C CA . GLU A 1 310 ? 8.508 -25.812 -25.141 1 98.75 310 GLU A CA 1
ATOM 2522 C C . GLU A 1 310 ? 9.195 -24.469 -24.891 1 98.75 310 GLU A C 1
ATOM 2524 O O . GLU A 1 310 ? 10.336 -24.266 -25.312 1 98.75 310 GLU A O 1
ATOM 2529 N N . PHE A 1 311 ? 8.547 -23.594 -24.25 1 98.88 311 PHE A N 1
ATOM 2530 C CA . PHE A 1 311 ? 9.102 -22.297 -23.922 1 98.88 311 PHE A CA 1
ATOM 2531 C C . PHE A 1 311 ? 10.352 -22.453 -23.047 1 98.88 311 PHE A C 1
ATOM 2533 O O . PHE A 1 311 ? 11.367 -21.797 -23.297 1 98.88 311 PHE A O 1
ATOM 2540 N N . LEU A 1 312 ? 10.273 -23.281 -21.984 1 98.69 312 LEU A N 1
ATOM 2541 C CA . LEU A 1 312 ? 11.391 -23.484 -21.078 1 98.69 312 LEU A CA 1
ATOM 2542 C C . LEU A 1 312 ? 12.562 -24.156 -21.781 1 98.69 312 LEU A C 1
ATOM 2544 O O . LEU A 1 312 ? 13.727 -23.859 -21.484 1 98.69 312 LEU A O 1
ATOM 2548 N N . ARG A 1 313 ? 12.258 -25.047 -22.672 1 98.06 313 ARG A N 1
ATOM 2549 C CA . ARG A 1 313 ? 13.312 -25.672 -23.453 1 98.06 313 ARG A CA 1
ATOM 2550 C C . ARG A 1 313 ? 14.102 -24.625 -24.25 1 98.06 313 ARG A C 1
ATOM 2552 O O . ARG A 1 313 ? 15.32 -24.719 -24.375 1 98.06 313 ARG A O 1
ATOM 2559 N N . LYS A 1 314 ? 13.414 -23.688 -24.703 1 98 314 LYS A N 1
ATOM 2560 C CA . LYS A 1 314 ? 14.008 -22.656 -25.562 1 98 314 LYS A CA 1
ATOM 2561 C C . LYS A 1 314 ? 14.805 -21.641 -24.719 1 98 314 LYS A C 1
ATOM 2563 O O . LYS A 1 314 ? 15.859 -21.172 -25.156 1 98 314 LYS A O 1
ATOM 2568 N N . TYR A 1 315 ? 14.344 -21.328 -23.5 1 98.06 315 TYR A N 1
ATOM 2569 C CA . TYR A 1 315 ? 14.844 -20.094 -22.906 1 98.06 315 TYR A CA 1
ATOM 2570 C C . TYR A 1 315 ? 15.43 -20.359 -21.531 1 98.06 315 TYR A C 1
ATOM 2572 O O . TYR A 1 315 ? 16.172 -19.516 -21 1 98.06 315 TYR A O 1
ATOM 2580 N N . TRP A 1 316 ? 15.078 -21.438 -20.875 1 97.25 316 TRP A N 1
ATOM 2581 C CA . TRP A 1 316 ? 15.586 -21.688 -19.531 1 97.25 316 TRP A CA 1
ATOM 2582 C C . TRP A 1 316 ? 17 -22.25 -19.578 1 97.25 316 TRP A C 1
ATOM 2584 O O . TRP A 1 316 ? 17.312 -23.094 -20.422 1 97.25 316 TRP A O 1
ATOM 2594 N N . GLN A 1 317 ? 17.875 -21.75 -18.688 1 93.81 317 GLN A N 1
ATOM 2595 C CA . GLN A 1 317 ? 19.234 -22.25 -18.516 1 93.81 317 GLN A CA 1
ATOM 2596 C C . GLN A 1 317 ? 19.578 -22.391 -17.031 1 93.81 317 GLN A C 1
ATOM 2598 O O . GLN A 1 317 ? 19.203 -21.547 -16.219 1 93.81 317 GLN A O 1
ATOM 2603 N N . LYS A 1 318 ? 20.266 -23.484 -16.766 1 91.25 318 LYS A N 1
ATOM 2604 C CA . LYS A 1 318 ? 20.734 -23.672 -15.398 1 91.25 318 LYS A CA 1
ATOM 2605 C C . LYS A 1 318 ? 21.812 -22.656 -15.047 1 91.25 318 LYS A C 1
ATOM 2607 O O . LYS A 1 318 ? 22.719 -22.391 -15.844 1 91.25 318 LYS A O 1
ATOM 2612 N N . ASP A 1 319 ? 21.609 -22.062 -13.836 1 84.75 319 ASP A N 1
ATOM 2613 C CA . ASP A 1 319 ? 22.625 -21.125 -13.383 1 84.75 319 ASP A CA 1
ATOM 2614 C C . ASP A 1 319 ? 23.922 -21.859 -13 1 84.75 319 ASP A C 1
ATOM 2616 O O . ASP A 1 319 ? 23.875 -23.016 -12.555 1 84.75 319 ASP A O 1
ATOM 2620 N N . ASP A 1 320 ? 25.141 -21.359 -13.312 1 66 320 ASP A N 1
ATOM 2621 C CA . ASP A 1 320 ? 26.406 -21.953 -12.891 1 66 320 ASP A CA 1
ATOM 2622 C C . ASP A 1 320 ? 26.594 -21.844 -11.375 1 66 320 ASP A C 1
ATOM 2624 O O . ASP A 1 320 ? 27.172 -22.719 -10.75 1 66 320 ASP A O 1
ATOM 2628 N N . ASP A 1 321 ? 26.328 -20.734 -10.625 1 57.41 321 ASP A N 1
ATOM 2629 C CA . ASP A 1 321 ? 26.781 -20.375 -9.289 1 57.41 321 ASP A CA 1
ATOM 2630 C C . ASP A 1 321 ? 25.688 -20.609 -8.25 1 57.41 321 ASP A C 1
ATOM 2632 O O . ASP A 1 321 ? 25.734 -20.047 -7.152 1 57.41 321 ASP A O 1
ATOM 2636 N N . VAL A 1 322 ? 24.75 -21.406 -8.305 1 57.81 322 VAL A N 1
ATOM 2637 C CA . VAL A 1 322 ? 23.719 -21.297 -7.281 1 57.81 322 VAL A CA 1
ATOM 2638 C C . VAL A 1 322 ? 24.156 -22.078 -6.035 1 57.81 322 VAL A C 1
ATOM 2640 O O . VAL A 1 322 ? 24.375 -23.281 -6.09 1 57.81 322 VAL A O 1
ATOM 2643 N N . ALA A 1 323 ? 24.875 -21.406 -5.074 1 46.88 323 ALA A N 1
ATOM 2644 C CA . ALA A 1 323 ? 25.156 -21.984 -3.758 1 46.88 323 ALA A CA 1
ATOM 2645 C C . ALA A 1 323 ? 23.859 -22.375 -3.059 1 46.88 323 ALA A C 1
ATOM 2647 O O . ALA A 1 323 ? 22.922 -21.578 -2.959 1 46.88 323 ALA A O 1
ATOM 2648 N N . SER A 1 324 ? 23.422 -23.547 -3.268 1 46.06 324 SER A N 1
ATOM 2649 C CA . SER A 1 324 ? 22.281 -23.938 -2.463 1 46.06 324 SER A CA 1
ATOM 2650 C C . SER A 1 324 ? 22.547 -23.766 -0.975 1 46.06 324 SER A C 1
ATOM 2652 O O . SER A 1 324 ? 23.531 -24.297 -0.456 1 46.06 324 SER A O 1
ATOM 2654 N N . LYS A 1 325 ? 22.281 -22.688 -0.446 1 45.5 325 LYS A N 1
ATOM 2655 C CA . LYS A 1 325 ? 22.297 -22.734 1.013 1 45.5 325 LYS A CA 1
ATOM 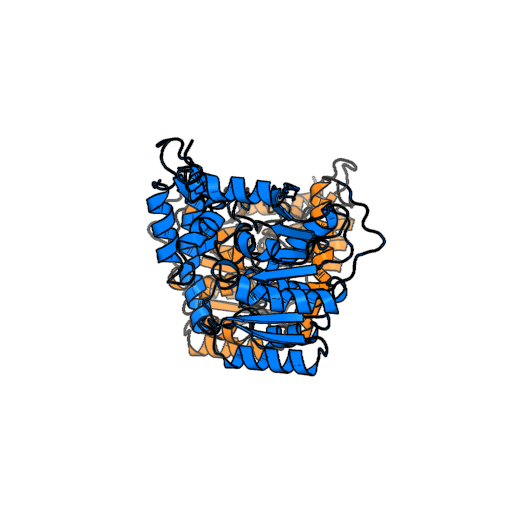2656 C C . LYS A 1 325 ? 21.469 -23.906 1.54 1 45.5 325 LYS A C 1
ATOM 2658 O O . LYS A 1 325 ? 21.109 -23.938 2.721 1 45.5 325 LYS A O 1
ATOM 2663 N N . LEU A 1 326 ? 20.812 -24.766 0.845 1 34.16 326 LEU A N 1
ATOM 2664 C CA . LEU A 1 326 ? 20.188 -25.875 1.549 1 34.16 326 LEU A CA 1
ATOM 2665 C C . LEU A 1 326 ? 21.188 -26.984 1.817 1 34.16 326 LEU A C 1
ATOM 2667 O O . LEU A 1 326 ? 22.031 -27.281 0.969 1 34.16 326 LEU A O 1
ATOM 2671 N N . MET B 1 1 ? 16.781 36.844 37.531 1 29.97 1 MET B N 1
ATOM 2672 C CA . MET B 1 1 ? 16.953 35.562 36.812 1 29.97 1 MET B CA 1
ATOM 2673 C C . MET B 1 1 ? 16.562 35.719 35.344 1 29.97 1 MET B C 1
ATOM 2675 O O . MET B 1 1 ? 15.445 36.156 35.031 1 29.97 1 MET B O 1
ATOM 2679 N N . ASP B 1 2 ? 17.391 36.062 34.344 1 35.19 2 ASP B N 1
ATOM 2680 C CA . ASP B 1 2 ? 17.203 36.562 32.969 1 35.19 2 ASP B CA 1
ATOM 2681 C C . ASP B 1 2 ? 16.25 35.656 32.188 1 35.19 2 ASP B C 1
ATOM 2683 O O . ASP B 1 2 ? 16.438 34.438 32.125 1 35.19 2 ASP B O 1
ATOM 2687 N N . VAL B 1 3 ? 15.07 35.812 32.031 1 44.22 3 VAL B N 1
ATOM 2688 C CA . VAL B 1 3 ? 13.906 35.281 31.344 1 44.22 3 VAL B CA 1
ATOM 2689 C C . VAL B 1 3 ? 14.336 34.719 29.984 1 44.22 3 VAL B C 1
ATOM 2691 O O . VAL B 1 3 ? 13.656 33.875 29.422 1 44.22 3 VAL B O 1
ATOM 2694 N N . ASP B 1 4 ? 15.266 35.219 29.172 1 44.53 4 ASP B N 1
ATOM 2695 C CA . ASP B 1 4 ? 15.781 35.188 27.797 1 44.53 4 ASP B CA 1
ATOM 2696 C C . ASP B 1 4 ? 16.578 33.906 27.531 1 44.53 4 ASP B C 1
ATOM 2698 O O . ASP B 1 4 ? 16.859 33.594 26.375 1 44.53 4 ASP B O 1
ATOM 2702 N N . SER B 1 5 ? 17.469 33.281 28.453 1 52.19 5 SER B N 1
ATOM 2703 C CA . SER B 1 5 ? 18.484 32.312 28.094 1 52.19 5 SER B CA 1
ATOM 2704 C C . SER B 1 5 ? 17.922 30.906 28.062 1 52.19 5 SER B C 1
ATOM 2706 O O . SER B 1 5 ? 18.547 29.969 28.562 1 52.19 5 SER B O 1
ATOM 2708 N N . GLN B 1 6 ? 16.656 30.781 28.047 1 65.06 6 GLN B N 1
ATOM 2709 C CA . GLN B 1 6 ? 16.156 29.422 28.109 1 65.06 6 GLN B CA 1
ATOM 2710 C C . GLN B 1 6 ? 16.594 28.609 26.891 1 65.06 6 GLN B C 1
ATOM 2712 O O . GLN B 1 6 ? 16.625 29.125 25.781 1 65.06 6 GLN B O 1
ATOM 2717 N N . PRO B 1 7 ? 17.047 27.5 27.312 1 76.88 7 PRO B N 1
ATOM 2718 C CA . PRO B 1 7 ? 17.562 26.641 26.234 1 76.88 7 PRO B CA 1
ATOM 2719 C C . PRO B 1 7 ? 16.547 26.406 25.125 1 76.88 7 PRO B C 1
ATOM 2721 O O . PRO B 1 7 ? 15.359 26.172 25.422 1 76.88 7 PRO B O 1
ATOM 2724 N N . ILE B 1 8 ? 16.828 26.781 23.953 1 80.19 8 ILE B N 1
ATOM 2725 C CA . ILE B 1 8 ? 15.992 26.625 22.766 1 80.19 8 ILE B CA 1
ATOM 2726 C C . ILE B 1 8 ? 15.398 25.219 22.719 1 80.19 8 ILE B C 1
ATOM 2728 O O . ILE B 1 8 ? 14.297 25.016 22.203 1 80.19 8 ILE B O 1
ATOM 2732 N N . GLU B 1 9 ? 16 24.328 23.516 1 80.88 9 GLU B N 1
ATOM 2733 C CA . GLU B 1 9 ? 15.539 22.938 23.562 1 80.88 9 GLU B CA 1
ATOM 2734 C C . GLU B 1 9 ? 14.211 22.828 24.297 1 80.88 9 GLU B C 1
ATOM 2736 O O . GLU B 1 9 ? 13.492 21.844 24.141 1 80.88 9 GLU B O 1
ATOM 2741 N N . LYS B 1 10 ? 13.891 23.844 25.047 1 88.62 10 LYS B N 1
ATOM 2742 C CA . LYS B 1 10 ? 12.68 23.781 25.875 1 88.62 10 LYS B CA 1
ATOM 2743 C C . LYS B 1 10 ? 11.594 24.688 25.312 1 88.62 10 LYS B C 1
ATOM 2745 O O . LYS B 1 10 ? 10.531 24.844 25.938 1 88.62 10 LYS B O 1
ATOM 2750 N N . LEU B 1 11 ? 11.867 25.328 24.219 1 92 11 LEU B N 1
ATOM 2751 C CA . LEU B 1 11 ? 10.945 26.297 23.625 1 92 11 LEU B CA 1
ATOM 2752 C C . LEU B 1 11 ? 9.562 25.672 23.438 1 92 11 LEU B C 1
ATOM 2754 O O . LEU B 1 11 ? 8.555 26.266 23.828 1 92 11 LEU B O 1
ATOM 2758 N N . VAL B 1 12 ? 9.484 24.547 22.828 1 95.25 12 VAL B N 1
ATOM 2759 C CA . VAL B 1 12 ? 8.219 23.938 22.453 1 95.25 12 VAL B CA 1
ATOM 2760 C C . VAL B 1 12 ? 7.473 23.484 23.703 1 95.25 12 VAL B C 1
ATOM 2762 O O . VAL B 1 12 ? 6.25 23.625 23.797 1 95.25 12 VAL B O 1
ATOM 2765 N N . GLU B 1 13 ? 8.164 22.938 24.641 1 94.38 13 GLU B N 1
ATOM 2766 C CA . GLU B 1 13 ? 7.543 22.547 25.906 1 94.38 13 GLU B CA 1
ATOM 2767 C C . GLU B 1 13 ? 6.852 23.734 26.562 1 94.38 13 GLU B C 1
ATOM 2769 O O . GLU B 1 13 ? 5.73 23.625 27.062 1 94.38 13 GLU B O 1
ATOM 2774 N N . ARG B 1 14 ? 7.531 24.859 26.641 1 95.5 14 ARG B N 1
ATOM 2775 C CA . ARG B 1 14 ? 6.965 26.078 27.219 1 95.5 14 ARG B CA 1
ATOM 2776 C C . ARG B 1 14 ? 5.762 26.562 26.406 1 95.5 14 ARG B C 1
ATOM 2778 O O . ARG B 1 14 ? 4.746 26.953 26.984 1 95.5 14 ARG B O 1
ATOM 2785 N N . HIS B 1 15 ? 5.969 26.5 25.141 1 96.56 15 HIS B N 1
ATOM 2786 C CA . HIS B 1 15 ? 4.887 26.875 24.25 1 96.56 15 HIS B CA 1
ATOM 2787 C C . HIS B 1 15 ? 3.646 26.016 24.484 1 96.56 15 HIS B C 1
ATOM 2789 O O . HIS B 1 15 ? 2.537 26.547 24.609 1 96.56 15 HIS B O 1
ATOM 2795 N N . ASP B 1 16 ? 3.797 24.719 24.562 1 97.12 16 ASP B N 1
ATOM 2796 C CA . ASP B 1 16 ? 2.691 23.781 24.766 1 97.12 16 ASP B CA 1
ATOM 2797 C C . ASP B 1 16 ? 1.989 24.062 26.094 1 97.12 16 ASP B C 1
ATOM 2799 O O . ASP B 1 16 ? 0.76 24.031 26.172 1 97.12 16 ASP B O 1
ATOM 2803 N N . ARG B 1 17 ? 2.76 24.328 27.109 1 96.12 17 ARG B N 1
ATOM 2804 C CA . ARG B 1 17 ? 2.193 24.641 28.406 1 96.12 17 ARG B CA 1
ATOM 2805 C C . ARG B 1 17 ? 1.375 25.938 28.344 1 96.12 17 ARG B C 1
ATOM 2807 O O . ARG B 1 17 ? 0.269 26 28.891 1 96.12 17 ARG B O 1
ATOM 2814 N N . GLU B 1 18 ? 1.934 26.891 27.75 1 96.5 18 GLU B N 1
ATOM 2815 C CA . GLU B 1 18 ? 1.286 28.188 27.625 1 96.5 18 GLU B CA 1
ATOM 2816 C C . GLU B 1 18 ? -0.061 28.078 26.922 1 96.5 18 GLU B C 1
ATOM 2818 O O . GLU B 1 18 ? -0.992 28.828 27.219 1 96.5 18 GLU B O 1
ATOM 2823 N N . HIS B 1 19 ? -0.177 27.156 26.047 1 97.19 19 HIS B N 1
ATOM 2824 C CA . HIS B 1 19 ? -1.377 27.094 25.219 1 97.19 19 HIS B CA 1
ATOM 2825 C C . HIS B 1 19 ? -2.246 25.906 25.609 1 97.19 19 HIS B C 1
ATOM 2827 O O . HIS B 1 19 ? -3.17 25.531 24.891 1 97.19 19 HIS B O 1
ATOM 2833 N N . GLY B 1 20 ? -1.923 25.234 26.672 1 96.5 20 GLY B N 1
ATOM 2834 C CA . GLY B 1 20 ? -2.742 24.172 27.219 1 96.5 20 GLY B CA 1
ATOM 2835 C C . GLY B 1 20 ? -2.812 22.953 26.312 1 96.5 20 GLY B C 1
ATOM 2836 O O . GLY B 1 20 ? -3.865 22.328 26.188 1 96.5 20 GLY B O 1
ATOM 2837 N N . VAL B 1 21 ? -1.735 22.656 25.641 1 97.75 21 VAL B N 1
ATOM 2838 C CA . VAL B 1 21 ? -1.683 21.531 24.734 1 97.75 21 VAL B CA 1
ATOM 2839 C C . VAL B 1 21 ? -1.604 20.219 25.531 1 97.75 21 VAL B C 1
ATOM 2841 O O . VAL B 1 21 ? -0.865 20.141 26.516 1 97.75 21 VAL B O 1
ATOM 2844 N N . GLN B 1 22 ? -2.369 19.25 25.109 1 97.44 22 GLN B N 1
ATOM 2845 C CA . GLN B 1 22 ? -2.299 17.922 25.719 1 97.44 22 GLN B CA 1
ATOM 2846 C C . GLN B 1 22 ? -1.75 16.906 24.719 1 97.44 22 GLN B C 1
ATOM 2848 O O . GLN B 1 22 ? -2.256 16.781 23.594 1 97.44 22 GLN B O 1
ATOM 2853 N N . GLU B 1 23 ? -0.757 16.203 25.156 1 98 23 GLU B N 1
ATOM 2854 C CA . GLU B 1 23 ? -0.281 15.062 24.391 1 98 23 GLU B CA 1
ATOM 2855 C C . GLU B 1 23 ? -1.27 13.898 24.469 1 98 23 GLU B C 1
ATOM 2857 O O . GLU B 1 23 ? -1.83 13.617 25.531 1 98 23 GLU B O 1
ATOM 2862 N N . VAL B 1 24 ? -1.462 13.289 23.328 1 98.06 24 VAL B N 1
ATOM 2863 C CA . VAL B 1 24 ? -2.367 12.141 23.328 1 98.06 24 VAL B CA 1
ATOM 2864 C C . VAL B 1 24 ? -1.666 10.938 22.703 1 98.06 24 VAL B C 1
ATOM 2866 O O . VAL B 1 24 ? -0.695 11.086 21.953 1 98.06 24 VAL B O 1
ATOM 2869 N N . ARG B 1 25 ? -2.1 9.797 23.047 1 98.31 25 ARG B N 1
ATOM 2870 C CA . ARG B 1 25 ? -1.724 8.508 22.484 1 98.31 25 ARG B CA 1
ATOM 2871 C C . ARG B 1 25 ? -2.957 7.68 22.141 1 98.31 25 ARG B C 1
ATOM 2873 O O . ARG B 1 25 ? -3.705 7.27 23.031 1 98.31 25 ARG B O 1
ATOM 2880 N N . ILE B 1 26 ? -3.125 7.465 20.953 1 98.38 26 ILE B N 1
ATOM 2881 C CA . ILE B 1 26 ? -4.301 6.758 20.453 1 98.38 26 ILE B CA 1
ATOM 2882 C C . ILE B 1 26 ? -3.906 5.348 20.016 1 98.38 26 ILE B C 1
ATOM 2884 O O . ILE B 1 26 ? -3.102 5.176 19.094 1 98.38 26 ILE B O 1
ATOM 2888 N N . PRO B 1 27 ? -4.48 4.363 20.625 1 97.88 27 PRO B N 1
ATOM 2889 C CA . PRO B 1 27 ? -4.137 3 20.219 1 97.88 27 PRO B CA 1
ATOM 2890 C C . PRO B 1 27 ? -4.625 2.668 18.812 1 97.88 27 PRO B C 1
ATOM 2892 O O . PRO B 1 27 ? -5.734 3.051 18.422 1 97.88 27 PRO B O 1
ATOM 2895 N N . VAL B 1 28 ? -3.834 2.027 18.047 1 97.12 28 VAL B N 1
ATOM 2896 C CA . VAL B 1 28 ? -4.176 1.441 16.75 1 97.12 28 VAL B CA 1
ATOM 2897 C C . VAL B 1 28 ? -3.66 0.007 16.688 1 97.12 28 VAL B C 1
ATOM 2899 O O . VAL B 1 28 ? -2.836 -0.404 17.516 1 97.12 28 VAL B O 1
ATOM 2902 N N . PRO B 1 29 ? -4.055 -0.771 15.727 1 96.19 29 PRO B N 1
ATOM 2903 C CA . PRO B 1 29 ? -3.756 -2.205 15.742 1 96.19 29 PRO B CA 1
ATOM 2904 C C . PRO B 1 29 ? -2.256 -2.494 15.711 1 96.19 29 PRO B C 1
ATOM 2906 O O . PRO B 1 29 ? -1.811 -3.523 16.219 1 96.19 29 PRO B O 1
ATOM 2909 N N . PHE B 1 30 ? -1.49 -1.614 15.195 1 96.75 30 PHE B N 1
ATOM 2910 C CA . PHE B 1 30 ? -0.071 -1.916 15.047 1 96.75 30 PHE B CA 1
ATOM 2911 C C . PHE B 1 30 ? 0.757 -1.127 16.047 1 96.75 30 PHE B C 1
ATOM 2913 O O . PHE B 1 30 ? 1.989 -1.171 16.016 1 96.75 30 PHE B O 1
ATOM 2920 N N . GLY B 1 31 ? 0.092 -0.377 16.906 1 97.75 31 GLY B N 1
ATOM 2921 C CA . GLY B 1 31 ? 0.79 0.427 17.891 1 97.75 31 GLY B CA 1
ATOM 2922 C C . GLY B 1 31 ? -0.04 1.584 18.422 1 97.75 31 GLY B C 1
ATOM 2923 O O . GLY B 1 31 ? -1.158 1.386 18.891 1 97.75 31 GLY B O 1
ATOM 2924 N N . GLU B 1 32 ? 0.554 2.77 18.297 1 98.44 32 GLU B N 1
ATOM 2925 C CA . GLU B 1 32 ? -0.152 3.957 18.766 1 98.44 32 GLU B CA 1
ATOM 2926 C C . GLU B 1 32 ? 0.136 5.16 17.875 1 98.44 32 GLU B C 1
ATOM 2928 O O . GLU B 1 32 ? 1.217 5.262 17.281 1 98.44 32 GLU B O 1
ATOM 2933 N N . ILE B 1 33 ? -0.813 6.016 17.812 1 98.75 33 ILE B N 1
ATOM 2934 C CA . ILE B 1 33 ? -0.697 7.305 17.141 1 98.75 33 ILE B CA 1
ATOM 2935 C C . ILE B 1 33 ? -0.659 8.43 18.188 1 98.75 33 ILE B C 1
ATOM 2937 O O . ILE B 1 33 ? -1.568 8.547 19 1 98.75 33 ILE B O 1
ATOM 2941 N N . ALA B 1 34 ? 0.396 9.156 18.094 1 98.81 34 ALA B N 1
ATOM 2942 C CA . ALA B 1 34 ? 0.547 10.289 19 1 98.81 34 ALA B CA 1
ATOM 2943 C C . ALA B 1 34 ? 0.053 11.578 18.359 1 98.81 34 ALA B C 1
ATOM 2945 O O . ALA B 1 34 ? -0.069 11.656 17.141 1 98.81 34 ALA B O 1
ATOM 2946 N N . GLY B 1 35 ? -0.242 12.539 19.188 1 98.62 35 GLY B N 1
ATOM 2947 C CA . GLY B 1 35 ? -0.678 13.828 18.688 1 98.62 35 GLY B CA 1
ATOM 2948 C C . GLY B 1 35 ? -0.771 14.891 19.766 1 98.62 35 GLY B C 1
ATOM 2949 O O . GLY B 1 35 ? -0.471 14.625 20.938 1 98.62 35 GLY B O 1
ATOM 2950 N N . LYS B 1 36 ? -1.086 16.078 19.297 1 98.69 36 LYS B N 1
ATOM 2951 C CA . LYS B 1 36 ? -1.312 17.25 20.141 1 98.69 36 LYS B CA 1
ATOM 2952 C C . LYS B 1 36 ? -2.768 17.703 20.078 1 98.69 36 LYS B C 1
ATOM 2954 O O . LYS B 1 36 ? -3.287 17.984 19 1 98.69 36 LYS B O 1
ATOM 2959 N N . TRP B 1 37 ? -3.371 17.75 21.234 1 98.56 37 TRP B N 1
ATOM 2960 C CA . TRP B 1 37 ? -4.75 18.219 21.328 1 98.56 37 TRP B CA 1
ATOM 2961 C C . TRP B 1 37 ? -4.809 19.641 21.875 1 98.56 37 TRP B C 1
ATOM 2963 O O . TRP B 1 37 ? -4.34 19.922 22.984 1 98.56 37 TRP B O 1
ATOM 2973 N N . TRP B 1 38 ? -5.375 20.516 21.047 1 98.19 38 TRP B N 1
ATOM 2974 C CA . TRP B 1 38 ? -5.582 21.922 21.391 1 98.19 38 TRP B CA 1
ATOM 2975 C C . TRP B 1 38 ? -7.062 22.219 21.625 1 98.19 38 TRP B C 1
ATOM 2977 O O . TRP B 1 38 ? -7.926 21.688 20.922 1 98.19 38 TRP B O 1
ATOM 2987 N N . GLY B 1 39 ? -7.371 23.094 22.625 1 96.94 39 GLY B N 1
ATOM 2988 C CA . GLY B 1 39 ? -8.742 23.531 22.828 1 96.94 39 GLY B CA 1
ATOM 2989 C C . GLY B 1 39 ? -9.547 22.609 23.734 1 96.94 39 GLY B C 1
ATOM 2990 O O . GLY B 1 39 ? -8.984 21.75 24.391 1 96.94 39 GLY B O 1
ATOM 2991 N N . PRO B 1 40 ? -10.875 22.828 23.797 1 95.38 40 PRO B N 1
ATOM 2992 C CA . PRO B 1 40 ? -11.719 22.062 24.719 1 95.38 40 PRO B CA 1
ATOM 2993 C C . PRO B 1 40 ? -11.828 20.594 24.359 1 95.38 40 PRO B C 1
ATOM 2995 O O . PRO B 1 40 ? -11.906 20.25 23.172 1 95.38 40 PRO B O 1
ATOM 2998 N N . ARG B 1 41 ? -11.93 19.781 25.328 1 92.69 41 ARG B N 1
ATOM 2999 C CA . ARG B 1 41 ? -11.922 18.344 25.125 1 92.69 41 ARG B CA 1
ATOM 3000 C C . ARG B 1 41 ? -13.336 17.828 24.859 1 92.69 41 ARG B C 1
ATOM 3002 O O . ARG B 1 41 ? -13.508 16.688 24.422 1 92.69 41 ARG B O 1
ATOM 3009 N N . ASN B 1 42 ? -14.281 18.609 25.109 1 91.94 42 ASN B N 1
ATOM 3010 C CA . ASN B 1 42 ? -15.664 18.219 24.875 1 91.94 42 ASN B CA 1
ATOM 3011 C C . ASN B 1 42 ? -16.156 18.672 23.516 1 91.94 42 ASN B C 1
ATOM 3013 O O . ASN B 1 42 ? -17.359 18.594 23.219 1 91.94 42 ASN B O 1
ATOM 3017 N N . VAL B 1 43 ? -15.297 19.219 22.781 1 94.81 43 VAL B N 1
ATOM 3018 C CA . VAL B 1 43 ? -15.562 19.641 21.406 1 94.81 43 VAL B CA 1
ATOM 3019 C C . VAL B 1 43 ? -14.812 18.734 20.438 1 94.81 43 VAL B C 1
ATOM 3021 O O . VAL B 1 43 ? -13.609 18.5 20.594 1 94.81 43 VAL B O 1
ATOM 3024 N N . ARG B 1 44 ? -15.516 18.094 19.438 1 96.31 44 ARG B N 1
ATOM 3025 C CA . ARG B 1 44 ? -14.836 17.297 18.438 1 96.31 44 ARG B CA 1
ATOM 3026 C C . ARG B 1 44 ? -13.797 18.109 17.672 1 96.31 44 ARG B C 1
ATOM 3028 O O . ARG B 1 44 ? -14.133 19.141 17.078 1 96.31 44 ARG B O 1
ATOM 3035 N N . PRO B 1 45 ? -12.656 17.719 17.672 1 98 45 PRO B N 1
ATOM 3036 C CA . PRO B 1 45 ? -11.602 18.531 17.094 1 98 45 PRO B CA 1
ATOM 3037 C C . PRO B 1 45 ? -11.547 18.422 15.57 1 98 45 PRO B C 1
ATOM 3039 O O . PRO B 1 45 ? -12.055 17.453 15 1 98 45 PRO B O 1
ATOM 3042 N N . ILE B 1 46 ? -11.008 19.438 14.961 1 98.69 46 ILE B N 1
ATOM 3043 C CA . ILE B 1 46 ? -10.492 19.328 13.594 1 98.69 46 ILE B CA 1
ATOM 3044 C C . ILE B 1 46 ? -9.203 18.516 13.594 1 98.69 46 ILE B C 1
ATOM 3046 O O . ILE B 1 46 ? -8.234 18.891 14.266 1 98.69 46 ILE B O 1
ATOM 3050 N N . VAL B 1 47 ? -9.172 17.391 12.922 1 98.94 47 VAL B N 1
ATOM 3051 C CA . VAL B 1 47 ? -7.992 16.531 12.859 1 98.94 47 VAL B CA 1
ATOM 3052 C C . VAL B 1 47 ? -7.008 17.078 11.828 1 98.94 47 VAL B C 1
ATOM 3054 O O . VAL B 1 47 ? -7.383 17.359 10.688 1 98.94 47 VAL B O 1
ATOM 3057 N N . CYS B 1 48 ? -5.758 17.25 12.258 1 98.94 48 CYS B N 1
ATOM 3058 C CA . CYS B 1 48 ? -4.738 17.875 11.438 1 98.94 48 CYS B CA 1
ATOM 3059 C C . CYS B 1 48 ? -3.662 16.875 11.031 1 98.94 48 CYS B C 1
ATOM 3061 O O . CYS B 1 48 ? -3.105 16.188 11.883 1 98.94 48 CYS B O 1
ATOM 3063 N N . LEU B 1 49 ? -3.398 16.812 9.727 1 98.94 49 LEU B N 1
ATOM 3064 C CA . LEU B 1 49 ? -2.365 15.93 9.195 1 98.94 49 LEU B CA 1
ATOM 3065 C C . LEU B 1 49 ? -1.219 16.734 8.594 1 98.94 49 LEU B C 1
ATOM 3067 O O . LEU B 1 49 ? -1.447 17.641 7.797 1 98.94 49 LEU B O 1
ATOM 3071 N N . HIS B 1 50 ? -0.018 16.391 8.945 1 98.75 50 HIS B N 1
ATOM 3072 C CA . HIS B 1 50 ? 1.189 17.125 8.586 1 98.75 50 HIS B CA 1
ATOM 3073 C C . HIS B 1 50 ? 1.743 16.656 7.242 1 98.75 50 HIS B C 1
ATOM 3075 O O . HIS B 1 50 ? 1.203 15.727 6.633 1 98.75 50 HIS B O 1
ATOM 3081 N N . GLY B 1 51 ? 2.807 17.344 6.812 1 97.38 51 GLY B N 1
ATOM 3082 C CA . GLY B 1 51 ? 3.461 17.031 5.551 1 97.38 51 GLY B CA 1
ATOM 3083 C C . GLY B 1 51 ? 4.508 15.938 5.672 1 97.38 51 GLY B C 1
ATOM 3084 O O . GLY B 1 51 ? 4.785 15.453 6.773 1 97.38 51 GLY B O 1
ATOM 3085 N N . TRP B 1 52 ? 5.062 15.609 4.516 1 95.31 52 TRP B N 1
ATOM 3086 C CA . TRP B 1 52 ? 6.047 14.539 4.395 1 95.31 52 TRP B CA 1
ATOM 3087 C C . TRP B 1 52 ? 7.266 14.82 5.27 1 95.31 52 TRP B C 1
ATOM 3089 O O . TRP B 1 52 ? 7.887 15.875 5.156 1 95.31 52 TRP B O 1
ATOM 3099 N N . GLN B 1 53 ? 7.59 13.922 6.16 1 93.44 53 GLN B N 1
ATOM 3100 C CA . GLN B 1 53 ? 8.742 13.914 7.051 1 93.44 53 GLN B CA 1
ATOM 3101 C C . GLN B 1 53 ? 8.617 15 8.117 1 93.44 53 GLN B C 1
ATOM 3103 O O . GLN B 1 53 ? 9.602 15.352 8.773 1 93.44 53 GLN B O 1
ATOM 3108 N N . ASP B 1 54 ? 7.48 15.633 8.203 1 96.94 54 ASP B N 1
ATOM 3109 C CA . ASP B 1 54 ? 7.145 16.547 9.289 1 96.94 54 ASP B CA 1
ATOM 3110 C C . ASP B 1 54 ? 6.512 15.812 10.469 1 96.94 54 ASP B C 1
ATOM 3112 O O . ASP B 1 54 ? 6.922 14.695 10.797 1 96.94 54 ASP B O 1
ATOM 3116 N N . ASN B 1 55 ? 5.676 16.531 11.227 1 98.38 55 ASN B N 1
ATOM 3117 C CA . ASN B 1 55 ? 4.902 15.977 12.336 1 98.38 55 ASN B CA 1
ATOM 3118 C C . ASN B 1 55 ? 3.891 16.984 12.867 1 98.38 55 ASN B C 1
ATOM 3120 O O . ASN B 1 55 ? 3.664 18.031 12.25 1 98.38 55 ASN B O 1
ATOM 3124 N N . ALA B 1 56 ? 3.277 16.641 13.945 1 98.75 56 ALA B N 1
ATOM 3125 C CA . ALA B 1 56 ? 2.182 17.422 14.508 1 98.75 56 ALA B CA 1
ATOM 3126 C C . ALA B 1 56 ? 2.643 18.844 14.836 1 98.75 56 ALA B C 1
ATOM 3128 O O . ALA B 1 56 ? 1.838 19.781 14.836 1 98.75 56 ALA B O 1
ATOM 3129 N N . GLY B 1 57 ? 3.914 19.016 15.062 1 98.5 57 GLY B N 1
ATOM 3130 C CA . GLY B 1 57 ? 4.453 20.297 15.461 1 98.5 57 GLY B CA 1
ATOM 3131 C C . GLY B 1 57 ? 4.332 21.359 14.383 1 98.5 57 GLY B C 1
ATOM 3132 O O . GLY B 1 57 ? 4.469 22.547 14.664 1 98.5 57 GLY B O 1
ATOM 3133 N N . THR B 1 58 ? 4.055 20.953 13.172 1 98.62 58 THR B N 1
ATOM 3134 C CA . THR B 1 58 ? 3.979 21.875 12.055 1 98.62 58 THR B CA 1
ATOM 3135 C C . THR B 1 58 ? 2.844 22.875 12.266 1 98.62 58 THR B C 1
ATOM 3137 O O . THR B 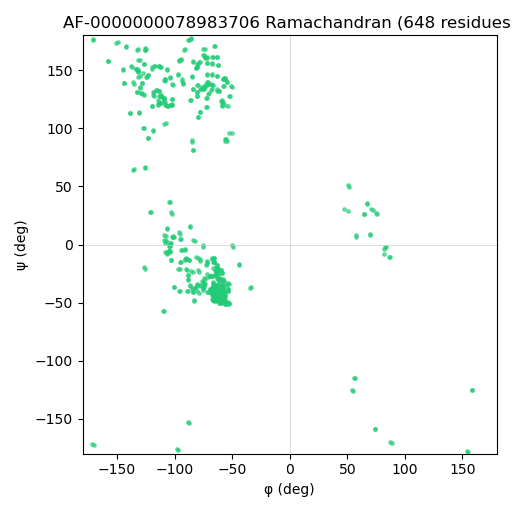1 58 ? 2.852 23.969 11.68 1 98.62 58 THR B O 1
ATOM 3140 N N . PHE B 1 59 ? 1.928 22.578 13.141 1 98.88 59 PHE B N 1
ATOM 3141 C CA . PHE B 1 59 ? 0.753 23.422 13.32 1 98.88 59 PHE B CA 1
ATOM 3142 C C . PHE B 1 59 ? 0.884 24.266 14.586 1 98.88 59 PHE B C 1
ATOM 3144 O O . PHE B 1 59 ? -0.019 25.047 14.914 1 98.88 59 PHE B O 1
ATOM 3151 N N . ASP B 1 60 ? 1.978 24.156 15.281 1 98.62 60 ASP B N 1
ATOM 3152 C CA . ASP B 1 60 ? 2.141 24.719 16.625 1 98.62 60 ASP B CA 1
ATOM 3153 C C . ASP B 1 60 ? 2.01 26.234 16.609 1 98.62 60 ASP B C 1
ATOM 3155 O O . ASP B 1 60 ? 1.508 26.828 17.562 1 98.62 60 ASP B O 1
ATOM 3159 N N . THR B 1 61 ? 2.465 26.875 15.57 1 98.56 61 THR B N 1
ATOM 3160 C CA . THR B 1 61 ? 2.443 28.328 15.562 1 98.56 61 THR B CA 1
ATOM 3161 C C . THR B 1 61 ? 1.133 28.844 14.984 1 98.56 61 THR B C 1
ATOM 3163 O O . THR B 1 61 ? 0.73 29.984 15.258 1 98.56 61 THR B O 1
ATOM 3166 N N . LEU B 1 62 ? 0.447 28.062 14.219 1 98.88 62 LEU B N 1
ATOM 3167 C CA . LEU B 1 62 ? -0.792 28.484 13.57 1 98.88 62 LEU B CA 1
ATOM 3168 C C . LEU B 1 62 ? -1.974 28.344 14.523 1 98.88 62 LEU B C 1
ATOM 3170 O O . LEU B 1 62 ? -2.762 29.281 14.68 1 98.88 62 LEU B O 1
ATOM 3174 N N . ILE B 1 63 ? -2.125 27.203 15.211 1 98.88 63 ILE B N 1
ATOM 3175 C CA . ILE B 1 63 ? -3.334 26.844 15.938 1 98.88 63 ILE B CA 1
ATOM 3176 C C . ILE B 1 63 ? -3.586 27.844 17.062 1 98.88 63 ILE B C 1
ATOM 3178 O O . ILE B 1 63 ? -4.727 28.234 17.297 1 98.88 63 ILE B O 1
ATOM 3182 N N . PRO B 1 64 ? -2.564 28.375 17.766 1 98.5 64 PRO B N 1
ATOM 3183 C CA . PRO B 1 64 ? -2.803 29.359 18.828 1 98.5 64 PRO B CA 1
ATOM 3184 C C . PRO B 1 64 ? -3.449 30.641 18.328 1 98.5 64 PRO B C 1
ATOM 3186 O O . PRO B 1 64 ? -4.008 31.406 19.109 1 98.5 64 PRO B O 1
ATOM 3189 N N . LEU B 1 65 ? -3.32 30.875 17.016 1 98.69 65 LEU B N 1
ATOM 3190 C CA . LEU B 1 65 ? -3.881 32.094 16.438 1 98.69 65 LEU B CA 1
ATOM 3191 C C . LEU B 1 65 ? -5.312 31.859 15.969 1 98.69 65 LEU B C 1
ATOM 3193 O O . LEU B 1 65 ? -5.996 32.812 15.555 1 98.69 65 LEU B O 1
ATOM 3197 N N . LEU B 1 66 ? -5.848 30.625 16.031 1 98.81 66 LEU B N 1
ATOM 3198 C CA . LEU B 1 66 ? -7.199 30.281 15.609 1 98.81 66 LEU B CA 1
ATOM 3199 C C . LEU B 1 66 ? -8.188 30.391 16.766 1 98.81 66 LEU B C 1
ATOM 3201 O O . LEU B 1 66 ? -7.777 30.547 17.922 1 98.81 66 LEU B O 1
ATOM 3205 N N . PRO B 1 67 ? -9.484 30.344 16.453 1 98.25 67 PRO B N 1
ATOM 3206 C CA . PRO B 1 67 ? -10.469 30.531 17.516 1 98.25 67 PRO B CA 1
ATOM 3207 C C . PRO B 1 67 ? -10.32 29.516 18.641 1 98.25 67 PRO B C 1
ATOM 3209 O O . PRO B 1 67 ? -10.266 28.312 18.375 1 98.25 67 PRO B O 1
ATOM 3212 N N . LYS B 1 68 ? -10.398 29.922 19.859 1 96.75 68 LYS B N 1
ATOM 3213 C CA . LYS B 1 68 ? -10.055 29.125 21.031 1 96.75 68 LYS B CA 1
ATOM 3214 C C . LYS B 1 68 ? -11.172 28.156 21.375 1 96.75 68 LYS B C 1
ATOM 3216 O O . LYS B 1 68 ? -10.945 27.172 22.094 1 96.75 68 LYS B O 1
ATOM 3221 N N . HIS B 1 69 ? -12.352 28.438 20.969 1 96.56 69 HIS B N 1
ATOM 3222 C CA . HIS B 1 69 ? -13.469 27.562 21.297 1 96.56 69 HIS B CA 1
ATOM 3223 C C . HIS B 1 69 ? -13.508 26.344 20.375 1 96.56 69 HIS B C 1
ATOM 3225 O O . HIS B 1 69 ? -14.281 25.406 20.609 1 96.56 69 HIS B O 1
ATOM 3231 N N . ILE B 1 70 ? -12.742 26.359 19.328 1 97.88 70 ILE B N 1
ATOM 3232 C CA . ILE B 1 70 ? -12.625 25.219 18.422 1 97.88 70 ILE B CA 1
ATOM 3233 C C . ILE B 1 70 ? -11.453 24.344 18.859 1 97.88 70 ILE B C 1
ATOM 3235 O O . ILE B 1 70 ? -10.383 24.844 19.219 1 97.88 70 ILE B O 1
ATOM 3239 N N . SER B 1 71 ? -11.633 23.031 18.812 1 97.69 71 SER B N 1
ATOM 3240 C CA . SER B 1 71 ? -10.586 22.078 19.172 1 97.69 71 SER B CA 1
ATOM 3241 C C . SER B 1 71 ? -9.852 21.578 17.938 1 97.69 71 SER B C 1
ATOM 3243 O O . SER B 1 71 ? -10.438 21.453 16.875 1 97.69 71 SER B O 1
ATOM 3245 N N . PHE B 1 72 ? -8.578 21.328 18.125 1 98.75 72 PHE B N 1
ATOM 3246 C CA . PHE B 1 72 ? -7.719 20.781 17.094 1 98.75 72 PHE B CA 1
ATOM 3247 C C . PHE B 1 72 ? -6.93 19.578 17.609 1 98.75 72 PHE B C 1
ATOM 3249 O O . PHE B 1 72 ? -6.426 19.609 18.734 1 98.75 72 PHE B O 1
ATOM 3256 N N . LEU B 1 73 ? -6.867 18.531 16.844 1 98.81 73 LEU B N 1
ATOM 3257 C CA . LEU B 1 73 ? -6.047 17.359 17.109 1 98.81 73 LEU B CA 1
ATOM 3258 C C . LEU B 1 73 ? -5.023 17.125 16.016 1 98.81 73 LEU B C 1
ATOM 3260 O O . LEU B 1 73 ? -5.352 16.594 14.945 1 98.81 73 LEU B O 1
ATOM 3264 N N . ALA B 1 74 ? -3.824 17.578 16.266 1 98.94 74 ALA B N 1
ATOM 3265 C CA . ALA B 1 74 ? -2.734 17.359 15.312 1 98.94 74 ALA B CA 1
ATOM 3266 C C . ALA B 1 74 ? -2.061 16 15.555 1 98.94 74 ALA B C 1
ATOM 3268 O O . ALA B 1 74 ? -1.541 15.75 16.641 1 98.94 74 ALA B O 1
ATOM 3269 N N . LEU B 1 75 ? -2.02 15.203 14.516 1 98.88 75 LEU B N 1
ATOM 3270 C CA . LEU B 1 75 ? -1.502 13.844 14.672 1 98.88 75 LEU B CA 1
ATOM 3271 C C . LEU B 1 75 ? -0.095 13.727 14.094 1 98.88 75 LEU B C 1
ATOM 3273 O O . LEU B 1 75 ? 0.232 14.391 13.109 1 98.88 75 LEU B O 1
ATOM 3277 N N . ASP B 1 76 ? 0.734 12.922 14.766 1 98.81 76 ASP B N 1
ATOM 3278 C CA . ASP B 1 76 ? 1.883 12.328 14.086 1 98.81 76 ASP B CA 1
ATOM 3279 C C . ASP B 1 76 ? 1.463 11.117 13.258 1 98.81 76 ASP B C 1
ATOM 3281 O O . ASP B 1 76 ? 1.095 10.078 13.805 1 98.81 76 ASP B O 1
ATOM 3285 N N . THR B 1 77 ? 1.501 11.25 11.977 1 98.44 77 THR B N 1
ATOM 3286 C CA . THR B 1 77 ? 1.165 10.078 11.18 1 98.44 77 THR B CA 1
ATOM 3287 C C . THR B 1 77 ? 2.168 8.953 11.422 1 98.44 77 THR B C 1
ATOM 3289 O O . THR B 1 77 ? 3.254 9.188 11.953 1 98.44 77 THR B O 1
ATOM 3292 N N . PRO B 1 78 ? 1.823 7.762 11.102 1 98.38 78 PRO B N 1
ATOM 3293 C CA . PRO B 1 78 ? 2.701 6.633 11.406 1 98.38 78 PRO B CA 1
ATOM 3294 C C . PRO B 1 78 ? 4.141 6.859 10.945 1 98.38 78 PRO B C 1
ATOM 3296 O O . PRO B 1 78 ? 4.367 7.328 9.828 1 98.38 78 PRO B O 1
ATOM 3299 N N . GLY B 1 79 ? 5.043 6.512 11.828 1 98.06 79 GLY B N 1
ATOM 3300 C CA . GLY B 1 79 ? 6.453 6.633 11.508 1 98.06 79 GLY B CA 1
ATOM 3301 C C . GLY B 1 79 ? 7 8.031 11.734 1 98.06 79 GLY B C 1
ATOM 3302 O O . GLY B 1 79 ? 8.195 8.273 11.578 1 98.06 79 GLY B O 1
ATOM 3303 N N . HIS B 1 80 ? 6.133 8.93 12.133 1 98.31 80 HIS B N 1
ATOM 3304 C CA . HIS B 1 80 ? 6.523 10.312 12.406 1 98.31 80 HIS B CA 1
ATOM 3305 C C . HIS B 1 80 ? 6.379 10.641 13.891 1 98.31 80 HIS B C 1
ATOM 3307 O O . HIS B 1 80 ? 5.551 10.047 14.586 1 98.31 80 HIS B O 1
ATOM 3313 N N . GLY B 1 81 ? 7.184 11.594 14.305 1 98.06 81 GLY B N 1
ATOM 3314 C CA . GLY B 1 81 ? 7.051 12.102 15.656 1 98.06 81 GLY B CA 1
ATOM 3315 C C . GLY B 1 81 ? 7.117 11.016 16.719 1 98.06 81 GLY B C 1
ATOM 3316 O O . GLY B 1 81 ? 8.062 10.219 16.734 1 98.06 81 GLY B O 1
ATOM 3317 N N . TYR B 1 82 ? 6.051 11.023 17.531 1 98.19 82 TYR B N 1
ATOM 3318 C CA . TYR B 1 82 ? 6.035 10.094 18.656 1 98.19 82 TYR B CA 1
ATOM 3319 C C . TYR B 1 82 ? 5.156 8.883 18.344 1 98.19 82 TYR B C 1
ATOM 3321 O O . TYR B 1 82 ? 4.938 8.031 19.203 1 98.19 82 TYR B O 1
ATOM 3329 N N . SER B 1 83 ? 4.668 8.797 17.109 1 98.62 83 SER B N 1
ATOM 3330 C CA . SER B 1 83 ? 3.818 7.672 16.719 1 98.62 83 SER B CA 1
ATOM 3331 C C . SER B 1 83 ? 4.648 6.426 16.422 1 98.62 83 SER B C 1
ATOM 3333 O O . SER B 1 83 ? 5.836 6.523 16.109 1 98.62 83 SER B O 1
ATOM 3335 N N . SER B 1 84 ? 4.023 5.305 16.531 1 98.12 84 SER B N 1
ATOM 3336 C CA . SER B 1 84 ? 4.652 4.035 16.188 1 98.12 84 SER B CA 1
ATOM 3337 C C . SER B 1 84 ? 5.02 3.98 14.703 1 98.12 84 SER B C 1
ATOM 3339 O O . SER B 1 84 ? 4.301 4.52 13.859 1 98.12 84 SER B O 1
ATOM 3341 N N . ARG B 1 85 ? 6.117 3.334 14.484 1 96.81 85 ARG B N 1
ATOM 3342 C CA . ARG B 1 85 ? 6.418 2.92 13.117 1 96.81 85 ARG B CA 1
ATOM 3343 C C . ARG B 1 85 ? 5.508 1.778 12.68 1 96.81 85 ARG B C 1
ATOM 3345 O O . ARG B 1 85 ? 4.938 1.076 13.523 1 96.81 85 ARG B O 1
ATOM 3352 N N . ILE B 1 86 ? 5.34 1.648 11.414 1 97 86 ILE B N 1
ATOM 3353 C CA . ILE B 1 86 ? 4.66 0.452 10.93 1 97 86 ILE B CA 1
ATOM 3354 C C . ILE B 1 86 ? 5.582 -0.758 11.078 1 97 86 ILE B C 1
ATOM 3356 O O . ILE B 1 86 ? 6.797 -0.607 11.234 1 97 86 ILE B O 1
ATOM 3360 N N . PRO B 1 87 ? 5.012 -1.966 11.055 1 96.94 87 PRO B N 1
ATOM 3361 C CA . PRO B 1 87 ? 5.824 -3.166 11.266 1 96.94 87 PRO B CA 1
ATOM 3362 C C . PRO B 1 87 ? 6.891 -3.35 10.188 1 96.94 87 PRO B C 1
ATOM 3364 O O . PRO B 1 87 ? 6.727 -2.867 9.062 1 96.94 87 PRO B O 1
ATOM 3367 N N . HIS B 1 88 ? 7.941 -4.051 10.562 1 96.06 88 HIS B N 1
ATOM 3368 C CA . HIS B 1 88 ? 9.016 -4.359 9.625 1 96.06 88 HIS B CA 1
ATOM 3369 C C . HIS B 1 88 ? 8.492 -5.125 8.422 1 96.06 88 HIS B C 1
ATOM 3371 O O . HIS B 1 88 ? 7.574 -5.938 8.547 1 96.06 88 HIS B O 1
ATOM 3377 N N . GLY B 1 89 ? 9.023 -4.828 7.254 1 95.31 89 GLY B N 1
ATOM 3378 C CA . GLY B 1 89 ? 8.641 -5.52 6.031 1 95.31 89 GLY B CA 1
ATOM 3379 C C . GLY B 1 89 ? 7.43 -4.898 5.352 1 95.31 89 GLY B C 1
ATOM 3380 O O . GLY B 1 89 ? 7.086 -5.273 4.23 1 95.31 89 GLY B O 1
ATOM 3381 N N . MET B 1 90 ? 6.77 -3.971 6.059 1 95.81 90 MET B N 1
ATOM 3382 C CA . MET B 1 90 ? 5.637 -3.25 5.488 1 95.81 90 MET B CA 1
ATOM 3383 C C . MET B 1 90 ? 6.078 -1.904 4.922 1 95.81 90 MET B C 1
ATOM 3385 O O . MET B 1 90 ? 7.117 -1.371 5.316 1 95.81 90 MET B O 1
ATOM 3389 N N . SER B 1 91 ? 5.266 -1.394 4.012 1 95 91 SER B N 1
ATOM 3390 C CA . SER B 1 91 ? 5.602 -0.104 3.416 1 95 91 SER B CA 1
ATOM 3391 C C . SER B 1 91 ? 4.539 0.944 3.732 1 95 91 SER B C 1
ATOM 3393 O O . SER B 1 91 ? 3.389 0.604 4.02 1 95 91 SER B O 1
ATOM 3395 N N . TYR B 1 92 ? 4.953 2.201 3.744 1 95 92 TYR B N 1
ATOM 3396 C CA . TYR B 1 92 ? 4.023 3.312 3.922 1 95 92 TYR B CA 1
ATOM 3397 C C . TYR B 1 92 ? 3.268 3.602 2.633 1 95 92 TYR B C 1
ATOM 3399 O O . TYR B 1 92 ? 3.863 4.016 1.635 1 95 92 TYR B O 1
ATOM 3407 N N . GLN B 1 93 ? 2.039 3.375 2.689 1 93.69 93 GLN B N 1
ATOM 3408 C CA . GLN B 1 93 ? 1.153 3.615 1.555 1 93.69 93 GLN B CA 1
ATOM 3409 C C . GLN B 1 93 ? 0.132 4.703 1.876 1 93.69 93 GLN B C 1
ATOM 3411 O O . GLN B 1 93 ? -0.552 4.637 2.9 1 93.69 93 GLN B O 1
ATOM 3416 N N . PRO B 1 94 ? -0 5.629 0.929 1 95.75 94 PRO B N 1
ATOM 3417 C CA . PRO B 1 94 ? -0.925 6.727 1.22 1 95.75 94 PRO B CA 1
ATOM 3418 C C . PRO B 1 94 ? -2.357 6.25 1.447 1 95.75 94 PRO B C 1
ATOM 3420 O O . PRO B 1 94 ? -3.096 6.852 2.23 1 95.75 94 PRO B O 1
ATOM 3423 N N . MET B 1 95 ? -2.736 5.18 0.851 1 94.44 95 MET B N 1
ATOM 3424 C CA . MET B 1 95 ? -4.105 4.688 0.978 1 94.44 95 MET B CA 1
ATOM 3425 C C . MET B 1 95 ? -4.391 4.238 2.408 1 94.44 95 MET B C 1
ATOM 3427 O O . MET B 1 95 ? -5.551 4.113 2.803 1 94.44 95 MET B O 1
ATOM 3431 N N . ASN B 1 96 ? -3.4 4.07 3.166 1 94.81 96 ASN B N 1
ATOM 3432 C CA . ASN B 1 96 ? -3.586 3.662 4.555 1 94.81 96 ASN B CA 1
ATOM 3433 C C . ASN B 1 96 ? -4.262 4.758 5.375 1 94.81 96 ASN B C 1
ATOM 3435 O O . ASN B 1 96 ? -4.734 4.504 6.484 1 94.81 96 ASN B O 1
ATOM 3439 N N . VAL B 1 97 ? -4.332 5.957 4.793 1 96.38 97 VAL B N 1
ATOM 3440 C CA . VAL B 1 97 ? -5.008 7.055 5.48 1 96.38 97 VAL B CA 1
ATOM 3441 C C . VAL B 1 97 ? -6.484 6.707 5.684 1 96.38 97 VAL B C 1
ATOM 3443 O O . VAL B 1 97 ? -7.098 7.133 6.664 1 96.38 97 VAL B O 1
ATOM 3446 N N . PHE B 1 98 ? -7.035 5.895 4.801 1 96.94 98 PHE B N 1
ATOM 3447 C CA . PHE B 1 98 ? -8.438 5.5 4.902 1 96.94 98 PHE B CA 1
ATOM 3448 C C . PHE B 1 98 ? -8.68 4.695 6.172 1 96.94 98 PHE B C 1
ATOM 3450 O O . PHE B 1 98 ? -9.68 4.898 6.863 1 96.94 98 PHE B O 1
ATOM 3457 N N . PHE B 1 99 ? -7.719 3.91 6.512 1 95.75 99 PHE B N 1
ATOM 3458 C CA . PHE B 1 99 ? -7.836 3.068 7.695 1 95.75 99 PHE B CA 1
ATOM 3459 C C . PHE B 1 99 ? -7.441 3.842 8.945 1 95.75 99 PHE B C 1
ATOM 3461 O O . PHE B 1 99 ? -8.109 3.74 9.984 1 95.75 99 PHE B O 1
ATOM 3468 N N . LEU B 1 100 ? -6.426 4.613 8.828 1 97.25 100 LEU B N 1
ATOM 3469 C CA . LEU B 1 100 ? -5.926 5.391 9.953 1 97.25 100 LEU B CA 1
ATOM 3470 C C . LEU B 1 100 ? -7.023 6.277 10.531 1 97.25 100 LEU B C 1
ATOM 3472 O O . LEU B 1 100 ? -7.273 6.262 11.742 1 97.25 100 LEU B O 1
ATOM 3476 N N . LEU B 1 101 ? -7.668 7.027 9.656 1 98.19 101 LEU B N 1
ATOM 3477 C CA . LEU B 1 101 ? -8.688 7.957 10.125 1 98.19 101 LEU B CA 1
ATOM 3478 C C . LEU B 1 101 ? -9.914 7.207 10.641 1 98.19 101 LEU B C 1
ATOM 3480 O O . LEU B 1 101 ? -10.609 7.684 11.539 1 98.19 101 LEU B O 1
ATOM 3484 N N . ASN B 1 102 ? -10.125 6.023 10.109 1 95.69 102 ASN B N 1
ATOM 3485 C CA . ASN B 1 102 ? -11.156 5.164 10.68 1 95.69 102 ASN B CA 1
ATOM 3486 C C . ASN B 1 102 ? -10.828 4.75 12.109 1 95.69 102 ASN B C 1
ATOM 3488 O O . ASN B 1 102 ? -11.695 4.75 12.977 1 95.69 102 ASN B O 1
ATOM 3492 N N . PHE B 1 103 ? -9.578 4.363 12.359 1 96.25 103 PHE B N 1
ATOM 3493 C CA . PHE B 1 103 ? -9.156 3.984 13.703 1 96.25 103 PHE B CA 1
ATOM 3494 C C . PHE B 1 103 ? -9.359 5.141 14.68 1 96.25 103 PHE B C 1
ATOM 3496 O O . PHE B 1 103 ? -9.852 4.945 15.789 1 96.25 103 PHE B O 1
ATOM 3503 N N . ILE B 1 104 ? -9.016 6.344 14.211 1 97.75 104 ILE B N 1
ATOM 3504 C CA . ILE B 1 104 ? -9.117 7.523 15.062 1 97.75 104 ILE B CA 1
ATOM 3505 C C . ILE B 1 104 ? -10.578 7.812 15.383 1 97.75 104 ILE B C 1
ATOM 3507 O O . ILE B 1 104 ? -10.945 8.016 16.547 1 97.75 104 ILE B O 1
ATOM 3511 N N . MET B 1 105 ? -11.406 7.801 14.359 1 96.94 105 MET B N 1
ATOM 3512 C CA . MET B 1 105 ? -12.836 8.062 14.539 1 96.94 105 MET B CA 1
ATOM 3513 C C . MET B 1 105 ? -13.469 7.027 15.453 1 96.94 105 MET B C 1
ATOM 3515 O O . MET B 1 105 ? -14.273 7.367 16.328 1 96.94 105 MET B O 1
ATOM 3519 N N . ALA B 1 106 ? -13.07 5.785 15.273 1 94.94 106 ALA B N 1
ATOM 3520 C CA . ALA B 1 106 ? -13.617 4.707 16.094 1 94.94 106 ALA B CA 1
ATOM 3521 C C . ALA B 1 106 ? -13.211 4.867 17.547 1 94.94 106 ALA B C 1
ATOM 3523 O O . ALA B 1 106 ? -14.016 4.641 18.453 1 94.94 106 ALA B O 1
ATOM 3524 N N . GLU B 1 107 ? -11.984 5.234 17.766 1 95.69 107 GLU B N 1
ATOM 3525 C CA . GLU B 1 107 ? -11.477 5.402 19.125 1 95.69 107 GLU B CA 1
ATOM 3526 C C . GLU B 1 107 ? -12.281 6.438 19.891 1 95.69 107 GLU B C 1
ATOM 3528 O O . GLU B 1 107 ? -12.555 6.262 21.078 1 95.69 107 GLU B O 1
ATOM 3533 N N . TYR B 1 108 ? -12.703 7.484 19.219 1 95.56 108 TYR B N 1
ATOM 3534 C CA . TYR B 1 108 ? -13.367 8.586 19.906 1 95.56 108 TYR B CA 1
ATOM 3535 C C . TYR B 1 108 ? -14.867 8.562 19.656 1 95.56 108 TYR B C 1
ATOM 3537 O O . TYR B 1 108 ? -15.594 9.453 20.125 1 95.56 108 TYR B O 1
ATOM 3545 N N . GLY B 1 109 ? -15.32 7.594 18.859 1 94.75 109 GLY B N 1
ATOM 3546 C CA . GLY B 1 109 ? -16.734 7.449 18.594 1 94.75 109 GLY B CA 1
ATOM 3547 C C . GLY B 1 109 ? -17.297 8.539 17.688 1 94.75 109 GLY B C 1
ATOM 3548 O O . GLY B 1 109 ? -18.438 8.969 17.859 1 94.75 109 GLY B O 1
ATOM 3549 N N . TRP B 1 110 ? -16.5 9.086 16.812 1 95.38 110 TRP B N 1
ATOM 3550 C CA . TRP B 1 110 ? -16.938 10.156 15.922 1 95.38 110 TRP B CA 1
ATOM 3551 C C . TRP B 1 110 ? -17.625 9.586 14.688 1 95.38 110 TRP B C 1
ATOM 3553 O O . TRP B 1 110 ? -17.109 8.68 14.031 1 95.38 110 TRP B O 1
ATOM 3563 N N . ARG B 1 111 ? -18.719 10.094 14.297 1 93.25 111 ARG B N 1
ATOM 3564 C CA . ARG B 1 111 ? -19.422 9.711 13.07 1 93.25 111 ARG B CA 1
ATOM 3565 C C . ARG B 1 111 ? -18.938 10.531 11.883 1 93.25 111 ARG B C 1
ATOM 3567 O O . ARG B 1 111 ? -18.969 10.062 10.742 1 93.25 111 ARG B O 1
ATOM 3574 N N . LYS B 1 112 ? -18.531 11.75 12.203 1 96.19 112 LYS B N 1
ATOM 3575 C CA . LYS B 1 112 ? -17.984 12.664 11.211 1 96.19 112 LYS B CA 1
ATOM 3576 C C . LYS B 1 112 ? -16.609 13.18 11.633 1 96.19 112 LYS B C 1
ATOM 3578 O O . LYS B 1 112 ? -16.188 12.977 12.773 1 96.19 112 LYS B O 1
ATOM 3583 N N . ILE B 1 113 ? -15.984 13.773 10.672 1 97.88 113 ILE B N 1
ATOM 3584 C CA . ILE B 1 113 ? -14.641 14.273 10.945 1 97.88 113 ILE B CA 1
ATOM 3585 C C . ILE B 1 113 ? -14.414 15.586 10.195 1 97.88 113 ILE B C 1
ATOM 3587 O O . ILE B 1 113 ? -14.938 15.773 9.094 1 97.88 113 ILE B O 1
ATOM 3591 N N . SER B 1 114 ? -13.789 16.547 10.812 1 98.69 114 SER B N 1
ATOM 3592 C CA . SER B 1 114 ? -13.258 17.75 10.195 1 98.69 114 SER B CA 1
ATOM 3593 C C . SER B 1 114 ? -11.75 17.672 10.008 1 98.69 114 SER B C 1
ATOM 3595 O O . SER B 1 114 ? -11.039 17.172 10.891 1 98.69 114 SER B O 1
ATOM 3597 N N . LEU B 1 115 ? -11.297 18.141 8.812 1 98.88 115 LEU B N 1
ATOM 3598 C CA . LEU B 1 115 ? -9.914 17.828 8.477 1 98.88 115 LEU B CA 1
ATOM 3599 C C . LEU B 1 115 ? -9.156 19.094 8.078 1 98.88 115 LEU B C 1
ATOM 3601 O O . LEU B 1 115 ? -9.703 19.953 7.387 1 98.88 115 LEU B O 1
ATOM 3605 N N . MET B 1 116 ? -7.941 19.219 8.523 1 98.94 116 MET B N 1
ATOM 3606 C CA . MET B 1 116 ? -6.965 20.203 8.055 1 98.94 116 MET B CA 1
ATOM 3607 C C . MET B 1 116 ? -5.641 19.516 7.707 1 98.94 116 MET B C 1
ATOM 3609 O O . MET B 1 116 ? -5.148 18.688 8.469 1 98.94 116 MET B O 1
ATOM 3613 N N . GLY B 1 117 ? -5.105 19.781 6.551 1 98.88 117 GLY B N 1
ATOM 3614 C CA . GLY B 1 117 ? -3.855 19.172 6.137 1 98.88 117 GLY B CA 1
ATOM 3615 C C . GLY B 1 117 ? -2.854 20.172 5.582 1 98.88 117 GLY B C 1
ATOM 3616 O O . GLY B 1 117 ? -3.238 21.219 5.051 1 98.88 117 GLY B O 1
ATOM 3617 N N . HIS B 1 118 ? -1.592 19.891 5.738 1 98.81 118 HIS B N 1
ATOM 3618 C CA . HIS B 1 118 ? -0.504 20.594 5.07 1 98.81 118 HIS B CA 1
ATOM 3619 C C . HIS B 1 118 ? 0.287 19.656 4.164 1 98.81 118 HIS B C 1
ATOM 3621 O O . HIS B 1 118 ? 0.687 18.562 4.582 1 98.81 118 HIS B O 1
ATOM 3627 N N . SER B 1 119 ? 0.549 20.062 2.891 1 97.62 119 SER B N 1
ATOM 3628 C CA . SER B 1 119 ? 1.414 19.312 1.982 1 97.62 119 SER B CA 1
ATOM 3629 C C . SER B 1 119 ? 0.936 17.875 1.821 1 97.62 119 SER B C 1
ATOM 3631 O O . SER B 1 119 ? -0.21 17.641 1.437 1 97.62 119 SER B O 1
ATOM 3633 N N . MET B 1 120 ? 1.649 16.922 2.232 1 97.56 120 MET B N 1
ATOM 3634 C CA . MET B 1 120 ? 1.216 15.523 2.178 1 97.56 120 MET B CA 1
ATOM 3635 C C . MET B 1 120 ? -0.095 15.328 2.932 1 97.56 120 MET B C 1
ATOM 3637 O O . MET B 1 120 ? -0.971 14.586 2.482 1 97.56 120 MET B O 1
ATOM 3641 N N . GLY B 1 121 ? -0.206 15.984 4.066 1 98.69 121 GLY B N 1
ATOM 3642 C CA . GLY B 1 121 ? -1.449 15.914 4.816 1 98.69 121 GLY B CA 1
ATOM 3643 C C . GLY B 1 121 ? -2.654 16.375 4.023 1 98.69 121 GLY B C 1
ATOM 3644 O O . GLY B 1 121 ? -3.73 15.789 4.109 1 98.69 121 GLY B O 1
ATOM 3645 N N . SER B 1 122 ? -2.467 17.422 3.25 1 98.69 122 SER B N 1
ATOM 3646 C CA . SER B 1 122 ? -3.543 17.922 2.402 1 98.69 122 SER B CA 1
ATOM 3647 C C . SER B 1 122 ? -3.916 16.906 1.325 1 98.69 122 SER B C 1
ATOM 3649 O O . SER B 1 122 ? -5.094 16.734 1.012 1 98.69 122 SER B O 1
ATOM 3651 N N . VAL B 1 123 ? -2.916 16.25 0.801 1 98.44 123 VAL B N 1
ATOM 3652 C CA . VAL B 1 123 ? -3.123 15.227 -0.22 1 98.44 123 VAL B CA 1
ATOM 3653 C C . VAL B 1 123 ? -3.92 14.062 0.366 1 98.44 123 VAL B C 1
ATOM 3655 O O . VAL B 1 123 ? -4.863 13.57 -0.259 1 98.44 123 VAL B O 1
ATOM 3658 N N . LEU B 1 124 ? -3.564 13.688 1.55 1 98.69 124 LEU B N 1
ATOM 3659 C CA . LEU B 1 124 ? -4.246 12.594 2.23 1 98.69 124 LEU B CA 1
ATOM 3660 C C . LEU B 1 124 ? -5.688 12.961 2.557 1 98.69 124 LEU B C 1
ATOM 3662 O O . LEU B 1 124 ? -6.602 12.164 2.355 1 98.69 124 LEU B O 1
ATOM 3666 N N . VAL B 1 125 ? -5.875 14.188 2.992 1 98.62 125 VAL B N 1
ATOM 3667 C CA . VAL B 1 125 ? -7.207 14.656 3.361 1 98.62 125 VAL B CA 1
ATOM 3668 C C . VAL B 1 125 ? -8.086 14.758 2.115 1 98.62 125 VAL B C 1
ATOM 3670 O O . VAL B 1 125 ? -9.273 14.422 2.154 1 98.62 125 VAL B O 1
ATOM 3673 N N . TYR B 1 126 ? -7.523 15.234 1 1 98.81 126 TYR B N 1
ATOM 3674 C CA . TYR B 1 126 ? -8.219 15.289 -0.281 1 98.81 126 TYR B CA 1
ATOM 3675 C C . TYR B 1 126 ? -8.773 13.922 -0.658 1 98.81 126 TYR B C 1
ATOM 3677 O O . TYR B 1 126 ? -9.961 13.797 -0.979 1 98.81 126 TYR B O 1
ATOM 3685 N N . ALA B 1 127 ? -7.977 12.961 -0.585 1 98.75 127 ALA B N 1
ATOM 3686 C CA . ALA B 1 127 ? -8.352 11.602 -0.959 1 98.75 127 ALA B CA 1
ATOM 3687 C C . ALA B 1 127 ? -9.422 11.055 -0.021 1 98.75 127 ALA B C 1
ATOM 3689 O O . ALA B 1 127 ? -10.445 10.531 -0.473 1 98.75 127 ALA B O 1
ATOM 3690 N N . TYR B 1 128 ? -9.211 11.188 1.281 1 98.81 128 TYR B N 1
ATOM 3691 C CA . TYR B 1 128 ? -10.164 10.656 2.25 1 98.81 128 TYR B CA 1
ATOM 3692 C C . TYR B 1 128 ? -11.523 11.32 2.102 1 98.81 128 TYR B C 1
ATOM 3694 O O . TYR B 1 128 ? -12.547 10.641 2.025 1 98.81 128 TYR B O 1
ATOM 3702 N N . ALA B 1 129 ? -11.5 12.633 2.043 1 98.88 129 ALA B N 1
ATOM 3703 C CA . ALA B 1 129 ? -12.75 13.398 1.983 1 98.88 129 ALA B CA 1
ATOM 3704 C C . ALA B 1 129 ? -13.523 13.078 0.707 1 98.88 129 ALA B C 1
ATOM 3706 O O . ALA B 1 129 ? -14.758 13.07 0.707 1 98.88 129 ALA B O 1
ATOM 3707 N N . ALA B 1 130 ? -12.812 12.844 -0.323 1 98.81 130 ALA B N 1
ATOM 3708 C CA . ALA B 1 130 ? -13.453 12.562 -1.604 1 98.81 130 ALA B CA 1
ATOM 3709 C C . ALA B 1 130 ? -14.023 11.148 -1.639 1 98.81 130 ALA B C 1
ATOM 3711 O O . ALA B 1 130 ? -15.07 10.906 -2.24 1 98.81 130 ALA B O 1
ATOM 3712 N N . VAL B 1 131 ? -13.336 10.219 -1.039 1 98.31 131 VAL B N 1
ATOM 3713 C CA . VAL B 1 131 ? -13.789 8.828 -1.022 1 98.31 131 VAL B CA 1
ATOM 3714 C C . VAL B 1 131 ? -14.953 8.672 -0.051 1 98.31 131 VAL B C 1
ATOM 3716 O O . VAL B 1 131 ? -15.867 7.879 -0.29 1 98.31 131 VAL B O 1
ATOM 3719 N N . PHE B 1 132 ? -14.93 9.461 1.047 1 98.06 132 PHE B N 1
ATOM 3720 C CA . PHE B 1 132 ? -15.977 9.406 2.064 1 98.06 132 PHE B CA 1
ATOM 3721 C C . PHE B 1 132 ? -16.562 10.789 2.309 1 98.06 132 PHE B C 1
ATOM 3723 O O . PHE B 1 132 ? -16.531 11.289 3.436 1 98.06 132 PHE B O 1
ATOM 3730 N N . PRO B 1 133 ? -17.219 11.297 1.346 1 98.12 133 PRO B N 1
ATOM 3731 C CA . PRO B 1 133 ? -17.641 12.695 1.463 1 98.12 133 PRO B CA 1
ATOM 3732 C C . PRO B 1 133 ? -18.688 12.898 2.559 1 98.12 133 PRO B C 1
ATOM 3734 O O . PRO B 1 133 ? -18.734 13.961 3.182 1 98.12 133 PRO B O 1
ATOM 3737 N N . THR B 1 134 ? -19.453 11.945 2.883 1 97.06 134 THR B N 1
ATOM 3738 C CA . THR B 1 134 ? -20.531 12.086 3.859 1 97.06 134 THR B CA 1
ATOM 3739 C C . THR B 1 134 ? -19.969 12.062 5.281 1 97.06 134 THR B C 1
ATOM 3741 O O . THR B 1 134 ? -20.672 12.438 6.23 1 97.06 134 THR B O 1
ATOM 3744 N N . ARG B 1 135 ? -18.75 11.656 5.414 1 97.19 135 ARG B N 1
ATOM 3745 C CA . ARG B 1 135 ? -18.141 11.562 6.734 1 97.19 135 ARG B CA 1
ATOM 3746 C C . ARG B 1 135 ? -17.375 12.844 7.082 1 97.19 135 ARG B C 1
ATOM 3748 O O . ARG B 1 135 ? -16.891 12.992 8.203 1 97.19 135 ARG B O 1
ATOM 3755 N N . VAL B 1 136 ? -17.281 13.773 6.156 1 98.38 136 VAL B N 1
ATOM 3756 C CA . VAL B 1 136 ? -16.406 14.922 6.367 1 98.38 136 VAL B CA 1
ATOM 3757 C C . VAL B 1 136 ? -17.234 16.203 6.387 1 98.38 136 VAL B C 1
ATOM 3759 O O . VAL B 1 136 ? -17.969 16.484 5.438 1 98.38 136 VAL B O 1
ATOM 3762 N N . ASP B 1 137 ? -17.062 17 7.41 1 96.5 137 ASP B N 1
ATOM 3763 C CA . ASP B 1 137 ? -17.844 18.219 7.547 1 96.5 137 ASP B CA 1
ATOM 3764 C C . ASP B 1 137 ? -17.156 19.391 6.84 1 96.5 137 ASP B C 1
ATOM 3766 O O . ASP B 1 137 ? -17.828 20.25 6.262 1 96.5 137 ASP B O 1
ATOM 3770 N N . LEU B 1 138 ? -15.906 19.453 6.961 1 98.31 138 LEU B N 1
ATOM 3771 C CA . LEU B 1 138 ? -15.172 20.531 6.281 1 98.31 138 LEU B CA 1
ATOM 3772 C C . LEU B 1 138 ? -13.711 20.141 6.098 1 98.31 138 LEU B C 1
ATOM 3774 O O . LEU B 1 138 ? -13.203 19.25 6.785 1 98.31 138 LEU B O 1
ATOM 3778 N N . VAL B 1 139 ? -13.039 20.781 5.129 1 98.88 139 VAL B N 1
ATOM 3779 C CA . VAL B 1 139 ? -11.648 20.516 4.777 1 98.88 139 VAL B CA 1
ATOM 3780 C C . VAL B 1 139 ? -10.891 21.844 4.652 1 98.88 139 VAL B C 1
ATOM 3782 O O . VAL B 1 139 ? -11.391 22.797 4.051 1 98.88 139 VAL B O 1
ATOM 3785 N N . VAL B 1 140 ? -9.75 21.891 5.293 1 98.94 140 VAL B N 1
ATOM 3786 C CA . VAL B 1 140 ? -8.781 22.953 5.07 1 98.94 140 VAL B CA 1
ATOM 3787 C C . VAL B 1 140 ? -7.469 22.359 4.562 1 98.94 140 VAL B C 1
ATOM 3789 O O . VAL B 1 140 ? -6.852 21.531 5.238 1 98.94 140 VAL B O 1
ATOM 3792 N N . SER B 1 141 ? -7.059 22.75 3.383 1 98.88 141 SER B N 1
ATOM 3793 C CA . SER B 1 141 ? -5.793 22.312 2.814 1 98.88 141 SER B CA 1
ATOM 3794 C C . SER B 1 141 ? -4.797 23.453 2.711 1 98.88 141 SER B C 1
ATOM 3796 O O . SER B 1 141 ? -5.094 24.484 2.096 1 98.88 141 SER B O 1
ATOM 3798 N N . LEU B 1 142 ? -3.604 23.219 3.256 1 98.81 142 LEU B N 1
ATOM 3799 C CA . LEU B 1 142 ? -2.555 24.219 3.238 1 98.81 142 LEU B CA 1
ATOM 3800 C C . LEU B 1 142 ? -1.447 23.844 2.26 1 98.81 142 LEU B C 1
ATOM 3802 O O . LEU B 1 142 ? -0.75 22.844 2.461 1 98.81 142 LEU B O 1
ATOM 3806 N N . ASP B 1 143 ? -1.35 24.438 1.129 1 98.38 143 ASP B N 1
ATOM 3807 C CA . ASP B 1 143 ? -0.292 24.578 0.132 1 98.38 143 ASP B CA 1
ATOM 3808 C C . ASP B 1 143 ? -0.231 23.344 -0.778 1 98.38 143 ASP B C 1
ATOM 3810 O O . ASP B 1 143 ? 0.591 23.281 -1.695 1 98.38 143 ASP B O 1
ATOM 3814 N N . ALA B 1 144 ? -0.875 22.344 -0.558 1 97.69 144 ALA B N 1
ATOM 3815 C CA . ALA B 1 144 ? -1.099 21.25 -1.496 1 97.69 144 ALA B CA 1
ATOM 3816 C C . ALA B 1 144 ? -2.586 20.938 -1.633 1 97.69 144 ALA B C 1
ATOM 3818 O O . ALA B 1 144 ? -3.354 21.109 -0.682 1 97.69 144 ALA B O 1
ATOM 3819 N N . LEU B 1 145 ? -2.885 20.531 -2.811 1 97.69 145 LEU B N 1
ATOM 3820 C CA . LEU B 1 145 ? -4.312 20.359 -3.057 1 97.69 145 LEU B CA 1
ATOM 3821 C C . LEU B 1 145 ? -4.672 18.875 -3.158 1 97.69 145 LEU B C 1
ATOM 3823 O O . LEU B 1 145 ? -5.5 18.375 -2.393 1 97.69 145 LEU B O 1
ATOM 3827 N N . LYS B 1 146 ? -4.035 18.156 -4.07 1 98.19 146 LYS B N 1
ATOM 3828 C CA . LYS B 1 146 ? -4.41 16.797 -4.438 1 98.19 146 LYS B CA 1
ATOM 3829 C C . LYS B 1 146 ? -3.174 15.945 -4.703 1 98.19 146 LYS B C 1
ATOM 3831 O O . LYS B 1 146 ? -2.053 16.453 -4.742 1 98.19 146 LYS B O 1
ATOM 3836 N N . PRO B 1 147 ? -3.387 14.602 -4.867 1 97.5 147 PRO B N 1
ATOM 3837 C CA . PRO B 1 147 ? -2.24 13.781 -5.27 1 97.5 147 PRO B CA 1
ATOM 3838 C C . PRO B 1 147 ? -1.57 14.289 -6.543 1 97.5 147 PRO B C 1
ATOM 3840 O O . PRO B 1 147 ? -2.254 14.727 -7.477 1 97.5 147 PRO B O 1
ATOM 3843 N N . GLN B 1 148 ? -0.256 14.234 -6.531 1 95.56 148 GLN B N 1
ATOM 3844 C CA . GLN B 1 148 ? 0.517 14.703 -7.676 1 95.56 148 GLN B CA 1
ATOM 3845 C C . GLN B 1 148 ? 0.386 13.742 -8.852 1 95.56 148 GLN B C 1
ATOM 3847 O O . GLN B 1 148 ? 0.281 12.523 -8.664 1 95.56 148 GLN B O 1
ATOM 3852 N N . VAL B 1 149 ? 0.417 14.336 -10 1 96.19 149 VAL B N 1
ATOM 3853 C CA . VAL B 1 149 ? 0.447 13.555 -11.227 1 96.19 149 VAL B CA 1
ATOM 3854 C C . VAL B 1 149 ? 1.866 13.531 -11.789 1 96.19 149 VAL B C 1
ATOM 3856 O O . VAL B 1 149 ? 2.447 14.586 -12.07 1 96.19 149 VAL B O 1
ATOM 3859 N N . LEU B 1 150 ? 2.359 12.375 -11.906 1 94.19 150 LEU B N 1
ATOM 3860 C CA . LEU B 1 150 ? 3.684 12.172 -12.492 1 94.19 150 LEU B CA 1
ATOM 3861 C C . LEU B 1 150 ? 3.584 11.445 -13.828 1 94.19 150 LEU B C 1
ATOM 3863 O O . LEU B 1 150 ? 2.615 10.727 -14.078 1 94.19 150 LEU B O 1
ATOM 3867 N N . SER B 1 151 ? 4.559 11.695 -14.648 1 94.38 151 SER B N 1
ATOM 3868 C CA . SER B 1 151 ? 4.574 10.969 -15.914 1 94.38 151 SER B CA 1
ATOM 3869 C C . SER B 1 151 ? 4.832 9.484 -15.688 1 94.38 151 SER B C 1
ATOM 3871 O O . SER B 1 151 ? 5.445 9.094 -14.688 1 94.38 151 SER B O 1
ATOM 3873 N N . ASP B 1 152 ? 4.379 8.695 -16.641 1 94 152 ASP B N 1
ATOM 3874 C CA . ASP B 1 152 ? 4.543 7.25 -16.531 1 94 152 ASP B CA 1
ATOM 3875 C C . ASP B 1 152 ? 6.02 6.867 -16.484 1 94 152 ASP B C 1
ATOM 3877 O O . ASP B 1 152 ? 6.406 5.969 -15.734 1 94 152 ASP B O 1
ATOM 3881 N N . THR B 1 153 ? 6.832 7.547 -17.25 1 94.94 153 THR B N 1
ATOM 3882 C CA . THR B 1 153 ? 8.266 7.273 -17.266 1 94.94 153 THR B CA 1
ATOM 3883 C C . THR B 1 153 ? 8.883 7.551 -15.891 1 94.94 153 THR B C 1
ATOM 3885 O O . THR B 1 153 ? 9.672 6.754 -15.383 1 94.94 153 THR B O 1
ATOM 3888 N N . VAL B 1 154 ? 8.445 8.617 -15.328 1 95.12 154 VAL B N 1
ATOM 3889 C CA . VAL B 1 154 ? 8.961 8.992 -14.016 1 95.12 154 VAL B CA 1
ATOM 3890 C C . VAL B 1 154 ? 8.5 7.984 -12.969 1 95.12 154 VAL B C 1
ATOM 3892 O O . VAL B 1 154 ? 9.289 7.562 -12.117 1 95.12 154 VAL B O 1
ATOM 3895 N N . ILE B 1 155 ? 7.297 7.578 -13.039 1 95.88 155 ILE B N 1
ATOM 3896 C CA . ILE B 1 155 ? 6.719 6.648 -12.078 1 95.88 155 ILE B CA 1
ATOM 3897 C C . ILE B 1 155 ? 7.492 5.332 -12.102 1 95.88 155 ILE B C 1
ATOM 3899 O O . ILE B 1 155 ? 7.898 4.82 -11.062 1 95.88 155 ILE B O 1
ATOM 3903 N N . VAL B 1 156 ? 7.691 4.777 -13.281 1 96.19 156 VAL B N 1
ATOM 3904 C CA . VAL B 1 156 ? 8.375 3.496 -13.43 1 96.19 156 VAL B CA 1
ATOM 3905 C C . VAL B 1 156 ? 9.812 3.613 -12.93 1 96.19 156 VAL B C 1
ATOM 3907 O O . VAL B 1 156 ? 10.305 2.73 -12.227 1 96.19 156 VAL B O 1
ATOM 3910 N N . SER B 1 157 ? 10.453 4.734 -13.211 1 96.19 157 SER B N 1
ATOM 3911 C CA . SER B 1 157 ? 11.82 4.965 -12.758 1 96.19 157 SER B CA 1
ATOM 3912 C C . SER B 1 157 ? 11.891 5.082 -11.242 1 96.19 157 SER B C 1
ATOM 3914 O O . SER B 1 157 ? 12.797 4.535 -10.609 1 96.19 157 SER B O 1
ATOM 3916 N N . LEU B 1 158 ? 10.961 5.773 -10.703 1 95.69 158 LEU B N 1
ATOM 3917 C CA . LEU B 1 158 ? 10.922 5.957 -9.258 1 95.69 158 LEU B CA 1
ATOM 3918 C C . LEU B 1 158 ? 10.75 4.621 -8.547 1 95.69 158 LEU B C 1
ATOM 3920 O O . LEU B 1 158 ? 11.406 4.363 -7.535 1 95.69 158 LEU B O 1
ATOM 3924 N N . MET B 1 159 ? 9.875 3.785 -9.047 1 96.38 159 MET B N 1
ATOM 3925 C CA . MET B 1 159 ? 9.672 2.475 -8.438 1 96.38 159 MET B CA 1
ATOM 3926 C C . MET B 1 159 ? 10.969 1.673 -8.414 1 96.38 159 MET B C 1
ATOM 3928 O O . MET B 1 159 ? 11.32 1.077 -7.398 1 96.38 159 MET B O 1
ATOM 3932 N N . ALA B 1 160 ? 11.68 1.688 -9.484 1 96.75 160 ALA B N 1
ATOM 3933 C CA . ALA B 1 160 ? 12.93 0.94 -9.617 1 96.75 160 ALA B CA 1
ATOM 3934 C C . ALA B 1 160 ? 14 1.494 -8.688 1 96.75 160 ALA B C 1
ATOM 3936 O O . ALA B 1 160 ? 14.781 0.735 -8.109 1 96.75 160 ALA B O 1
ATOM 3937 N N . GLU B 1 161 ? 13.984 2.77 -8.516 1 96.75 161 GLU B N 1
ATOM 3938 C CA . GLU B 1 161 ? 15.047 3.438 -7.766 1 96.75 161 GLU B CA 1
ATOM 3939 C C . GLU B 1 161 ? 14.773 3.395 -6.266 1 96.75 161 GLU B C 1
ATOM 3941 O O . GLU B 1 161 ? 15.695 3.199 -5.469 1 96.75 161 GLU B O 1
ATOM 3946 N N . LEU B 1 162 ? 13.578 3.527 -5.906 1 96.5 162 LEU B N 1
ATOM 3947 C CA . LEU B 1 162 ? 13.266 3.732 -4.496 1 96.5 162 LEU B CA 1
ATOM 3948 C C . LEU B 1 162 ? 13.078 2.4 -3.779 1 96.5 162 LEU B C 1
ATOM 3950 O O . LEU B 1 162 ? 13.305 2.303 -2.572 1 96.5 162 LEU B O 1
ATOM 3954 N N . THR B 1 163 ? 12.695 1.363 -4.512 1 95.69 163 THR B N 1
ATOM 3955 C CA . THR B 1 163 ? 12.414 0.079 -3.881 1 95.69 163 THR B CA 1
ATOM 3956 C C . THR B 1 163 ? 13.648 -0.458 -3.164 1 95.69 163 THR B C 1
ATOM 3958 O O . THR B 1 163 ? 13.586 -0.794 -1.979 1 95.69 163 THR B O 1
ATOM 3961 N N . PRO B 1 164 ? 14.836 -0.52 -3.801 1 95.44 164 PRO B N 1
ATOM 3962 C CA . PRO B 1 164 ? 16.016 -1.014 -3.09 1 95.44 164 PRO B CA 1
ATOM 3963 C C . PRO B 1 164 ? 16.391 -0.152 -1.884 1 95.44 164 PRO B C 1
ATOM 3965 O O . PRO B 1 164 ? 16.875 -0.67 -0.875 1 95.44 164 PRO B O 1
ATOM 3968 N N . GLU B 1 165 ? 16.156 1.15 -2.018 1 96.56 165 GLU B N 1
ATOM 3969 C CA . GLU B 1 165 ? 16.453 2.049 -0.904 1 96.56 165 GLU B CA 1
ATOM 3970 C C . GLU B 1 165 ? 15.516 1.784 0.276 1 96.56 165 GLU B C 1
ATOM 3972 O O . GLU B 1 165 ? 15.945 1.821 1.432 1 96.56 165 GLU B O 1
ATOM 3977 N N . PHE B 1 166 ? 14.336 1.516 -0.05 1 96.25 166 PHE B N 1
ATOM 3978 C CA . PHE B 1 166 ? 13.383 1.14 0.985 1 96.25 166 PHE B CA 1
ATOM 3979 C C . PHE B 1 166 ? 13.828 -0.127 1.703 1 96.25 166 PHE B C 1
ATOM 3981 O O . PHE B 1 166 ? 13.797 -0.192 2.934 1 96.25 166 PHE B O 1
ATOM 3988 N N . VAL B 1 167 ? 14.188 -1.129 0.969 1 94.75 167 VAL B N 1
ATOM 3989 C CA . VAL B 1 167 ? 14.617 -2.408 1.527 1 94.75 167 VAL B CA 1
ATOM 3990 C C . VAL B 1 167 ? 15.812 -2.193 2.457 1 94.75 167 VAL B C 1
ATOM 3992 O O . VAL B 1 167 ? 15.867 -2.764 3.549 1 94.75 167 VAL B O 1
ATOM 3995 N N . LYS B 1 168 ? 16.719 -1.352 2.053 1 94.75 168 LYS B N 1
ATOM 3996 C CA . LYS B 1 168 ? 17.875 -1.038 2.883 1 94.75 168 LYS B CA 1
ATOM 3997 C C . LYS B 1 168 ? 17.453 -0.37 4.188 1 94.75 168 LYS B C 1
ATOM 3999 O O . LYS B 1 168 ? 17.938 -0.724 5.262 1 94.75 168 LYS B O 1
ATOM 4004 N N . ALA B 1 169 ? 16.562 0.549 4.051 1 95.06 169 ALA B N 1
ATOM 4005 C CA . ALA B 1 169 ? 16.078 1.258 5.234 1 95.06 169 ALA B CA 1
ATOM 4006 C C . ALA B 1 169 ? 15.359 0.308 6.184 1 95.06 169 ALA B C 1
ATOM 4008 O O . ALA B 1 169 ? 15.516 0.401 7.406 1 95.06 169 ALA B O 1
ATOM 4009 N N . ASP B 1 170 ? 14.57 -0.554 5.637 1 95.25 170 ASP B N 1
ATOM 4010 C CA . ASP B 1 170 ? 13.844 -1.533 6.441 1 95.25 170 ASP B CA 1
ATOM 4011 C C . ASP B 1 170 ? 14.805 -2.438 7.207 1 95.25 170 ASP B C 1
ATOM 4013 O O . ASP B 1 170 ? 14.594 -2.721 8.391 1 95.25 170 ASP B O 1
ATOM 4017 N N . ARG B 1 171 ? 15.852 -2.855 6.52 1 93.62 171 ARG B N 1
ATOM 4018 C CA . ARG B 1 171 ? 16.859 -3.701 7.148 1 93.62 171 ARG B CA 1
ATOM 4019 C C . ARG B 1 171 ? 17.547 -2.967 8.289 1 93.62 171 ARG B C 1
ATOM 4021 O O . ARG B 1 171 ? 17.781 -3.543 9.359 1 93.62 171 ARG B O 1
ATOM 4028 N N . ARG B 1 172 ? 17.812 -1.764 8.062 1 92.69 172 ARG B N 1
ATOM 4029 C CA . ARG B 1 172 ? 18.453 -0.95 9.094 1 92.69 172 ARG B CA 1
ATOM 4030 C C . ARG B 1 172 ? 17.562 -0.833 10.328 1 92.69 172 ARG B C 1
ATOM 4032 O O . ARG B 1 172 ? 18.047 -0.883 11.453 1 92.69 172 ARG B O 1
ATOM 4039 N N . ASN B 1 173 ? 16.297 -0.642 10.117 1 92.69 173 ASN B N 1
ATOM 4040 C CA . ASN B 1 173 ? 15.352 -0.544 11.227 1 92.69 173 ASN B CA 1
ATOM 4041 C C . ASN B 1 173 ? 15.32 -1.826 12.047 1 92.69 173 ASN B C 1
ATOM 4043 O O . ASN B 1 173 ? 15.055 -1.788 13.25 1 92.69 173 ASN B O 1
ATOM 4047 N N . GLN B 1 174 ? 15.586 -2.914 11.406 1 91.75 174 GLN B N 1
ATOM 4048 C CA . GLN B 1 174 ? 15.555 -4.203 12.094 1 91.75 174 GLN B CA 1
ATOM 4049 C C . GLN B 1 174 ? 16.797 -4.395 12.953 1 91.75 174 GLN B C 1
ATOM 4051 O O . GLN B 1 174 ? 16.766 -5.121 13.953 1 91.75 174 GLN B O 1
ATOM 4056 N N . ASP B 1 175 ? 17.984 -3.879 12.633 1 86.81 175 ASP B N 1
ATOM 4057 C CA . ASP B 1 175 ? 19.25 -4.02 13.344 1 86.81 175 ASP B CA 1
ATOM 4058 C C . ASP B 1 175 ? 19.281 -3.15 14.602 1 86.81 175 ASP B C 1
ATOM 4060 O O . ASP B 1 175 ? 20.156 -3.316 15.461 1 86.81 175 ASP B O 1
ATOM 4064 N N . ARG B 1 176 ? 18.422 -2.428 15.008 1 74.44 176 ARG B N 1
ATOM 4065 C CA . ARG B 1 176 ? 18.234 -1.589 16.188 1 74.44 176 ARG B CA 1
ATOM 4066 C C . ARG B 1 176 ? 19.484 -0.741 16.453 1 74.44 176 ARG B C 1
ATOM 4068 O O . ARG B 1 176 ? 19.844 -0.51 17.609 1 74.44 176 ARG B O 1
ATOM 4075 N N . THR B 1 177 ? 20.188 -0.396 15.438 1 82.75 177 THR B N 1
ATOM 4076 C CA . THR B 1 177 ? 21.328 0.503 15.625 1 82.75 177 THR B CA 1
ATOM 4077 C C . THR B 1 177 ? 20.859 1.959 15.602 1 82.75 177 THR B C 1
ATOM 4079 O O . THR B 1 177 ? 19.922 2.309 14.883 1 82.75 177 THR B O 1
ATOM 4082 N N . GLU B 1 178 ? 21.547 2.754 16.453 1 86.94 178 GLU B N 1
ATOM 4083 C CA . GLU B 1 178 ? 21.234 4.176 16.516 1 86.94 178 GLU B CA 1
ATOM 4084 C C . GLU B 1 178 ? 21.781 4.91 15.297 1 86.94 178 GLU B C 1
ATOM 4086 O O . GLU B 1 178 ? 22.938 4.699 14.906 1 86.94 178 GLU B O 1
ATOM 4091 N N . PRO B 1 179 ? 21.016 5.73 14.688 1 90.06 179 PRO B N 1
ATOM 4092 C CA . PRO B 1 179 ? 21.516 6.578 13.602 1 90.06 179 PRO B CA 1
ATOM 4093 C C . PRO B 1 179 ? 22.547 7.598 14.078 1 90.06 179 PRO B C 1
ATOM 4095 O O . PRO B 1 179 ? 22.781 7.738 15.281 1 90.06 179 PRO B O 1
ATOM 4098 N N . PRO B 1 180 ? 23.172 8.266 13.164 1 91.69 180 PRO B N 1
ATOM 4099 C CA . PRO B 1 180 ? 24.125 9.312 13.555 1 91.69 180 PRO B CA 1
ATOM 4100 C C . PRO B 1 180 ? 23.5 10.367 14.461 1 91.69 180 PRO B C 1
ATOM 4102 O O . PRO B 1 180 ? 22.344 10.75 14.266 1 91.69 180 PRO B O 1
ATOM 4105 N N . ALA B 1 181 ? 24.25 10.836 15.406 1 95.69 181 ALA B N 1
ATOM 4106 C CA . ALA B 1 181 ? 23.781 11.805 16.391 1 95.69 181 ALA B CA 1
ATOM 4107 C C . ALA B 1 181 ? 24.359 13.188 16.125 1 95.69 181 ALA B C 1
ATOM 4109 O O . ALA B 1 181 ? 25.5 13.312 15.648 1 95.69 181 ALA B O 1
ATOM 4110 N N . TYR B 1 182 ? 23.625 14.172 16.5 1 96.81 182 TYR B N 1
ATOM 4111 C CA . TYR B 1 182 ? 23.953 15.578 16.266 1 96.81 182 TYR B CA 1
ATOM 4112 C C . TYR B 1 182 ? 23.641 16.422 17.5 1 96.81 182 TYR B C 1
ATOM 4114 O O . TYR B 1 182 ? 22.797 16.047 18.312 1 96.81 182 TYR B O 1
ATOM 4122 N N . THR B 1 183 ? 24.422 17.547 17.562 1 96.19 183 THR B N 1
ATOM 4123 C CA . THR B 1 183 ? 23.969 18.531 18.547 1 96.19 183 THR B CA 1
ATOM 4124 C C . THR B 1 183 ? 22.641 19.141 18.125 1 96.19 183 THR B C 1
ATOM 4126 O O . THR B 1 183 ? 22.234 19.016 16.969 1 96.19 183 THR B O 1
ATOM 4129 N N . TYR B 1 184 ? 22.016 19.719 19.109 1 95.12 184 TYR B N 1
ATOM 4130 C CA . TYR B 1 184 ? 20.734 20.359 18.797 1 95.12 184 TYR B CA 1
ATOM 4131 C C . TYR B 1 184 ? 20.906 21.391 17.688 1 95.12 184 TYR B C 1
ATOM 4133 O O . TYR B 1 184 ? 20.078 21.469 16.781 1 95.12 184 TYR B O 1
ATOM 4141 N N . GLU B 1 185 ? 21.953 22.219 17.781 1 95.12 185 GLU B N 1
ATOM 4142 C CA . GLU B 1 185 ? 22.219 23.234 16.781 1 95.12 185 GLU B CA 1
ATOM 4143 C C . GLU B 1 185 ? 22.453 22.625 15.406 1 95.12 185 GLU B C 1
ATOM 4145 O O . GLU B 1 185 ? 21.984 23.141 14.398 1 95.12 185 GLU B O 1
ATOM 4150 N N . GLU B 1 186 ? 23.172 21.531 15.406 1 95.94 186 GLU B N 1
ATOM 4151 C CA . GLU B 1 186 ? 23.391 20.812 14.156 1 95.94 186 GLU B CA 1
ATOM 4152 C C . GLU B 1 186 ? 22.094 20.281 13.578 1 95.94 186 GLU B C 1
ATOM 4154 O O . GLU B 1 186 ? 21.891 20.281 12.359 1 95.94 186 GLU B O 1
ATOM 4159 N N . ALA B 1 187 ? 21.25 19.766 14.469 1 95.81 187 ALA B N 1
ATOM 4160 C CA . ALA B 1 187 ? 19.953 19.266 14.031 1 95.81 187 ALA B CA 1
ATOM 4161 C C . ALA B 1 187 ? 19.109 20.375 13.414 1 95.81 187 ALA B C 1
ATOM 4163 O O . ALA B 1 187 ? 18.453 20.172 12.398 1 95.81 187 ALA B O 1
ATOM 4164 N N . ILE B 1 188 ? 19.156 21.547 14 1 95.44 188 ILE B N 1
ATOM 4165 C CA . ILE B 1 188 ? 18.453 22.703 13.445 1 95.44 188 ILE B CA 1
ATOM 4166 C C . ILE B 1 188 ? 18.984 23.016 12.047 1 95.44 188 ILE B C 1
ATOM 4168 O O . ILE B 1 188 ? 18.219 23.219 11.109 1 95.44 188 ILE B O 1
ATOM 4172 N N . ASP B 1 189 ? 20.281 23.016 11.883 1 95.38 189 ASP B N 1
ATOM 4173 C CA . ASP B 1 189 ? 20.906 23.312 10.594 1 95.38 189 ASP B CA 1
ATOM 4174 C C . ASP B 1 189 ? 20.484 22.297 9.531 1 95.38 189 ASP B C 1
ATOM 4176 O O . ASP B 1 189 ? 20.172 22.672 8.398 1 95.38 189 ASP B O 1
ATOM 4180 N N . ARG B 1 190 ? 20.469 21.078 9.93 1 94.62 190 ARG B N 1
ATOM 4181 C CA . ARG B 1 190 ? 20.109 20.016 9 1 94.62 190 ARG B CA 1
ATOM 4182 C C . ARG B 1 190 ? 18.656 20.156 8.547 1 94.62 190 ARG B C 1
ATOM 4184 O O . ARG B 1 190 ? 18.344 20 7.363 1 94.62 190 ARG B O 1
ATOM 4191 N N . LEU B 1 191 ? 17.797 20.422 9.516 1 94.38 191 LEU B N 1
ATOM 4192 C CA . LEU B 1 191 ? 16.391 20.609 9.172 1 94.38 191 LEU B CA 1
ATOM 4193 C C . LEU B 1 191 ? 16.219 21.844 8.289 1 94.38 191 LEU B C 1
ATOM 4195 O O . LEU B 1 191 ? 15.539 21.781 7.262 1 94.38 191 LEU B O 1
ATOM 4199 N N . TYR B 1 192 ? 16.828 22.906 8.68 1 94.25 192 TYR B N 1
ATOM 4200 C CA . TYR B 1 192 ? 16.734 24.172 7.949 1 94.25 192 TYR B CA 1
ATOM 4201 C C . TYR B 1 192 ? 17.219 24 6.512 1 94.25 192 TYR B C 1
ATOM 4203 O O . TYR B 1 192 ? 16.516 24.391 5.57 1 94.25 192 TYR B O 1
ATOM 4211 N N . HIS B 1 193 ? 18.328 23.406 6.262 1 92.12 193 HIS B N 1
ATOM 4212 C CA . HIS B 1 193 ? 18.891 23.234 4.93 1 92.12 193 HIS B CA 1
ATOM 4213 C C . HIS B 1 193 ? 18.141 22.172 4.141 1 92.12 193 HIS B C 1
ATOM 4215 O O . HIS B 1 193 ? 17.984 22.281 2.924 1 92.12 193 HIS B O 1
ATOM 4221 N N . GLY B 1 194 ? 17.688 21.188 4.848 1 88.88 194 GLY B N 1
ATOM 4222 C CA . GLY B 1 194 ? 16.969 20.125 4.191 1 88.88 194 GLY B CA 1
ATOM 4223 C C . GLY B 1 194 ? 15.617 20.547 3.66 1 88.88 194 GLY B C 1
ATOM 4224 O O . GLY B 1 194 ? 15.102 19.969 2.703 1 88.88 194 GLY B O 1
ATOM 4225 N N . ALA B 1 195 ? 15.023 21.516 4.258 1 84.75 195 ALA B N 1
ATOM 4226 C CA . ALA B 1 195 ? 13.711 22.016 3.852 1 84.75 195 ALA B CA 1
ATOM 4227 C C . ALA B 1 195 ? 13.828 23 2.689 1 84.75 195 ALA B C 1
ATOM 4229 O O . ALA B 1 195 ? 12.812 23.484 2.184 1 84.75 195 ALA B O 1
ATOM 4230 N N . VAL B 1 196 ? 14.914 23.25 2.17 1 79.69 196 VAL B N 1
ATOM 4231 C CA . VAL B 1 196 ? 15.234 24.047 0.99 1 79.69 196 VAL B CA 1
ATOM 4232 C C . VAL B 1 196 ? 14.562 25.406 1.094 1 79.69 196 VAL B C 1
ATOM 4234 O O . VAL B 1 196 ? 13.805 25.812 0.201 1 79.69 196 VAL B O 1
ATOM 4237 N N . ASN B 1 197 ? 14.68 26.109 2.113 1 79.62 197 ASN B N 1
ATOM 4238 C CA . ASN B 1 197 ? 14.242 27.484 2.355 1 79.62 197 ASN B CA 1
ATOM 4239 C C . ASN B 1 197 ? 12.734 27.562 2.566 1 79.62 197 ASN B C 1
ATOM 4241 O O . ASN B 1 197 ? 12.109 28.578 2.238 1 79.62 197 ASN B O 1
ATOM 4245 N N . SER B 1 198 ? 12.219 26.531 3.018 1 91.69 198 SER B N 1
ATOM 4246 C CA . SER B 1 198 ? 10.773 26.547 3.209 1 91.69 198 SER B CA 1
ATOM 4247 C C . SER B 1 198 ? 10.414 26.875 4.656 1 91.69 198 SER B C 1
ATOM 4249 O O . SER B 1 198 ? 9.281 27.266 4.945 1 91.69 198 SER B O 1
ATOM 4251 N N . ILE B 1 199 ? 11.344 26.672 5.543 1 94.25 199 ILE B N 1
ATOM 4252 C CA . ILE B 1 199 ? 11.086 26.891 6.965 1 94.25 199 ILE B CA 1
ATOM 4253 C C . ILE B 1 199 ? 12.094 27.891 7.52 1 94.25 199 ILE B C 1
ATOM 4255 O O . ILE B 1 199 ? 13.25 27.922 7.094 1 94.25 199 ILE B O 1
ATOM 4259 N N . THR B 1 200 ? 11.703 28.719 8.469 1 94.44 200 THR B N 1
ATOM 4260 C CA . THR B 1 200 ? 12.633 29.625 9.133 1 94.44 200 THR B CA 1
ATOM 4261 C C . THR B 1 200 ? 13.359 28.922 10.266 1 94.44 200 THR B C 1
ATOM 4263 O O . THR B 1 200 ? 12.867 27.922 10.812 1 94.44 200 THR B O 1
ATOM 4266 N N . ARG B 1 201 ? 14.469 29.422 10.617 1 93.31 201 ARG B N 1
ATOM 4267 C CA . ARG B 1 201 ? 15.242 28.844 11.711 1 93.31 201 ARG B CA 1
ATOM 4268 C C . ARG B 1 201 ? 14.453 28.891 13.016 1 93.31 201 ARG B C 1
ATOM 4270 O O . ARG B 1 201 ? 14.523 27.953 13.812 1 93.31 201 ARG B O 1
ATOM 4277 N N . GLU B 1 202 ? 13.734 29.953 13.219 1 93 202 GLU B N 1
ATOM 4278 C CA . GLU B 1 202 ? 12.953 30.141 14.438 1 93 202 GLU B CA 1
ATOM 4279 C C . GLU B 1 202 ? 11.852 29.094 14.547 1 93 202 GLU B C 1
ATOM 4281 O O . GLU B 1 202 ? 11.414 28.75 15.656 1 93 202 GLU B O 1
ATOM 4286 N N . ALA B 1 203 ? 11.461 28.516 13.445 1 95.31 203 ALA B N 1
ATOM 4287 C CA . ALA B 1 203 ? 10.359 27.562 13.43 1 95.31 203 ALA B CA 1
ATOM 4288 C C . ALA B 1 203 ? 10.867 26.125 13.539 1 95.31 203 ALA B C 1
ATOM 4290 O O . ALA B 1 203 ? 10.102 25.203 13.828 1 95.31 203 ALA B O 1
ATOM 4291 N N . CYS B 1 204 ? 12.117 25.891 13.336 1 96.06 204 CYS B N 1
ATOM 4292 C CA . CYS B 1 204 ? 12.711 24.547 13.266 1 96.06 204 CYS B CA 1
ATOM 4293 C C . CYS B 1 204 ? 12.469 23.781 14.562 1 96.06 204 CYS B C 1
ATOM 4295 O O . CYS B 1 204 ? 12.156 22.594 14.531 1 96.06 204 CYS B O 1
ATOM 4297 N N . PRO B 1 205 ? 12.5 24.469 15.758 1 96.62 205 PRO B N 1
ATOM 4298 C CA . PRO B 1 205 ? 12.328 23.734 17 1 96.62 205 PRO B CA 1
ATOM 4299 C C . PRO B 1 205 ? 10.961 23.047 17.094 1 96.62 205 PRO B C 1
ATOM 4301 O O . PRO B 1 205 ? 10.844 21.969 17.703 1 96.62 205 PRO B O 1
ATOM 4304 N N . PHE B 1 206 ? 9.984 23.594 16.5 1 97.5 206 PHE B N 1
ATOM 4305 C CA . PHE B 1 206 ? 8.641 23.047 16.578 1 97.5 206 PHE B CA 1
ATOM 4306 C C . PHE B 1 206 ? 8.555 21.703 15.883 1 97.5 206 PHE B C 1
ATOM 4308 O O . PHE B 1 206 ? 7.859 20.797 16.344 1 97.5 206 PHE B O 1
ATOM 4315 N N . LEU B 1 207 ? 9.266 21.562 14.805 1 97.06 207 LEU B N 1
ATOM 4316 C CA . LEU B 1 207 ? 9.32 20.266 14.125 1 97.06 207 LEU B CA 1
ATOM 4317 C C . LEU B 1 207 ? 10.336 19.344 14.797 1 97.06 207 LEU B C 1
ATOM 4319 O O . LEU B 1 207 ? 10.094 18.141 14.93 1 97.06 207 LEU B O 1
ATOM 4323 N N . LEU B 1 208 ? 11.406 19.922 15.219 1 96.38 208 LEU B N 1
ATOM 4324 C CA . LEU B 1 208 ? 12.523 19.125 15.727 1 96.38 208 LEU B CA 1
ATOM 4325 C C . LEU B 1 208 ? 12.148 18.422 17.016 1 96.38 208 LEU B C 1
ATOM 4327 O O . LEU B 1 208 ? 12.609 17.297 17.281 1 96.38 208 LEU B O 1
ATOM 4331 N N . GLN B 1 209 ? 11.305 19.016 17.812 1 95.62 209 GLN B N 1
ATOM 4332 C CA . GLN B 1 209 ? 10.938 18.469 19.109 1 95.62 209 GLN B CA 1
ATOM 4333 C C . GLN B 1 209 ? 10.445 17.016 18.969 1 95.62 209 GLN B C 1
ATOM 4335 O O . GLN B 1 209 ? 10.758 16.172 19.812 1 95.62 209 GLN B O 1
ATOM 4340 N N . ARG B 1 210 ? 9.758 16.781 17.953 1 97 210 ARG B N 1
ATOM 4341 C CA . ARG B 1 210 ? 9.148 15.469 17.797 1 97 210 ARG B CA 1
ATOM 4342 C C . ARG B 1 210 ? 9.914 14.633 16.766 1 97 210 ARG B C 1
ATOM 4344 O O . ARG B 1 210 ? 9.547 13.484 16.5 1 97 210 ARG B O 1
ATOM 4351 N N . ASN B 1 211 ? 10.938 15.203 16.203 1 96.31 211 ASN B N 1
ATOM 4352 C CA . ASN B 1 211 ? 11.68 14.523 15.148 1 96.31 211 ASN B CA 1
ATOM 4353 C C . ASN B 1 211 ? 13.008 13.969 15.664 1 96.31 211 ASN B C 1
ATOM 4355 O O . ASN B 1 211 ? 13.719 13.281 14.93 1 96.31 211 ASN B O 1
ATOM 4359 N N . ILE B 1 212 ? 13.336 14.266 16.906 1 95.75 212 ILE B N 1
ATOM 4360 C CA . ILE B 1 212 ? 14.641 13.82 17.391 1 95.75 212 ILE B CA 1
ATOM 4361 C C . ILE B 1 212 ? 14.477 13.133 18.75 1 95.75 212 ILE B C 1
ATOM 4363 O O . ILE B 1 212 ? 13.469 13.32 19.422 1 95.75 212 ILE B O 1
ATOM 4367 N N . ARG B 1 213 ? 15.422 12.352 19.062 1 94.5 213 ARG B N 1
ATOM 4368 C CA . ARG B 1 213 ? 15.562 11.695 20.359 1 94.5 213 ARG B CA 1
ATOM 4369 C C . ARG B 1 213 ? 16.984 11.82 20.875 1 94.5 213 ARG B C 1
ATOM 4371 O O . ARG B 1 213 ? 17.938 11.906 20.094 1 94.5 213 ARG B O 1
ATOM 4378 N N . ARG B 1 214 ? 17.062 11.828 22.141 1 94.12 214 ARG B N 1
ATOM 4379 C CA . ARG B 1 214 ? 18.391 11.883 22.75 1 94.12 214 ARG B CA 1
ATOM 4380 C C . ARG B 1 214 ? 19.156 10.586 22.516 1 94.12 214 ARG B C 1
ATOM 4382 O O . ARG B 1 214 ? 18.578 9.492 22.625 1 94.12 214 ARG B O 1
ATOM 4389 N N . SER B 1 215 ? 20.406 10.766 22.203 1 95.12 215 SER B N 1
ATOM 4390 C CA . SER B 1 215 ? 21.266 9.602 21.984 1 95.12 215 SER B CA 1
ATOM 4391 C C . SER B 1 215 ? 21.641 8.938 23.297 1 95.12 215 SER B C 1
ATOM 4393 O O . SER B 1 215 ? 21.938 9.617 24.281 1 95.12 215 SER B O 1
ATOM 4395 N N . ALA B 1 216 ? 21.562 7.688 23.328 1 91.31 216 ALA B N 1
ATOM 4396 C CA . ALA B 1 216 ? 22.062 6.953 24.484 1 91.31 216 ALA B CA 1
ATOM 4397 C C . ALA B 1 216 ? 23.594 6.918 24.5 1 91.31 216 ALA B C 1
ATOM 4399 O O . ALA B 1 216 ? 24.203 6.906 25.578 1 91.31 216 ALA B O 1
ATOM 4400 N N . LYS B 1 217 ? 24.203 6.945 23.391 1 92.44 217 LYS B N 1
ATOM 4401 C CA . LYS B 1 217 ? 25.656 6.867 23.219 1 92.44 217 LYS B CA 1
ATOM 4402 C C . LYS B 1 217 ? 26.312 8.219 23.516 1 92.44 217 LYS B C 1
ATOM 4404 O O . LYS B 1 217 ? 27.391 8.273 24.094 1 92.44 217 LYS B O 1
ATOM 4409 N N . TYR B 1 218 ? 25.641 9.219 23.031 1 93.94 218 TYR B N 1
ATOM 4410 C CA . TYR B 1 218 ? 26.109 10.594 23.219 1 93.94 218 TYR B CA 1
ATOM 4411 C C . TYR B 1 218 ? 25.047 11.438 23.906 1 93.94 218 TYR B C 1
ATOM 4413 O O . TYR B 1 218 ? 24.266 12.141 23.25 1 93.94 218 TYR B O 1
ATOM 4421 N N . PRO B 1 219 ? 25.062 11.516 25.172 1 90.69 219 PRO B N 1
ATOM 4422 C CA . PRO B 1 219 ? 23.953 12.086 25.953 1 90.69 219 PRO B CA 1
ATOM 4423 C C . PRO B 1 219 ? 23.672 13.547 25.594 1 90.69 219 PRO B C 1
ATOM 4425 O O . PRO B 1 219 ? 22.562 14.047 25.828 1 90.69 219 PRO B O 1
ATOM 4428 N N . ASP B 1 220 ? 24.594 14.258 25.047 1 92.38 220 ASP B N 1
ATOM 4429 C CA . ASP B 1 220 ? 24.375 15.664 24.719 1 92.38 220 ASP B CA 1
ATOM 4430 C C . ASP B 1 220 ? 23.969 15.828 23.25 1 92.38 220 ASP B C 1
ATOM 4432 O O . ASP B 1 220 ? 23.922 16.938 22.734 1 92.38 220 ASP B O 1
ATOM 4436 N N . LYS B 1 221 ? 23.688 14.68 22.656 1 95.94 221 LYS B N 1
ATOM 4437 C CA . LYS B 1 221 ? 23.344 14.727 21.234 1 95.94 221 LYS B CA 1
ATOM 4438 C C . LYS B 1 221 ? 22 14.055 20.984 1 95.94 221 LYS B C 1
ATOM 4440 O O . LYS B 1 221 ? 21.406 13.477 21.891 1 95.94 221 LYS B O 1
ATOM 4445 N N . TYR B 1 222 ? 21.547 14.289 19.75 1 96.19 222 TYR B N 1
ATOM 4446 C CA . TYR B 1 222 ? 20.234 13.789 19.312 1 96.19 222 TYR B CA 1
ATOM 4447 C C . TYR B 1 222 ? 20.344 13.102 17.969 1 96.19 222 TYR B C 1
ATOM 4449 O O . TYR B 1 222 ? 21.219 13.43 17.156 1 96.19 222 TYR B O 1
ATOM 4457 N N . TYR B 1 223 ? 19.516 12.156 17.766 1 95.06 223 TYR B N 1
ATOM 4458 C CA . TYR B 1 223 ? 19.375 11.594 16.422 1 95.06 223 TYR B CA 1
ATOM 4459 C C . TYR B 1 223 ? 17.953 11.758 15.898 1 95.06 223 TYR B C 1
ATOM 4461 O O . TYR B 1 223 ? 17.016 11.891 16.688 1 95.06 223 TYR B O 1
ATOM 4469 N N . PHE B 1 224 ? 17.828 11.852 14.594 1 94.62 224 PHE B N 1
ATOM 4470 C CA . PHE B 1 224 ? 16.516 11.914 13.984 1 94.62 224 PHE B CA 1
ATOM 4471 C C . PHE B 1 224 ? 15.797 10.57 14.109 1 94.62 224 PHE B C 1
ATOM 4473 O O . PHE B 1 224 ? 16.344 9.531 13.742 1 94.62 224 PHE B O 1
ATOM 4480 N N . SER B 1 225 ? 14.562 10.617 14.578 1 93 225 SER B N 1
ATOM 4481 C CA . SER B 1 225 ? 13.883 9.383 14.977 1 93 225 SER B CA 1
ATOM 4482 C C . SER B 1 225 ? 12.789 9.016 13.977 1 93 225 SER B C 1
ATOM 4484 O O . SER B 1 225 ? 12.172 7.953 14.094 1 93 225 SER B O 1
ATOM 4486 N N . ARG B 1 226 ? 12.5 9.844 13.008 1 93.94 226 ARG B N 1
ATOM 4487 C CA . ARG B 1 226 ? 11.523 9.492 11.984 1 93.94 226 ARG B CA 1
ATOM 4488 C C . ARG B 1 226 ? 11.914 8.195 11.273 1 93.94 226 ARG B C 1
ATOM 4490 O O . ARG B 1 226 ? 13.102 7.922 11.094 1 93.94 226 ARG 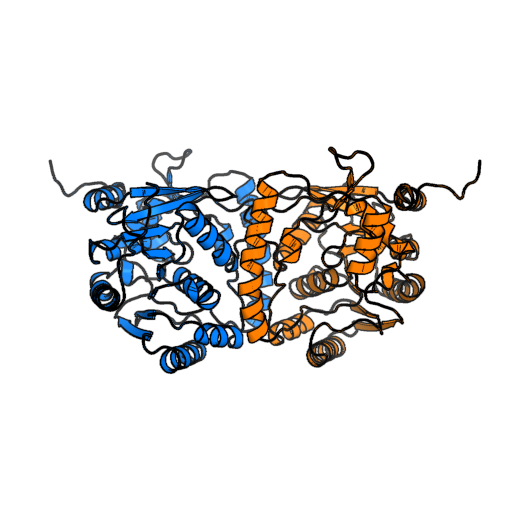B O 1
ATOM 4497 N N . ASP B 1 227 ? 10.93 7.402 10.938 1 96.38 227 ASP B N 1
ATOM 4498 C CA . ASP B 1 227 ? 11.195 6.176 10.195 1 96.38 227 ASP B CA 1
ATOM 4499 C C . ASP B 1 227 ? 11.883 6.473 8.867 1 96.38 227 ASP B C 1
ATOM 4501 O O . ASP B 1 227 ? 11.336 7.195 8.031 1 96.38 227 ASP B O 1
ATOM 4505 N N . SER B 1 228 ? 13.055 5.953 8.695 1 93.25 228 SER B N 1
ATOM 4506 C CA . SER B 1 228 ? 13.836 6.242 7.496 1 93.25 228 SER B CA 1
ATOM 4507 C C . SER B 1 228 ? 13.141 5.73 6.242 1 93.25 228 SER B C 1
ATOM 4509 O O . SER B 1 228 ? 13.406 6.211 5.137 1 93.25 228 SER B O 1
ATOM 4511 N N . ARG B 1 229 ? 12.219 4.719 6.34 1 95.94 229 ARG B N 1
ATOM 4512 C CA . ARG B 1 229 ? 11.492 4.168 5.203 1 95.94 229 ARG B CA 1
ATOM 4513 C C . ARG B 1 229 ? 10.602 5.227 4.555 1 95.94 229 ARG B C 1
ATOM 4515 O O . ARG B 1 229 ? 10.25 5.109 3.379 1 95.94 229 ARG B O 1
ATOM 4522 N N . LEU B 1 230 ? 10.25 6.297 5.297 1 96.62 230 LEU B N 1
ATOM 4523 C CA . LEU B 1 230 ? 9.344 7.34 4.828 1 96.62 230 LEU B CA 1
ATOM 4524 C C . LEU B 1 230 ? 9.938 8.086 3.635 1 96.62 230 LEU B C 1
ATOM 4526 O O . LEU B 1 230 ? 9.203 8.633 2.811 1 96.62 230 LEU B O 1
ATOM 4530 N N . LYS B 1 231 ? 11.227 8.047 3.5 1 94.5 231 LYS B N 1
ATOM 4531 C CA . LYS B 1 231 ? 11.914 8.773 2.439 1 94.5 231 LYS B CA 1
ATOM 4532 C C . LYS B 1 231 ? 11.672 8.125 1.079 1 94.5 231 LYS B C 1
ATOM 4534 O O . LYS B 1 231 ? 11.906 8.75 0.039 1 94.5 231 LYS B O 1
ATOM 4539 N N . TYR B 1 232 ? 11.164 6.902 1.127 1 94.62 232 TYR B N 1
ATOM 4540 C CA . TYR B 1 232 ? 11.164 6.125 -0.108 1 94.62 232 TYR B CA 1
ATOM 4541 C C . TYR B 1 232 ? 9.75 5.723 -0.498 1 94.62 232 TYR B C 1
ATOM 4543 O O . TYR B 1 232 ? 9.547 4.688 -1.14 1 94.62 232 TYR B O 1
ATOM 4551 N N . GLY B 1 233 ? 8.82 6.551 -0.076 1 89.75 233 GLY B N 1
ATOM 4552 C CA . GLY B 1 233 ? 7.438 6.344 -0.47 1 89.75 233 GLY B CA 1
ATOM 4553 C C . GLY B 1 233 ? 7.125 6.871 -1.856 1 89.75 233 GLY B C 1
ATOM 4554 O O . GLY B 1 233 ? 7.762 7.82 -2.322 1 89.75 233 GLY B O 1
ATOM 4555 N N . LEU B 1 234 ? 6.156 6.324 -2.602 1 88 234 LEU B N 1
ATOM 4556 C CA . LEU B 1 234 ? 5.852 6.664 -3.986 1 88 234 LEU B CA 1
ATOM 4557 C C . LEU B 1 234 ? 4.59 7.516 -4.074 1 88 234 LEU B C 1
ATOM 4559 O O . LEU B 1 234 ? 4.266 8.047 -5.137 1 88 234 LEU B O 1
ATOM 4563 N N . GLY B 1 235 ? 3.875 7.773 -3.064 1 91.75 235 GLY B N 1
ATOM 4564 C CA . GLY B 1 235 ? 2.602 8.469 -3.131 1 91.75 235 GLY B CA 1
ATOM 4565 C C . GLY B 1 235 ? 1.479 7.617 -3.688 1 91.75 235 GLY B C 1
ATOM 4566 O O . GLY B 1 235 ? 1.56 6.387 -3.664 1 91.75 235 GLY B O 1
ATOM 4567 N N . PHE B 1 236 ? 0.375 8.25 -4.203 1 94.38 236 PHE B N 1
ATOM 4568 C CA . PHE B 1 236 ? -0.799 7.508 -4.645 1 94.38 236 PHE B CA 1
ATOM 4569 C C . PHE B 1 236 ? -0.581 6.934 -6.039 1 94.38 236 PHE B C 1
ATOM 4571 O O . PHE B 1 236 ? -1.146 5.891 -6.383 1 94.38 236 PHE B O 1
ATOM 4578 N N . LEU B 1 237 ? 0.137 7.602 -6.91 1 93.88 237 LEU B N 1
ATOM 4579 C CA . LEU B 1 237 ? 0.423 7.219 -8.289 1 93.88 237 LEU B CA 1
ATOM 4580 C C . LEU B 1 237 ? -0.855 7.18 -9.117 1 93.88 237 LEU B C 1
ATOM 4582 O O . LEU B 1 237 ? -0.961 6.398 -10.07 1 93.88 237 LEU B O 1
ATOM 4586 N N . TRP B 1 238 ? -1.841 7.941 -8.734 1 95.19 238 TRP B N 1
ATOM 4587 C CA . TRP B 1 238 ? -3.123 7.969 -9.43 1 95.19 238 TRP B CA 1
ATOM 4588 C C . TRP B 1 238 ? -3.049 8.852 -10.672 1 95.19 238 TRP B C 1
ATOM 4590 O O . TRP B 1 238 ? -2.238 9.781 -10.734 1 95.19 238 TRP B O 1
ATOM 4600 N N . SER B 1 239 ? -3.893 8.492 -11.609 1 95.81 239 SER B N 1
ATOM 4601 C CA . SER B 1 239 ? -4.02 9.32 -12.805 1 95.81 239 SER B CA 1
ATOM 4602 C C . SER B 1 239 ? -4.773 10.609 -12.508 1 95.81 239 SER B C 1
ATOM 4604 O O . SER B 1 239 ? -5.477 10.703 -11.5 1 95.81 239 SER B O 1
ATOM 4606 N N . GLN B 1 240 ? -4.582 11.586 -13.406 1 97.25 240 GLN B N 1
ATOM 4607 C CA . GLN B 1 240 ? -5.344 12.828 -13.297 1 97.25 240 GLN B CA 1
ATOM 4608 C C . GLN B 1 240 ? -6.848 12.555 -13.352 1 97.25 240 GLN B C 1
ATOM 4610 O O . GLN B 1 240 ? -7.629 13.227 -12.672 1 97.25 240 GLN B O 1
ATOM 4615 N N . ALA B 1 241 ? -7.234 11.578 -14.117 1 97.38 241 ALA B N 1
ATOM 4616 C CA . ALA B 1 241 ? -8.656 11.25 -14.242 1 97.38 241 ALA B CA 1
ATOM 4617 C C . ALA B 1 241 ? -9.242 10.867 -12.883 1 97.38 241 ALA B C 1
ATOM 4619 O O . ALA B 1 241 ? -10.359 11.273 -12.547 1 97.38 241 ALA B O 1
ATOM 4620 N N . ILE B 1 242 ? -8.516 10.125 -12.141 1 97.31 242 ILE B N 1
ATOM 4621 C CA . ILE B 1 242 ? -8.969 9.734 -10.812 1 97.31 242 ILE B CA 1
ATOM 4622 C C . ILE B 1 242 ? -9.078 10.969 -9.922 1 97.31 242 ILE B C 1
ATOM 4624 O O . ILE B 1 242 ? -10.078 11.156 -9.219 1 97.31 242 ILE B O 1
ATOM 4628 N N . ASN B 1 243 ? -8.07 11.82 -9.938 1 98.19 243 ASN B N 1
ATOM 4629 C CA . ASN B 1 243 ? -8.07 13.039 -9.141 1 98.19 243 ASN B CA 1
ATOM 4630 C C . ASN B 1 243 ? -9.281 13.914 -9.445 1 98.19 243 ASN B C 1
ATOM 4632 O O . ASN B 1 243 ? -9.906 14.453 -8.539 1 98.19 243 ASN B O 1
ATOM 4636 N N . LEU B 1 244 ? -9.547 14.008 -10.734 1 98.62 244 LEU B N 1
ATOM 4637 C CA . LEU B 1 244 ? -10.664 14.852 -11.141 1 98.62 244 LEU B CA 1
ATOM 4638 C C . LEU B 1 244 ? -11.992 14.234 -10.719 1 98.62 244 LEU B C 1
ATOM 4640 O O . LEU B 1 244 ? -12.914 14.945 -10.305 1 98.62 244 LEU B O 1
ATOM 4644 N N . ARG B 1 245 ? -12.062 12.922 -10.82 1 98.44 245 ARG B N 1
ATOM 4645 C CA . ARG B 1 245 ? -13.266 12.25 -10.352 1 98.44 245 ARG B CA 1
ATOM 4646 C C . ARG B 1 245 ? -13.461 12.461 -8.852 1 98.44 245 ARG B C 1
ATOM 4648 O O . ARG B 1 245 ? -14.578 12.656 -8.383 1 98.44 245 ARG B O 1
ATOM 4655 N N . LEU B 1 246 ? -12.422 12.391 -8.125 1 98.69 246 LEU B N 1
ATOM 4656 C CA . LEU B 1 246 ? -12.453 12.633 -6.688 1 98.69 246 LEU B CA 1
ATOM 4657 C C . LEU B 1 246 ? -12.922 14.055 -6.391 1 98.69 246 LEU B C 1
ATOM 4659 O O . LEU B 1 246 ? -13.719 14.273 -5.477 1 98.69 246 LEU B O 1
ATOM 4663 N N . ALA B 1 247 ? -12.484 15 -7.109 1 98.81 247 ALA B N 1
ATOM 4664 C CA . ALA B 1 247 ? -12.844 16.406 -6.91 1 98.81 247 ALA B CA 1
ATOM 4665 C C . ALA B 1 247 ? -14.359 16.594 -6.941 1 98.81 247 ALA B C 1
ATOM 4667 O O . ALA B 1 247 ? -14.898 17.406 -6.199 1 98.81 247 ALA B O 1
ATOM 4668 N N . GLN B 1 248 ? -14.992 15.805 -7.75 1 98.62 248 GLN B N 1
ATOM 4669 C CA . GLN B 1 248 ? -16.438 15.922 -7.91 1 98.62 248 GLN B CA 1
ATOM 4670 C C . GLN B 1 248 ? -17.172 15.531 -6.629 1 98.62 248 GLN B C 1
ATOM 4672 O O . GLN B 1 248 ? -18.312 15.914 -6.422 1 98.62 248 GLN B O 1
ATOM 4677 N N . ASN B 1 249 ? -16.484 14.797 -5.793 1 98.5 249 ASN B N 1
ATOM 4678 C CA . ASN B 1 249 ? -17.094 14.328 -4.555 1 98.5 249 ASN B CA 1
ATOM 4679 C C . ASN B 1 249 ? -16.875 15.312 -3.414 1 98.5 249 ASN B C 1
ATOM 4681 O O . ASN B 1 249 ? -17.453 15.164 -2.336 1 98.5 249 ASN B O 1
ATOM 4685 N N . LEU B 1 250 ? -16.016 16.281 -3.609 1 98.75 250 LEU B N 1
ATOM 4686 C CA . LEU B 1 250 ? -15.688 17.234 -2.547 1 98.75 250 LEU B CA 1
ATOM 4687 C C . LEU B 1 250 ? -16.703 18.359 -2.49 1 98.75 250 LEU B C 1
ATOM 4689 O O . LEU B 1 250 ? -16.406 19.484 -2.912 1 98.75 250 LEU B O 1
ATOM 4693 N N . THR B 1 251 ? -17.812 18.062 -1.842 1 97.81 251 THR B N 1
ATOM 4694 C CA . THR B 1 251 ? -18.938 19 -1.863 1 97.81 251 THR B CA 1
ATOM 4695 C C . THR B 1 251 ? -19.078 19.703 -0.514 1 97.81 251 THR B C 1
ATOM 4697 O O . THR B 1 251 ? -19.891 20.609 -0.365 1 97.81 251 THR B O 1
ATOM 4700 N N . MET B 1 252 ? -18.375 19.312 0.451 1 98.62 252 MET B N 1
ATOM 4701 C CA . MET B 1 252 ? -18.359 19.984 1.752 1 98.62 252 MET B CA 1
ATOM 4702 C C . MET B 1 252 ? -17.594 21.281 1.693 1 98.62 252 MET B C 1
ATOM 4704 O O . MET B 1 252 ? -16.812 21.516 0.761 1 98.62 252 MET B O 1
ATOM 4708 N N . PRO B 1 253 ? -17.812 22.156 2.73 1 98.88 253 PRO B N 1
ATOM 4709 C CA . PRO B 1 253 ? -16.953 23.344 2.76 1 98.88 253 PRO B CA 1
ATOM 4710 C C . PRO B 1 253 ? -15.469 23 2.678 1 98.88 253 PRO B C 1
ATOM 4712 O O . PRO B 1 253 ? -14.992 22.141 3.42 1 98.88 253 PRO B O 1
ATOM 4715 N N . PHE B 1 254 ? -14.781 23.641 1.717 1 98.94 254 PHE B N 1
ATOM 4716 C CA . PHE B 1 254 ? -13.398 23.297 1.413 1 98.94 254 PHE B CA 1
ATOM 4717 C C . PHE B 1 254 ? -12.562 24.562 1.166 1 98.94 254 PHE B C 1
ATOM 4719 O O . PHE B 1 254 ? -12.789 25.266 0.189 1 98.94 254 PHE B O 1
ATOM 4726 N N . LEU B 1 255 ? -11.609 24.812 2.078 1 98.94 255 LEU B N 1
ATOM 4727 C CA . LEU B 1 255 ? -10.664 25.906 1.916 1 98.94 255 LEU B CA 1
ATOM 4728 C C . LEU B 1 255 ? -9.305 25.391 1.45 1 98.94 255 LEU B C 1
ATOM 4730 O O . LEU B 1 255 ? -8.727 24.5 2.076 1 98.94 255 LEU B O 1
ATOM 4734 N N . PHE B 1 256 ? -8.836 25.938 0.362 1 98.88 256 PHE B N 1
ATOM 4735 C CA . PHE B 1 256 ? -7.473 25.703 -0.089 1 98.88 256 PHE B CA 1
ATOM 4736 C C . PHE B 1 256 ? -6.652 26.984 -0.038 1 98.88 256 PHE B C 1
ATOM 4738 O O . PHE B 1 256 ? -7.02 27.984 -0.651 1 98.88 256 PHE B O 1
ATOM 4745 N N . VAL B 1 257 ? -5.578 26.906 0.74 1 98.88 257 VAL B N 1
ATOM 4746 C CA . VAL B 1 257 ? -4.656 28.031 0.838 1 98.88 257 VAL B CA 1
ATOM 4747 C C . VAL B 1 257 ? -3.355 27.703 0.114 1 98.88 257 VAL B C 1
ATOM 4749 O O . VAL B 1 257 ? -2.67 26.75 0.465 1 98.88 257 VAL B O 1
ATOM 4752 N N . LYS B 1 258 ? -2.996 28.484 -0.88 1 98.62 258 LYS B N 1
ATOM 4753 C CA . LYS B 1 258 ? -1.779 28.266 -1.661 1 98.62 258 LYS B CA 1
ATOM 4754 C C . LYS B 1 258 ? -0.741 29.344 -1.353 1 98.62 258 LYS B C 1
ATOM 4756 O O . LYS B 1 258 ? -1.05 30.547 -1.37 1 98.62 258 LYS B O 1
ATOM 4761 N N . ALA B 1 259 ? 0.462 28.906 -0.986 1 98.12 259 ALA B N 1
ATOM 4762 C CA . ALA B 1 259 ? 1.581 29.828 -0.791 1 98.12 259 ALA B CA 1
ATOM 4763 C C . ALA B 1 259 ? 2.178 30.25 -2.127 1 98.12 259 ALA B C 1
ATOM 4765 O O . ALA B 1 259 ? 2.539 29.406 -2.953 1 98.12 259 ALA B O 1
ATOM 4766 N N . SER B 1 260 ? 2.43 31.5 -2.318 1 96.31 260 SER B N 1
ATOM 4767 C CA . SER B 1 260 ? 2.783 32.062 -3.615 1 96.31 260 SER B CA 1
ATOM 4768 C C . SER B 1 260 ? 4.188 31.656 -4.039 1 96.31 260 SER B C 1
ATOM 4770 O O . SER B 1 260 ? 4.477 31.547 -5.234 1 96.31 260 SER B O 1
ATOM 4772 N N . ASP B 1 261 ? 5.074 31.344 -3.096 1 94.56 261 ASP B N 1
ATOM 4773 C CA . ASP B 1 261 ? 6.461 31.031 -3.434 1 94.56 261 ASP B CA 1
ATOM 4774 C C . ASP B 1 261 ? 6.711 29.531 -3.406 1 94.56 261 ASP B C 1
ATOM 4776 O O . ASP B 1 261 ? 7.855 29.094 -3.512 1 94.56 261 ASP B O 1
ATOM 4780 N N . SER B 1 262 ? 5.672 28.812 -3.232 1 94.94 262 SER B N 1
ATOM 4781 C CA . SER B 1 262 ? 5.773 27.359 -3.197 1 94.94 262 SER B CA 1
ATOM 4782 C C . SER B 1 262 ? 5.527 26.766 -4.574 1 94.94 262 SER B C 1
ATOM 4784 O O . SER B 1 262 ? 4.648 27.219 -5.312 1 94.94 262 SER B O 1
ATOM 4786 N N . PRO B 1 263 ? 6.246 25.719 -4.926 1 91.06 263 PRO B N 1
ATOM 4787 C CA . PRO B 1 263 ? 6.016 25.078 -6.223 1 91.06 263 PRO B CA 1
ATOM 4788 C C . PRO B 1 263 ? 4.746 24.234 -6.242 1 91.06 263 PRO B C 1
ATOM 4790 O O . PRO B 1 263 ? 4.121 24.031 -5.199 1 91.06 263 PRO B O 1
ATOM 4793 N N . TYR B 1 264 ? 4.328 23.812 -7.438 1 91.31 264 TYR B N 1
ATOM 4794 C CA . TYR B 1 264 ? 3.176 22.938 -7.582 1 91.31 264 TYR B CA 1
ATOM 4795 C C . TYR B 1 264 ? 3.604 21.469 -7.566 1 91.31 264 TYR B C 1
ATOM 4797 O O . TYR B 1 264 ? 2.775 20.578 -7.367 1 91.31 264 TYR B O 1
ATOM 4805 N N . TRP B 1 265 ? 4.809 21.094 -7.672 1 86.75 265 TRP B N 1
ATOM 4806 C CA . TRP B 1 265 ? 5.418 19.766 -7.668 1 86.75 265 TRP B CA 1
ATOM 4807 C C . TRP B 1 265 ? 4.836 18.906 -8.773 1 86.75 265 TRP B C 1
ATOM 4809 O O . TRP B 1 265 ? 4.938 17.672 -8.727 1 86.75 265 TRP B O 1
ATOM 4819 N N . GLU B 1 266 ? 4.039 19.375 -9.625 1 92.62 266 GLU B N 1
ATOM 4820 C CA . GLU B 1 266 ? 3.475 18.812 -10.852 1 92.62 266 GLU B CA 1
ATOM 4821 C C . GLU B 1 266 ? 3.213 19.906 -11.883 1 92.62 266 GLU B C 1
ATOM 4823 O O . GLU B 1 266 ? 3.453 21.094 -11.617 1 92.62 266 GLU B O 1
ATOM 4828 N N . LYS B 1 267 ? 2.803 19.469 -13.086 1 95.12 267 LYS B N 1
ATOM 4829 C CA . LYS B 1 267 ? 2.371 20.484 -14.039 1 95.12 267 LYS B CA 1
ATOM 4830 C C . LYS B 1 267 ? 1.166 21.266 -13.508 1 95.12 267 LYS B C 1
ATOM 4832 O O . LYS B 1 267 ? 0.194 20.656 -13.047 1 95.12 267 LYS B O 1
ATOM 4837 N N . LYS B 1 268 ? 1.231 22.531 -13.594 1 96.12 268 LYS B N 1
ATOM 4838 C CA . LYS B 1 268 ? 0.189 23.406 -13.062 1 96.12 268 LYS B CA 1
ATOM 4839 C C . LYS B 1 268 ? -1.166 23.094 -13.688 1 96.12 268 LYS B C 1
ATOM 4841 O O . LYS B 1 268 ? -2.205 23.25 -13.039 1 96.12 268 LYS B O 1
ATOM 4846 N N . GLN B 1 269 ? -1.129 22.641 -14.906 1 97.25 269 GLN B N 1
ATOM 4847 C CA . GLN B 1 269 ? -2.355 22.297 -15.617 1 97.25 269 GLN B CA 1
ATOM 4848 C C . GLN B 1 269 ? -3.213 21.328 -14.812 1 97.25 269 GLN B C 1
ATOM 4850 O O . GLN B 1 269 ? -4.441 21.438 -14.797 1 97.25 269 GLN B O 1
ATOM 4855 N N . TYR B 1 270 ? -2.619 20.375 -14.164 1 97.25 270 TYR B N 1
ATOM 4856 C CA . TYR B 1 270 ? -3.354 19.391 -13.383 1 97.25 270 TYR B CA 1
ATOM 4857 C C . TYR B 1 270 ? -4.012 20.031 -12.164 1 97.25 270 TYR B C 1
ATOM 4859 O O . TYR B 1 270 ? -5.141 19.688 -11.805 1 97.25 270 TYR B O 1
ATOM 4867 N N . TYR B 1 271 ? -3.301 20.938 -11.617 1 95.94 271 TYR B N 1
ATOM 4868 C CA . TYR B 1 271 ? -3.82 21.734 -10.516 1 95.94 271 TYR B CA 1
ATOM 4869 C C . TYR B 1 271 ? -5.016 22.562 -10.961 1 95.94 271 TYR B C 1
ATOM 4871 O O . TYR B 1 271 ? -6.066 22.547 -10.32 1 95.94 271 TYR B O 1
ATOM 4879 N N . ASP B 1 272 ? -4.91 23.219 -12.031 1 97.88 272 ASP B N 1
ATOM 4880 C CA . ASP B 1 272 ? -5.945 24.109 -12.555 1 97.88 272 ASP B CA 1
ATOM 4881 C C . ASP B 1 272 ? -7.211 23.344 -12.898 1 97.88 272 ASP B C 1
ATOM 4883 O O . ASP B 1 272 ? -8.32 23.797 -12.633 1 97.88 272 ASP B O 1
ATOM 4887 N N . GLU B 1 273 ? -7.055 22.234 -13.461 1 98.5 273 GLU B N 1
ATOM 4888 C CA . GLU B 1 273 ? -8.195 21.391 -13.82 1 98.5 273 GLU B CA 1
ATOM 4889 C C . GLU B 1 273 ? -8.992 20.984 -12.586 1 98.5 273 GLU B C 1
ATOM 4891 O O . GLU B 1 273 ? -10.227 20.969 -12.609 1 98.5 273 GLU B O 1
ATOM 4896 N N . ALA B 1 274 ? -8.297 20.641 -11.531 1 98.56 274 ALA B N 1
ATOM 4897 C CA . ALA B 1 274 ? -8.969 20.266 -10.297 1 98.56 274 ALA B CA 1
ATOM 4898 C C . ALA B 1 274 ? -9.711 21.453 -9.688 1 98.56 274 ALA B C 1
ATOM 4900 O O . ALA B 1 274 ? -10.852 21.312 -9.234 1 98.56 274 ALA B O 1
ATOM 4901 N N . ILE B 1 275 ? -9.094 22.609 -9.695 1 98.62 275 ILE B N 1
ATOM 4902 C CA . ILE B 1 275 ? -9.695 23.828 -9.164 1 98.62 275 ILE B CA 1
ATOM 4903 C C . ILE B 1 275 ? -10.969 24.156 -9.938 1 98.62 275 ILE B C 1
ATOM 4905 O O . ILE B 1 275 ? -11.977 24.547 -9.344 1 98.62 275 ILE B O 1
ATOM 4909 N N . GLU B 1 276 ? -10.938 23.984 -11.211 1 98.69 276 GLU B N 1
ATOM 4910 C CA . GLU B 1 276 ? -12.109 24.25 -12.039 1 98.69 276 GLU B CA 1
ATOM 4911 C C . GLU B 1 276 ? -13.297 23.391 -11.617 1 98.69 276 GLU B C 1
ATOM 4913 O O . GLU B 1 276 ? -14.414 23.891 -11.492 1 98.69 276 GLU B O 1
ATOM 4918 N N . ILE B 1 277 ? -13.039 22.125 -11.383 1 98.75 277 ILE B N 1
ATOM 4919 C CA . ILE B 1 277 ? -14.094 21.219 -10.977 1 98.75 277 ILE B CA 1
ATOM 4920 C C . ILE B 1 277 ? -14.594 21.594 -9.586 1 98.75 277 ILE B C 1
ATOM 4922 O O . ILE B 1 277 ? -15.805 21.625 -9.336 1 98.75 277 ILE B O 1
ATOM 4926 N N . LEU B 1 278 ? -13.68 21.906 -8.688 1 98.81 278 LEU B N 1
ATOM 4927 C CA . LEU B 1 278 ? -14.047 22.281 -7.328 1 98.81 278 LEU B CA 1
ATOM 4928 C C . LEU B 1 278 ? -14.914 23.531 -7.324 1 98.81 278 LEU B C 1
ATOM 4930 O O . LEU B 1 278 ? -15.922 23.594 -6.609 1 98.81 278 LEU B O 1
ATOM 4934 N N . ARG B 1 279 ? -14.578 24.484 -8.156 1 98.56 279 ARG B N 1
ATOM 4935 C CA . ARG B 1 279 ? -15.352 25.719 -8.25 1 98.56 279 ARG B CA 1
ATOM 4936 C C . ARG B 1 279 ? -16.734 25.469 -8.844 1 98.56 279 ARG B C 1
ATOM 4938 O O . ARG B 1 279 ? -17.719 26.047 -8.406 1 98.56 279 ARG B O 1
ATOM 4945 N N . ARG B 1 280 ? -16.703 24.625 -9.781 1 98.38 280 ARG B N 1
ATOM 4946 C CA . ARG B 1 280 ? -17.938 24.344 -10.5 1 98.38 280 ARG B CA 1
ATOM 4947 C C . ARG B 1 280 ? -18.906 23.547 -9.625 1 98.38 280 ARG B C 1
ATOM 4949 O O . ARG B 1 280 ? -20.094 23.859 -9.57 1 98.38 280 ARG B O 1
ATOM 4956 N N . ASP B 1 281 ? -18.406 22.594 -8.891 1 98.25 281 ASP B N 1
ATOM 4957 C CA . ASP B 1 281 ? -19.281 21.578 -8.289 1 98.25 281 ASP B CA 1
ATOM 4958 C C . ASP B 1 281 ? -19.484 21.859 -6.797 1 98.25 281 ASP B C 1
ATOM 4960 O O . ASP B 1 281 ? -20.359 21.266 -6.164 1 98.25 281 ASP B O 1
ATOM 4964 N N . ASN B 1 282 ? -18.719 22.719 -6.152 1 98.56 282 ASN B N 1
ATOM 4965 C CA . ASN B 1 282 ? -18.781 23 -4.723 1 98.56 282 ASN B CA 1
ATOM 4966 C C . ASN B 1 282 ? -18.922 24.5 -4.449 1 98.56 282 ASN B C 1
ATOM 4968 O O . ASN B 1 282 ? -17.938 25.234 -4.434 1 98.56 282 ASN B O 1
ATOM 4972 N N . PRO B 1 283 ? -20.078 24.938 -4.172 1 98.12 283 PRO B N 1
ATOM 4973 C CA . PRO B 1 283 ? -20.297 26.359 -3.926 1 98.12 283 PRO B CA 1
ATOM 4974 C C . PRO B 1 283 ? -19.594 26.859 -2.662 1 98.12 283 PRO B C 1
ATOM 4976 O O . PRO B 1 283 ? -19.516 28.078 -2.434 1 98.12 283 PRO B O 1
ATOM 4979 N N . HIS B 1 284 ? -19.125 25.938 -1.89 1 97.94 284 HIS B N 1
ATOM 4980 C CA . HIS B 1 284 ? -18.484 26.312 -0.638 1 97.94 284 HIS B CA 1
ATOM 4981 C C . HIS B 1 284 ? -16.969 26.125 -0.727 1 97.94 284 HIS B C 1
ATOM 4983 O O . HIS B 1 284 ? -16.281 26.047 0.298 1 97.94 284 HIS B O 1
ATOM 4989 N N . PHE B 1 285 ? -16.453 25.953 -1.969 1 98.81 285 PHE B N 1
ATOM 4990 C CA . PHE B 1 285 ? -15.016 25.891 -2.176 1 98.81 285 PHE B CA 1
ATOM 4991 C C . PHE B 1 285 ? -14.398 27.281 -2.205 1 98.81 285 PHE B C 1
ATOM 4993 O O . PHE B 1 285 ? -14.914 28.172 -2.885 1 98.81 285 PHE B O 1
ATOM 5000 N N . GLU B 1 286 ? -13.32 27.5 -1.453 1 98.81 286 GLU B N 1
ATOM 5001 C CA . GLU B 1 286 ? -12.586 28.75 -1.413 1 98.81 286 GLU B CA 1
ATOM 5002 C C . GLU B 1 286 ? -11.102 28.547 -1.682 1 98.81 286 GLU B C 1
ATOM 5004 O O . GLU B 1 286 ? -10.477 27.656 -1.091 1 98.81 286 GLU B O 1
ATOM 5009 N N . LEU B 1 287 ? -10.594 29.312 -2.609 1 98.69 287 LEU B N 1
ATOM 5010 C CA . LEU B 1 287 ? -9.156 29.344 -2.885 1 98.69 287 LEU B CA 1
ATOM 5011 C C . LEU B 1 287 ? -8.562 30.688 -2.494 1 98.69 287 LEU B C 1
ATOM 5013 O O . LEU B 1 287 ? -9.031 31.734 -2.943 1 98.69 287 LEU B O 1
ATOM 5017 N N . GLN B 1 288 ? -7.602 30.625 -1.613 1 98.62 288 GLN B N 1
ATOM 5018 C CA . GLN B 1 288 ? -6.895 31.828 -1.194 1 98.62 288 GLN B CA 1
ATOM 5019 C C . GLN B 1 288 ? -5.391 31.688 -1.402 1 98.62 288 GLN B C 1
ATOM 5021 O O . GLN B 1 288 ? -4.836 30.609 -1.223 1 98.62 288 GLN B O 1
ATOM 5026 N N . HIS B 1 289 ? -4.758 32.781 -1.773 1 98 289 HIS B N 1
ATOM 5027 C CA . HIS B 1 289 ? -3.305 32.812 -1.897 1 98 289 HIS B CA 1
ATOM 5028 C C . HIS B 1 289 ? -2.682 33.656 -0.774 1 98 289 HIS B C 1
ATOM 5030 O O . HIS B 1 289 ? -3.238 34.656 -0.364 1 98 289 HIS B O 1
ATOM 5036 N N . VAL B 1 290 ? -1.578 33.188 -0.309 1 98.25 290 VAL B N 1
ATOM 5037 C CA . VAL B 1 290 ? -0.832 33.906 0.717 1 98.25 290 VAL B CA 1
ATOM 5038 C C . VAL B 1 290 ? 0.636 34 0.309 1 98.25 290 VAL B C 1
ATOM 5040 O O . VAL B 1 290 ? 1.196 33.062 -0.267 1 98.25 290 VAL B O 1
ATOM 5043 N N . GLU B 1 291 ? 1.232 35.125 0.651 1 97.88 291 GLU B N 1
ATOM 5044 C CA . GLU B 1 291 ? 2.662 35.281 0.401 1 97.88 291 GLU B CA 1
ATOM 5045 C C . GLU B 1 291 ? 3.484 34.406 1.356 1 97.88 291 GLU B C 1
ATOM 5047 O O . GLU B 1 291 ? 3.311 34.5 2.574 1 97.88 291 GLU B O 1
ATOM 5052 N N . GLY B 1 292 ? 4.305 33.625 0.758 1 96.88 292 GLY B N 1
ATOM 5053 C CA . GLY B 1 292 ? 5.172 32.812 1.585 1 96.88 292 GLY B CA 1
ATOM 5054 C C . GLY B 1 292 ? 5.625 31.531 0.895 1 96.88 292 GLY B C 1
ATOM 5055 O O . GLY B 1 292 ? 5.336 31.328 -0.287 1 96.88 292 GLY B O 1
ATOM 5056 N N . THR B 1 293 ? 6.379 30.75 1.653 1 96.56 293 THR B N 1
ATOM 5057 C CA . THR B 1 293 ? 6.941 29.5 1.155 1 96.56 293 THR B CA 1
ATOM 5058 C C . THR B 1 293 ? 6.078 28.312 1.578 1 96.56 293 THR B C 1
ATOM 5060 O O . THR B 1 293 ? 4.977 28.5 2.104 1 96.56 293 THR B O 1
ATOM 5063 N N . HIS B 1 294 ? 6.5 27.109 1.268 1 97 294 HIS B N 1
ATOM 5064 C CA . HIS B 1 294 ? 5.754 25.875 1.466 1 97 294 HIS B CA 1
ATOM 5065 C C . HIS B 1 294 ? 5.289 25.734 2.91 1 97 294 HIS B C 1
ATOM 5067 O O . HIS B 1 294 ? 4.211 25.203 3.17 1 97 294 HIS B O 1
ATOM 5073 N N . HIS B 1 295 ? 6.0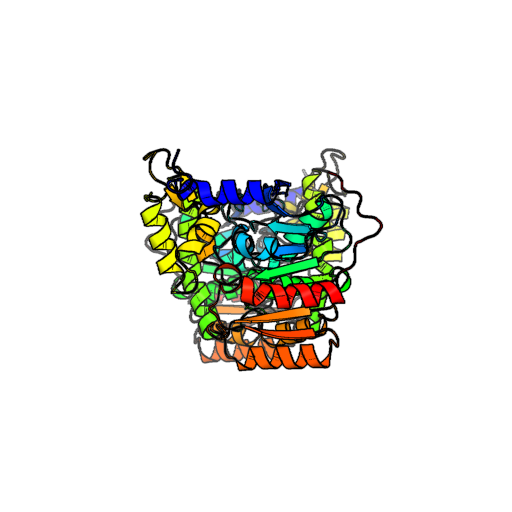62 26.234 3.889 1 98.19 295 HIS B N 1
ATOM 5074 C CA . HIS B 1 295 ? 5.711 26.141 5.301 1 98.19 295 HIS B CA 1
ATOM 5075 C C . HIS B 1 295 ? 5.219 27.469 5.84 1 98.19 295 HIS B C 1
ATOM 5077 O O . HIS B 1 295 ? 5.5 27.828 6.984 1 98.19 295 HIS B O 1
ATOM 5083 N N . VAL B 1 296 ? 4.512 28.188 5.059 1 98 296 VAL B N 1
ATOM 5084 C CA . VAL B 1 296 ? 4.055 29.531 5.426 1 98 296 VAL B CA 1
ATOM 5085 C C . VAL B 1 296 ? 3.186 29.453 6.68 1 98 296 VAL B C 1
ATOM 5087 O O . VAL B 1 296 ? 3.225 30.344 7.527 1 98 296 VAL B O 1
ATOM 5090 N N . HIS B 1 297 ? 2.416 28.422 6.926 1 98.62 297 HIS B N 1
ATOM 5091 C CA . HIS B 1 297 ? 1.554 28.266 8.094 1 98.62 297 HIS B CA 1
ATOM 5092 C C . HIS B 1 297 ? 2.375 28.156 9.375 1 98.62 297 HIS B C 1
ATOM 5094 O O . HIS B 1 297 ? 1.876 28.453 10.461 1 98.62 297 HIS B O 1
ATOM 5100 N N . LEU B 1 298 ? 3.561 27.703 9.273 1 98.25 298 LEU B N 1
ATOM 5101 C CA . LEU B 1 298 ? 4.461 27.516 10.406 1 98.25 298 LEU B CA 1
ATOM 5102 C C . LEU B 1 298 ? 5.391 28.703 10.57 1 98.25 298 LEU B C 1
ATOM 5104 O O . LEU B 1 298 ? 5.562 29.219 11.68 1 98.25 298 LEU B O 1
ATOM 5108 N N . SER B 1 299 ? 5.891 29.25 9.484 1 97.19 299 SER B N 1
ATOM 5109 C CA . SER B 1 299 ? 6.898 30.312 9.492 1 97.19 299 SER B CA 1
ATOM 5110 C C . SER B 1 299 ? 6.25 31.688 9.586 1 97.19 299 SER B C 1
ATOM 5112 O O . SER B 1 299 ? 6.82 32.594 10.164 1 97.19 299 SER B O 1
ATOM 5114 N N . ASN B 1 300 ? 5.129 31.828 8.969 1 97.44 300 ASN B N 1
ATOM 5115 C CA . ASN B 1 300 ? 4.371 33.062 8.969 1 97.44 300 ASN B CA 1
ATOM 5116 C C . ASN B 1 300 ? 2.887 32.812 9.211 1 97.44 300 ASN B C 1
ATOM 5118 O O . ASN B 1 300 ? 2.045 33.219 8.406 1 97.44 300 ASN B O 1
ATOM 5122 N N . PRO B 1 301 ? 2.6 32.312 10.414 1 98.44 301 PRO B N 1
ATOM 5123 C CA . PRO B 1 301 ? 1.216 31.906 10.688 1 98.44 301 PRO B CA 1
ATOM 5124 C C . PRO B 1 301 ? 0.244 33.094 10.641 1 98.44 301 PRO B C 1
ATOM 5126 O O . PRO B 1 301 ? -0.945 32.906 10.375 1 98.44 301 PRO B O 1
ATOM 5129 N N . GLU B 1 302 ? 0.685 34.312 10.898 1 98.31 302 GLU B N 1
ATOM 5130 C CA . GLU B 1 302 ? -0.164 35.5 10.914 1 98.31 302 GLU B CA 1
ATOM 5131 C C . GLU B 1 302 ? -0.761 35.75 9.539 1 98.31 302 GLU B C 1
ATOM 5133 O O . GLU B 1 302 ? -1.774 36.469 9.422 1 98.31 302 GLU B O 1
ATOM 5138 N N . ARG B 1 303 ? -0.163 35.219 8.492 1 98.56 303 ARG B N 1
ATOM 5139 C CA . ARG B 1 303 ? -0.656 35.406 7.129 1 98.56 303 ARG B CA 1
ATOM 5140 C C . ARG B 1 303 ? -1.751 34.406 6.797 1 98.56 303 ARG B C 1
ATOM 5142 O O . ARG B 1 303 ? -2.568 34.625 5.902 1 98.56 303 ARG B O 1
ATOM 5149 N N . VAL B 1 304 ? -1.789 33.312 7.465 1 98.88 304 VAL B N 1
ATOM 5150 C CA . VAL B 1 304 ? -2.697 32.188 7.176 1 98.88 304 VAL B CA 1
ATOM 5151 C C . VAL B 1 304 ? -3.875 32.219 8.148 1 98.88 304 VAL B C 1
ATOM 5153 O O . VAL B 1 304 ? -5.016 31.969 7.758 1 98.88 304 VAL B O 1
ATOM 5156 N N . ALA B 1 305 ? -3.691 32.594 9.422 1 98.88 305 ALA B N 1
ATOM 5157 C CA . ALA B 1 305 ? -4.641 32.5 10.523 1 98.88 305 ALA B CA 1
ATOM 5158 C C . ALA B 1 305 ? -5.934 33.25 10.219 1 98.88 305 ALA B C 1
ATOM 5160 O O . ALA B 1 305 ? -7.027 32.719 10.414 1 98.88 305 ALA B O 1
ATOM 5161 N N . PRO B 1 306 ? -5.832 34.5 9.672 1 98.81 306 PRO B N 1
ATOM 5162 C CA . PRO B 1 306 ? -7.09 35.219 9.414 1 98.81 306 PRO B CA 1
ATOM 5163 C C . PRO B 1 306 ? -7.949 34.5 8.359 1 98.81 306 PRO B C 1
ATOM 5165 O O . PRO B 1 306 ? -9.18 34.531 8.453 1 98.81 306 PRO B O 1
ATOM 5168 N N . ILE B 1 307 ? -7.348 33.906 7.363 1 98.88 307 ILE B N 1
ATOM 5169 C CA . ILE B 1 307 ? -8.055 33.219 6.285 1 98.88 307 ILE B CA 1
ATOM 5170 C C . ILE B 1 307 ? -8.773 31.984 6.836 1 98.88 307 ILE B C 1
ATOM 5172 O O . ILE B 1 307 ? -9.969 31.797 6.59 1 98.88 307 ILE B O 1
ATOM 5176 N N . VAL B 1 308 ? -8.062 31.203 7.621 1 98.94 308 VAL B N 1
ATOM 5177 C CA . VAL B 1 308 ? -8.633 30 8.203 1 98.94 308 VAL B CA 1
ATOM 5178 C C . VAL B 1 308 ? -9.727 30.375 9.203 1 98.94 308 VAL B C 1
ATOM 5180 O O . VAL B 1 308 ? -10.781 29.734 9.25 1 98.94 308 VAL B O 1
ATOM 5183 N N . THR B 1 309 ? -9.461 31.406 9.992 1 98.88 309 THR B N 1
ATOM 5184 C CA . THR B 1 309 ? -10.43 31.859 10.984 1 98.88 309 THR B CA 1
ATOM 5185 C C . THR B 1 309 ? -11.742 32.25 10.312 1 98.88 309 THR B C 1
ATOM 5187 O O . THR B 1 309 ? -12.82 31.844 10.766 1 98.88 309 THR B O 1
ATOM 5190 N N . GLU B 1 310 ? -11.633 33 9.266 1 98.75 310 GLU B N 1
ATOM 5191 C CA . GLU B 1 310 ? -12.836 33.438 8.555 1 98.75 310 GLU B CA 1
ATOM 5192 C C . GLU B 1 310 ? -13.602 32.25 7.996 1 98.75 310 GLU B C 1
ATOM 5194 O O . GLU B 1 310 ? -14.836 32.188 8.086 1 98.75 310 GLU B O 1
ATOM 5199 N N . PHE B 1 311 ? -12.938 31.328 7.434 1 98.88 311 PHE B N 1
ATOM 5200 C CA . PHE B 1 311 ? -13.547 30.125 6.895 1 98.88 311 PHE B CA 1
ATOM 5201 C C . PHE B 1 311 ? -14.273 29.344 7.992 1 98.88 311 PHE B C 1
ATOM 5203 O O . PHE B 1 311 ? -15.406 28.906 7.801 1 98.88 311 PHE B O 1
ATOM 5210 N N . LEU B 1 312 ? -13.594 29.141 9.148 1 98.69 312 LEU B N 1
ATOM 5211 C CA . LEU B 1 312 ? -14.164 28.391 10.258 1 98.69 312 LEU B CA 1
ATOM 5212 C C . LEU B 1 312 ? -15.375 29.109 10.844 1 98.69 312 LEU B C 1
ATOM 5214 O O . LEU B 1 312 ? -16.344 28.484 11.266 1 98.69 312 LEU B O 1
ATOM 5218 N N . ARG B 1 313 ? -15.289 30.406 10.883 1 98.06 313 ARG B N 1
ATOM 5219 C CA . ARG B 1 313 ? -16.438 31.188 11.352 1 98.06 313 ARG B CA 1
ATOM 5220 C C . ARG B 1 313 ? -17.656 30.922 10.484 1 98.06 313 ARG B C 1
ATOM 5222 O O . ARG B 1 313 ? -18.781 30.844 11 1 98.06 313 ARG B O 1
ATOM 5229 N N . LYS B 1 314 ? -17.438 30.766 9.258 1 98 314 LYS B N 1
ATOM 5230 C CA . LYS B 1 314 ? -18.516 30.609 8.289 1 98 314 LYS B CA 1
ATOM 5231 C C . LYS B 1 314 ? -19.078 29.188 8.336 1 98 314 LYS B C 1
ATOM 5233 O O . LYS B 1 314 ? -20.281 28.984 8.203 1 98 314 LYS B O 1
ATOM 5238 N N . TYR B 1 315 ? -18.219 28.172 8.578 1 98.06 315 TYR B N 1
ATOM 5239 C CA . TYR B 1 315 ? -18.672 26.844 8.211 1 98.06 315 TYR B CA 1
ATOM 5240 C C . TYR B 1 315 ? -18.562 25.875 9.391 1 98.06 315 TYR B C 1
ATOM 5242 O O . TYR B 1 315 ? -19.156 24.797 9.383 1 98.06 315 TYR B O 1
ATOM 5250 N N . TRP B 1 316 ? -17.766 26.188 10.383 1 97.19 316 TRP B N 1
ATOM 5251 C CA . TRP B 1 316 ? -17.609 25.266 11.516 1 97.19 316 TRP B CA 1
ATOM 5252 C C . TRP B 1 316 ? -18.781 25.406 12.484 1 97.19 316 TRP B C 1
ATOM 5254 O O . TRP B 1 316 ? -19.25 26.516 12.766 1 97.19 316 TRP B O 1
ATOM 5264 N N . GLN B 1 317 ? -19.281 24.266 12.969 1 93.69 317 GLN B N 1
ATOM 5265 C CA . GLN B 1 317 ? -20.328 24.188 13.992 1 93.69 317 GLN B CA 1
ATOM 5266 C C . GLN B 1 317 ? -19.984 23.141 15.047 1 93.69 317 GLN B C 1
ATOM 5268 O O . GLN B 1 317 ? -19.484 22.062 14.719 1 93.69 317 GLN B O 1
ATOM 5273 N N . LYS B 1 318 ? -20.266 23.547 16.281 1 91.06 318 LYS B N 1
ATOM 5274 C CA . LYS B 1 318 ? -20.078 22.578 17.359 1 91.06 318 LYS B CA 1
ATOM 5275 C C . LYS B 1 318 ? -21.094 21.438 17.25 1 91.06 318 LYS B C 1
ATOM 5277 O O . LYS B 1 318 ? -22.281 21.672 17 1 91.06 318 LYS B O 1
ATOM 5282 N N . ASP B 1 319 ? -20.516 20.203 17.406 1 84.62 319 ASP B N 1
ATOM 5283 C CA . ASP B 1 319 ? -21.422 19.062 17.391 1 84.62 319 ASP B CA 1
ATOM 5284 C C . ASP B 1 319 ? -22.25 19.016 18.672 1 84.62 319 ASP B C 1
ATOM 5286 O O . ASP B 1 319 ? -21.781 19.422 19.734 1 84.62 319 ASP B O 1
ATOM 5290 N N . ASP B 1 320 ? -23.562 18.688 18.641 1 66.25 320 ASP B N 1
ATOM 5291 C CA . ASP B 1 320 ? -24.391 18.516 19.844 1 66.25 320 ASP B CA 1
ATOM 5292 C C . ASP B 1 320 ? -23.938 17.312 20.656 1 66.25 320 ASP B C 1
ATOM 5294 O O . ASP B 1 320 ? -24.016 17.328 21.891 1 66.25 320 ASP B O 1
ATOM 5298 N N . ASP B 1 321 ? -23.641 16.078 20.156 1 57.69 321 ASP B N 1
ATOM 5299 C CA . ASP B 1 321 ? -23.547 14.781 20.844 1 57.69 321 ASP B CA 1
ATOM 5300 C C . ASP B 1 321 ? -22.094 14.375 21.062 1 57.69 321 ASP B C 1
ATOM 5302 O O . ASP B 1 321 ? -21.797 13.195 21.234 1 57.69 321 ASP B O 1
ATOM 5306 N N . VAL B 1 322 ? -21.125 15.125 21.188 1 57.97 322 VAL B N 1
ATOM 5307 C CA . VAL B 1 322 ? -19.812 14.5 21.234 1 57.97 322 VAL B CA 1
ATOM 5308 C C . VAL B 1 322 ? -19.5 14.047 22.656 1 57.97 322 VAL B C 1
ATOM 5310 O O . VAL B 1 322 ? -19.438 14.867 23.578 1 57.97 322 VAL B O 1
ATOM 5313 N N . ALA B 1 323 ? -19.906 12.781 23.031 1 47.31 323 ALA B N 1
ATOM 5314 C CA . ALA B 1 323 ? -19.469 12.18 24.297 1 47.31 323 ALA B CA 1
ATOM 5315 C C . ALA B 1 323 ? -17.953 12.141 24.391 1 47.31 323 ALA B C 1
ATOM 5317 O O . ALA B 1 323 ? -17.266 11.695 23.469 1 47.31 323 ALA B O 1
ATOM 5318 N N . SER B 1 324 ? -17.391 13.156 24.938 1 46.53 324 SER B N 1
ATOM 5319 C CA . SER B 1 324 ? -15.961 13.023 25.156 1 46.53 324 SER B CA 1
ATOM 5320 C C . SER B 1 324 ? -15.648 11.766 25.969 1 46.53 324 SER B C 1
ATOM 5322 O O . SER B 1 324 ? -16.188 11.578 27.062 1 46.53 324 SER B O 1
ATOM 5324 N N . LYS B 1 325 ? -15.43 10.742 25.359 1 45.09 325 LYS B N 1
ATOM 5325 C CA . LYS B 1 325 ? -14.859 9.695 26.203 1 45.09 325 LYS B CA 1
ATOM 5326 C C . LYS B 1 325 ? -13.68 10.227 27.016 1 45.09 325 LYS B C 1
ATOM 5328 O O . LYS B 1 325 ? -12.898 9.445 27.562 1 45.09 325 LYS B O 1
ATOM 5333 N N . LEU B 1 326 ? -13.188 11.398 26.984 1 34.38 326 LEU B N 1
ATOM 5334 C CA . LEU B 1 326 ? -12.148 11.719 27.953 1 34.38 326 LEU B CA 1
ATOM 5335 C C . LEU B 1 326 ? -12.758 12.094 29.312 1 34.38 326 LEU B C 1
ATOM 5337 O O . LEU B 1 326 ? -13.805 12.742 29.359 1 34.38 326 LEU B O 1
#

Organism: Anopheles darlingi (NCBI:txid43151)

Nearest PDB structures (foldseek):
  7al5-assembly1_D  TM=8.737E-01  e=7.197E-24  Pseudomonas aeruginosa PAO1
  7al6-assembly1_D  TM=8.605E-01  e=2.594E-24  Pseudomonas aeruginosa PAO1
  7al5-assembly1_C  TM=8.599E-01  e=6.632E-23  Pseudomonas aeruginosa PAO1
  4opm-assembly1_A  TM=7.038E-01  e=6.021E-13  Acinetobacter baumannii AYE
  2psh-assembly2_B  TM=6.344E-01  e=2.806E-11  Renilla reniformis

Radius of gyration: 26.97 Å; Cα contacts (8 Å, |Δi|>4): 1296; chains: 2; bounding box: 51×90×68 Å

pLDDT: mean 94.17, std 10.26, range [29.86, 98.94]